Protein AF-0000000087765512 (afdb_homodimer)

Structure (mmCIF, N/CA/C/O backbone):
data_AF-0000000087765512-model_v1
#
loop_
_entity.id
_entity.type
_entity.pdbx_description
1 polymer 'Similar to Saccharomyces cerevisiae YKR009C FOX2 Multifunctional enzyme of the peroxisomal fatty acid beta-oxidation pathway'
#
loop_
_atom_site.group_PDB
_atom_site.id
_atom_site.type_symbol
_atom_site.label_atom_id
_atom_site.label_alt_id
_atom_site.label_comp_id
_atom_site.label_asym_id
_atom_site.label_entity_id
_atom_site.label_seq_id
_atom_site.pdbx_PDB_ins_code
_atom_site.Cartn_x
_atom_site.Cartn_y
_atom_site.Cartn_z
_atom_site.occupancy
_atom_site.B_iso_or_equiv
_atom_site.auth_seq_id
_atom_site.auth_comp_id
_atom_site.auth_asym_id
_atom_site.auth_atom_id
_atom_site.pdbx_PDB_model_num
ATOM 1 N N . MET A 1 1 ? 14.031 -15.086 -11.953 1 65.5 1 MET A N 1
ATOM 2 C CA . MET A 1 1 ? 12.648 -15.547 -11.891 1 65.5 1 MET A CA 1
ATOM 3 C C . MET A 1 1 ? 12.414 -16.688 -12.883 1 65.5 1 MET A C 1
ATOM 5 O O . MET A 1 1 ? 11.766 -17.688 -12.547 1 65.5 1 MET A O 1
ATOM 9 N N . ALA A 1 2 ? 13.195 -16.766 -13.828 1 75.88 2 ALA A N 1
ATOM 10 C CA . ALA A 1 2 ? 13.18 -17.922 -14.727 1 75.88 2 ALA A CA 1
ATOM 11 C C . ALA A 1 2 ? 13.523 -19.203 -13.984 1 75.88 2 ALA A C 1
ATOM 13 O O . ALA A 1 2 ? 13.055 -20.281 -14.352 1 75.88 2 ALA A O 1
ATOM 14 N N . GLN A 1 3 ? 14.242 -19 -12.922 1 83.56 3 GLN A N 1
ATOM 15 C CA . GLN A 1 3 ? 14.664 -20.156 -12.141 1 83.56 3 GLN A CA 1
ATOM 16 C C . GLN A 1 3 ? 13.469 -20.844 -11.469 1 83.56 3 GLN A C 1
ATOM 18 O O . GLN A 1 3 ? 13.484 -22.047 -11.25 1 83.56 3 GLN A O 1
ATOM 23 N N . ILE A 1 4 ? 12.43 -20.094 -11.141 1 88.12 4 ILE A N 1
ATOM 24 C CA . ILE A 1 4 ? 11.211 -20.672 -10.578 1 88.12 4 ILE A CA 1
ATOM 25 C C . ILE A 1 4 ? 10.578 -21.609 -11.594 1 88.12 4 ILE A C 1
ATOM 27 O O . ILE A 1 4 ? 10.133 -22.719 -11.242 1 88.12 4 ILE A O 1
ATOM 31 N N . ALA A 1 5 ? 10.57 -21.203 -12.836 1 89.69 5 ALA A N 1
ATOM 32 C CA . ALA A 1 5 ? 10.023 -22.031 -13.914 1 89.69 5 ALA A CA 1
ATOM 33 C C . ALA A 1 5 ? 10.805 -23.328 -14.062 1 89.69 5 ALA A C 1
ATOM 35 O O . ALA A 1 5 ? 10.211 -24.406 -14.234 1 89.69 5 ALA A O 1
ATOM 36 N N . ILE A 1 6 ? 12.125 -23.234 -13.969 1 88.75 6 ILE A N 1
ATOM 37 C CA . ILE A 1 6 ? 12.984 -24.391 -14.109 1 88.75 6 ILE A CA 1
ATOM 38 C C . ILE A 1 6 ? 12.695 -25.391 -12.992 1 88.75 6 ILE A C 1
ATOM 40 O O . ILE A 1 6 ? 12.57 -26.594 -13.242 1 88.75 6 ILE A O 1
ATOM 44 N N . GLU A 1 7 ? 12.539 -24.859 -11.789 1 89.88 7 GLU A N 1
ATOM 45 C CA . GLU A 1 7 ? 12.25 -25.75 -10.664 1 89.88 7 GLU A CA 1
ATOM 46 C C . GLU A 1 7 ? 10.906 -26.438 -10.828 1 89.88 7 GLU A C 1
ATOM 48 O O . GLU A 1 7 ? 10.758 -27.609 -10.508 1 89.88 7 GLU A O 1
ATOM 53 N N . ALA A 1 8 ? 9.93 -25.781 -11.297 1 91.62 8 ALA A N 1
ATOM 54 C CA . ALA A 1 8 ? 8.609 -26.344 -11.539 1 91.62 8 ALA A CA 1
ATOM 55 C C . ALA A 1 8 ? 8.664 -27.422 -12.625 1 91.62 8 ALA A C 1
ATOM 57 O O . ALA A 1 8 ? 8.039 -28.469 -12.492 1 91.62 8 ALA A O 1
ATOM 58 N N . LEU A 1 9 ? 9.422 -27.172 -13.664 1 91.88 9 LEU A N 1
ATOM 59 C CA . LEU A 1 9 ? 9.555 -28.109 -14.773 1 91.88 9 LEU A CA 1
ATOM 60 C C . LEU A 1 9 ? 10.25 -29.391 -14.32 1 91.88 9 LEU A C 1
ATOM 62 O O . LEU A 1 9 ? 9.852 -30.5 -14.719 1 91.88 9 LEU A O 1
ATOM 66 N N . LYS A 1 10 ? 11.211 -29.219 -13.469 1 89.31 10 LYS A N 1
ATOM 67 C CA . LYS A 1 10 ? 11.922 -30.359 -12.93 1 89.31 10 LYS A CA 1
ATOM 68 C C . LYS A 1 10 ? 10.984 -31.266 -12.133 1 89.31 10 LYS A C 1
ATOM 70 O O . LYS A 1 10 ? 11.172 -32.469 -12.086 1 89.31 10 LYS A O 1
ATOM 75 N N . LYS A 1 11 ? 9.945 -30.703 -11.594 1 91 11 LYS A N 1
ATOM 76 C CA . LYS A 1 11 ? 8.984 -31.453 -10.773 1 91 11 LYS A CA 1
ATOM 77 C C . LYS A 1 11 ? 7.887 -32.062 -11.641 1 91 11 LYS A C 1
ATOM 79 O O . LYS A 1 11 ? 6.996 -32.75 -11.125 1 91 11 LYS A O 1
ATOM 84 N N . GLY A 1 12 ? 7.887 -31.75 -12.953 1 92.38 12 GLY A N 1
ATOM 85 C CA . GLY A 1 12 ? 6.938 -32.344 -13.875 1 92.38 12 GLY A CA 1
ATOM 86 C C . GLY A 1 12 ? 5.762 -31.438 -14.195 1 92.38 12 GLY A C 1
ATOM 87 O O . GLY A 1 12 ? 4.816 -31.859 -14.867 1 92.38 12 GLY A O 1
ATOM 88 N N . ASP A 1 13 ? 5.824 -30.203 -13.781 1 93.94 13 ASP A N 1
ATOM 89 C CA . ASP A 1 13 ? 4.73 -29.266 -14.016 1 93.94 13 ASP A CA 1
ATOM 90 C C . ASP A 1 13 ? 4.754 -28.734 -15.445 1 93.94 13 ASP A C 1
ATOM 92 O O . ASP A 1 13 ? 5.777 -28.812 -16.125 1 93.94 13 ASP A O 1
ATOM 96 N N . LYS A 1 14 ? 3.621 -28.344 -15.914 1 94.81 14 LYS A N 1
ATOM 97 C CA . LYS A 1 14 ? 3.529 -27.562 -17.141 1 94.81 14 LYS A CA 1
ATOM 98 C C . LYS A 1 14 ? 3.66 -26.062 -16.859 1 94.81 14 LYS A C 1
ATOM 100 O O . LYS A 1 14 ? 3.031 -25.547 -15.93 1 94.81 14 LYS A O 1
ATOM 105 N N . VAL A 1 15 ? 4.531 -25.391 -17.625 1 94.44 15 VAL A N 1
ATOM 106 C CA . VAL A 1 15 ? 4.867 -24 -17.281 1 94.44 15 VAL A CA 1
ATOM 107 C C . VAL A 1 15 ? 4.629 -23.094 -18.484 1 94.44 15 VAL A C 1
ATOM 109 O O . VAL A 1 15 ? 5.043 -23.422 -19.609 1 94.44 15 VAL A O 1
ATOM 112 N N . VAL A 1 16 ? 3.873 -22.031 -18.328 1 93.5 16 VAL A N 1
ATOM 113 C CA . VAL A 1 16 ? 3.814 -20.906 -19.25 1 93.5 16 VAL A CA 1
ATOM 114 C C . VAL A 1 16 ? 4.645 -19.734 -18.719 1 93.5 16 VAL A C 1
ATOM 116 O O . VAL A 1 16 ? 4.328 -19.188 -17.656 1 93.5 16 VAL A O 1
ATOM 119 N N . LEU A 1 17 ? 5.68 -19.391 -19.406 1 91.12 17 LEU A N 1
ATOM 120 C CA . LEU A 1 17 ? 6.594 -18.344 -18.984 1 91.12 17 LEU A CA 1
ATOM 121 C C . LEU A 1 17 ? 6.328 -17.047 -19.766 1 91.12 17 LEU A C 1
ATOM 123 O O . LEU A 1 17 ? 6.445 -17.031 -20.984 1 91.12 17 LEU A O 1
ATOM 127 N N . GLY A 1 18 ? 5.863 -15.984 -18.984 1 89.62 18 GLY A N 1
ATOM 128 C CA . GLY A 1 18 ? 5.695 -14.672 -19.578 1 89.62 18 GLY A CA 1
ATOM 129 C C . GLY A 1 18 ? 6.961 -13.844 -19.547 1 89.62 18 GLY A C 1
ATOM 130 O O . GLY A 1 18 ? 7.559 -13.641 -18.5 1 89.62 18 GLY A O 1
ATOM 131 N N . CYS A 1 19 ? 7.359 -13.289 -20.703 1 83.44 19 CYS A N 1
ATOM 132 C CA . CYS A 1 19 ? 8.555 -12.461 -20.812 1 83.44 19 CYS A CA 1
ATOM 133 C C . CYS A 1 19 ? 8.227 -11.109 -21.438 1 83.44 19 CYS A C 1
ATOM 135 O O . CYS A 1 19 ? 7.508 -11.039 -22.438 1 83.44 19 CYS A O 1
ATOM 137 N N . CYS A 1 20 ? 8.602 -10.086 -20.688 1 78.19 20 CYS A N 1
ATOM 138 C CA . CYS A 1 20 ? 8.352 -8.75 -21.219 1 78.19 20 CYS A CA 1
ATOM 139 C C . CYS A 1 20 ? 9.32 -8.414 -22.344 1 78.19 20 CYS A C 1
ATOM 141 O O . CYS A 1 20 ? 10.531 -8.648 -22.219 1 78.19 20 CYS A O 1
ATOM 143 N N . PRO A 1 21 ? 8.633 -7.902 -23.453 1 62.22 21 PRO A N 1
ATOM 144 C CA . PRO A 1 21 ? 9.523 -7.512 -24.562 1 62.22 21 PRO A CA 1
ATOM 145 C C . PRO A 1 21 ? 10.391 -6.301 -24.219 1 62.22 21 PRO A C 1
ATOM 147 O O . PRO A 1 21 ? 9.961 -5.422 -23.469 1 62.22 21 PRO A O 1
ATOM 150 N N . GLY A 1 22 ? 11.641 -6.262 -24.609 1 57 22 GLY A N 1
ATOM 151 C CA . GLY A 1 22 ? 12.484 -5.078 -24.578 1 57 22 GLY A CA 1
ATOM 152 C C . GLY A 1 22 ? 13.328 -4.984 -23.312 1 57 22 GLY A C 1
ATOM 153 O O . GLY A 1 22 ? 13.938 -3.945 -23.047 1 57 22 GLY A O 1
ATOM 154 N N . GLY A 1 23 ? 13.086 -5.816 -22.453 1 55.5 23 GLY A N 1
ATOM 155 C CA . GLY A 1 23 ? 14.039 -5.719 -21.359 1 55.5 23 GLY A CA 1
ATOM 156 C C . GLY A 1 23 ? 15.477 -5.91 -21.781 1 55.5 23 GLY A C 1
ATOM 157 O O . GLY A 1 23 ? 15.742 -6.301 -22.922 1 55.5 23 GLY A O 1
ATOM 158 N N . GLU A 1 24 ? 16.359 -5.145 -21.203 1 52.03 24 GLU A N 1
ATOM 159 C CA . GLU A 1 24 ? 17.766 -5.074 -21.609 1 52.03 24 GLU A CA 1
ATOM 160 C C . GLU A 1 24 ? 18.281 -6.43 -22.078 1 52.03 24 GLU A C 1
ATOM 162 O O . GLU A 1 24 ? 19.125 -6.496 -22.969 1 52.03 24 GLU A O 1
ATOM 167 N N . ASP A 1 25 ? 17.625 -7.43 -21.484 1 59.22 25 ASP A N 1
ATOM 168 C CA . ASP A 1 25 ? 18.266 -8.672 -21.906 1 59.22 25 ASP A CA 1
ATOM 169 C C . ASP A 1 25 ? 17.281 -9.594 -22.609 1 59.22 25 ASP A C 1
ATOM 171 O O . ASP A 1 25 ? 17.219 -10.789 -22.344 1 59.22 25 ASP A O 1
ATOM 175 N N . GLU A 1 26 ? 16.547 -8.914 -23.359 1 61.06 26 GLU A N 1
ATOM 176 C CA . GLU A 1 26 ? 15.57 -9.656 -24.125 1 61.06 26 GLU A CA 1
ATOM 177 C C . GLU A 1 26 ? 16.203 -10.844 -24.844 1 61.06 26 GLU A C 1
ATOM 179 O O . GLU A 1 26 ? 15.648 -11.945 -24.859 1 61.06 26 GLU A O 1
ATOM 184 N N . SER A 1 27 ? 17.375 -10.461 -25.422 1 64 27 SER A N 1
ATOM 185 C CA . SER A 1 27 ? 18.062 -11.523 -26.156 1 64 27 SER A CA 1
ATOM 186 C C . SER A 1 27 ? 18.391 -12.703 -25.234 1 64 27 SER A C 1
ATOM 188 O O . SER A 1 27 ? 18.25 -13.859 -25.641 1 64 27 SER A O 1
ATOM 190 N N . LYS A 1 28 ? 18.797 -12.32 -24.078 1 67.69 28 LYS A N 1
ATOM 191 C CA . LYS A 1 28 ? 19.141 -13.367 -23.125 1 67.69 28 LYS A CA 1
ATOM 192 C C . LYS A 1 28 ? 17.906 -14.141 -22.688 1 67.69 28 LYS A C 1
ATOM 194 O O . LYS A 1 28 ? 17.953 -15.367 -22.531 1 67.69 28 LYS A O 1
ATOM 199 N N . LEU A 1 29 ? 16.875 -13.352 -22.594 1 66.56 29 LEU A N 1
ATOM 200 C CA . LEU A 1 29 ? 15.617 -13.961 -22.156 1 66.56 29 LEU A CA 1
ATOM 201 C C . LEU A 1 29 ? 15.078 -14.906 -23.219 1 66.56 29 LEU A C 1
ATOM 203 O O . LEU A 1 29 ? 14.609 -16 -22.906 1 66.56 29 LEU A O 1
ATOM 207 N N . LEU A 1 30 ? 15.164 -14.469 -24.406 1 67.62 30 LEU A N 1
ATOM 208 C CA . LEU A 1 30 ? 14.688 -15.297 -25.516 1 67.62 30 LEU A CA 1
ATOM 209 C C . LEU A 1 30 ? 15.531 -16.562 -25.641 1 67.62 30 LEU A C 1
ATOM 211 O O . LEU A 1 30 ? 15 -17.641 -25.906 1 67.62 30 LEU A O 1
ATOM 215 N N . LYS A 1 31 ? 16.797 -16.375 -25.484 1 73.88 31 LYS A N 1
ATOM 216 C CA . LYS A 1 31 ? 17.688 -17.531 -25.547 1 73.88 31 LYS A CA 1
ATOM 217 C C . LYS A 1 31 ? 17.375 -18.531 -24.438 1 73.88 31 LYS A C 1
ATOM 219 O O . LYS A 1 31 ? 17.375 -19.734 -24.656 1 73.88 31 LYS A O 1
ATOM 224 N N . ARG A 1 32 ? 17.109 -17.938 -23.25 1 72.5 32 ARG A N 1
ATOM 225 C CA . ARG A 1 32 ? 16.75 -18.781 -22.125 1 72.5 32 ARG A CA 1
ATOM 226 C C . ARG A 1 32 ? 15.43 -19.5 -22.375 1 72.5 32 ARG A C 1
ATOM 228 O O . ARG A 1 32 ? 15.289 -20.688 -22.078 1 72.5 32 ARG A O 1
ATOM 235 N N . ALA A 1 33 ? 14.594 -18.734 -22.891 1 72.62 33 ALA A N 1
ATOM 236 C CA . ALA A 1 33 ? 13.289 -19.297 -23.234 1 72.62 33 ALA A CA 1
ATOM 237 C C . ALA A 1 33 ? 13.438 -20.438 -24.234 1 72.62 33 ALA A C 1
ATOM 239 O O . ALA A 1 33 ? 12.797 -21.484 -24.094 1 72.62 33 ALA A O 1
ATOM 240 N N . ASP A 1 34 ? 14.273 -20.234 -25.156 1 74.69 34 ASP A N 1
ATOM 241 C CA . ASP A 1 34 ? 14.516 -21.234 -26.188 1 74.69 34 ASP A CA 1
ATOM 242 C C . ASP A 1 34 ? 15.109 -22.5 -25.578 1 74.69 34 ASP A C 1
ATOM 244 O O . ASP A 1 34 ? 14.719 -23.609 -25.938 1 74.69 34 ASP A O 1
ATOM 248 N N . ARG A 1 35 ? 15.953 -22.281 -24.734 1 81.25 35 ARG A N 1
ATOM 249 C CA . ARG A 1 35 ? 16.609 -23.406 -24.078 1 81.25 35 ARG A CA 1
ATOM 250 C C . ARG A 1 35 ? 15.602 -24.203 -23.25 1 81.25 35 ARG A C 1
ATOM 252 O O . ARG A 1 35 ? 15.641 -25.438 -23.234 1 81.25 35 ARG A O 1
ATOM 259 N N . LEU A 1 36 ? 14.742 -23.516 -22.609 1 82 36 LEU A N 1
ATOM 260 C CA . LEU A 1 36 ? 13.742 -24.188 -21.781 1 82 36 LEU A CA 1
ATOM 261 C C . LEU A 1 36 ? 12.758 -24.953 -22.656 1 82 36 LEU A C 1
ATOM 263 O O . LEU A 1 36 ? 12.391 -26.094 -22.328 1 82 36 LEU A O 1
ATOM 267 N N . TRP A 1 37 ? 12.406 -24.375 -23.734 1 78.5 37 TRP A N 1
ATOM 268 C CA . TRP A 1 37 ? 11.484 -25.016 -24.672 1 78.5 37 TRP A CA 1
ATOM 269 C C . TRP A 1 37 ? 12.109 -26.281 -25.266 1 78.5 37 TRP A C 1
ATOM 271 O O . TRP A 1 37 ? 11.422 -27.297 -25.438 1 78.5 37 TRP A O 1
ATOM 281 N N . GLN A 1 38 ? 13.312 -26.219 -25.562 1 83.94 38 GLN A N 1
ATOM 282 C CA . GLN A 1 38 ? 14 -27.375 -26.141 1 83.94 38 GLN A CA 1
ATOM 283 C C . GLN A 1 38 ? 14.102 -28.516 -25.125 1 83.94 38 GLN A C 1
ATOM 285 O O . GLN A 1 38 ? 13.969 -29.672 -25.484 1 83.94 38 GLN A O 1
ATOM 290 N N . ARG A 1 39 ? 14.281 -28.156 -23.922 1 87.69 39 ARG A N 1
ATOM 291 C CA . ARG A 1 39 ? 14.461 -29.156 -22.875 1 87.69 39 ARG A CA 1
ATOM 292 C C . ARG A 1 39 ? 13.117 -29.75 -22.453 1 87.69 39 ARG A C 1
ATOM 294 O O . ARG A 1 39 ? 13.039 -30.922 -22.094 1 87.69 39 ARG A O 1
ATOM 301 N N . TYR A 1 40 ? 12.07 -28.891 -22.5 1 90.5 40 TYR A N 1
ATOM 302 C CA . TYR A 1 40 ? 10.75 -29.328 -22.062 1 90.5 40 TYR A CA 1
ATOM 303 C C . TYR A 1 40 ? 9.688 -28.969 -23.094 1 90.5 40 TYR A C 1
ATOM 305 O O . TYR A 1 40 ? 8.719 -28.266 -22.781 1 90.5 40 TYR A O 1
ATOM 313 N N . PRO A 1 41 ? 9.766 -29.484 -24.281 1 84.88 41 PRO A N 1
ATOM 314 C CA . PRO A 1 41 ? 8.93 -29.016 -25.391 1 84.88 41 PRO A CA 1
ATOM 315 C C . PRO A 1 41 ? 7.441 -29.234 -25.141 1 84.88 41 PRO A C 1
ATOM 317 O O . PRO A 1 41 ? 6.621 -28.422 -25.578 1 84.88 41 PRO A O 1
ATOM 320 N N . ASP A 1 42 ? 7.035 -30.172 -24.406 1 88.31 42 ASP A N 1
ATOM 321 C CA . ASP A 1 42 ? 5.613 -30.453 -24.219 1 88.31 42 ASP A CA 1
ATOM 322 C C . ASP A 1 42 ? 5.102 -29.844 -22.922 1 88.31 42 ASP A C 1
ATOM 324 O O . ASP A 1 42 ? 3.908 -29.906 -22.625 1 88.31 42 ASP A O 1
ATOM 328 N N . ARG A 1 43 ? 6 -29.188 -22.25 1 93.25 43 ARG A N 1
ATOM 329 C CA . ARG A 1 43 ? 5.562 -28.781 -20.922 1 93.25 43 ARG A CA 1
ATOM 330 C C . ARG A 1 43 ? 5.926 -27.328 -20.656 1 93.25 43 ARG A C 1
ATOM 332 O O . ARG A 1 43 ? 5.633 -26.797 -19.578 1 93.25 43 ARG A O 1
ATOM 339 N N . CYS A 1 44 ? 6.539 -26.656 -21.641 1 92.06 44 CYS A N 1
ATOM 340 C CA . CYS A 1 44 ? 6.93 -25.266 -21.438 1 92.06 44 CYS A CA 1
ATOM 341 C C . CYS A 1 44 ? 6.598 -24.422 -22.656 1 92.06 44 CYS A C 1
ATOM 343 O O . CYS A 1 44 ? 6.953 -24.781 -23.781 1 92.06 44 CYS A O 1
ATOM 345 N N . ILE A 1 45 ? 5.91 -23.375 -22.469 1 88 45 ILE A N 1
ATOM 346 C CA . ILE A 1 45 ? 5.715 -22.391 -23.531 1 88 45 ILE A CA 1
ATOM 347 C C . ILE A 1 45 ? 6.125 -21 -23.016 1 88 45 ILE A C 1
ATOM 349 O O . ILE A 1 45 ? 5.906 -20.672 -21.859 1 88 45 ILE A O 1
ATOM 353 N N . VAL A 1 46 ? 6.691 -20.25 -23.891 1 87 46 VAL A N 1
ATOM 354 C CA . VAL A 1 46 ? 7.098 -18.875 -23.594 1 87 46 VAL A CA 1
ATOM 355 C C . VAL A 1 46 ? 6.211 -17.891 -24.359 1 87 46 VAL A C 1
ATOM 357 O O . VAL A 1 46 ? 6.004 -18.047 -25.562 1 87 46 VAL A O 1
ATOM 360 N N . VAL A 1 47 ? 5.6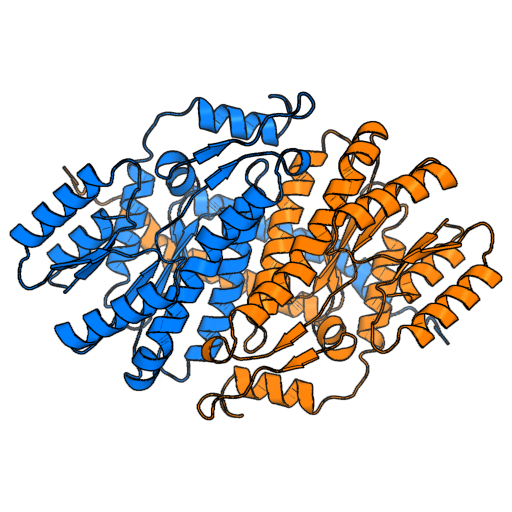64 -16.953 -23.672 1 88.19 47 VAL A N 1
ATOM 361 C CA . VAL A 1 47 ? 4.789 -15.969 -24.312 1 88.19 47 VAL A CA 1
ATOM 362 C C . VAL A 1 47 ? 5.301 -14.562 -24.016 1 88.19 47 VAL A C 1
ATOM 364 O O . VAL A 1 47 ? 5.918 -14.32 -22.969 1 88.19 47 VAL A O 1
ATOM 367 N N . GLU A 1 48 ? 5.066 -13.695 -24.969 1 87 48 GLU A N 1
ATOM 368 C CA . GLU A 1 48 ? 5.316 -12.281 -24.719 1 87 48 GLU A CA 1
ATOM 369 C C . GLU A 1 48 ? 4.277 -11.695 -23.766 1 87 48 GLU A C 1
ATOM 371 O O . GLU A 1 48 ? 3.074 -11.828 -24 1 87 48 GLU A O 1
ATOM 376 N N . LEU A 1 49 ? 4.809 -11.078 -22.703 1 91.31 49 LEU A N 1
ATOM 377 C CA . LEU A 1 49 ? 3.883 -10.562 -21.703 1 91.31 49 LEU A CA 1
ATOM 378 C C . LEU A 1 49 ? 4.434 -9.297 -21.047 1 91.31 49 LEU A C 1
ATOM 380 O O . LEU A 1 49 ? 5.582 -9.273 -20.609 1 91.31 49 LEU A O 1
ATOM 384 N N . ASP A 1 50 ? 3.652 -8.25 -21.172 1 91.81 50 ASP A N 1
ATOM 385 C CA . ASP A 1 50 ? 3.766 -7.082 -20.297 1 91.81 50 ASP A CA 1
ATOM 386 C C . ASP A 1 50 ? 2.57 -6.98 -19.344 1 91.81 50 ASP A C 1
ATOM 388 O O . ASP A 1 50 ? 1.459 -6.66 -19.781 1 91.81 50 ASP A O 1
ATOM 392 N N . ILE A 1 51 ? 2.875 -7.215 -18.156 1 94.19 51 ILE A N 1
ATOM 393 C CA . ILE A 1 51 ? 1.781 -7.348 -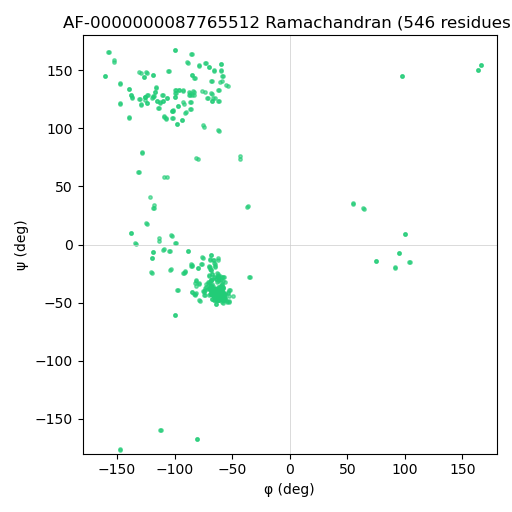17.203 1 94.19 51 ILE A CA 1
ATOM 394 C C . ILE A 1 51 ? 1.065 -6.008 -17.047 1 94.19 51 ILE A C 1
ATOM 396 O O . ILE A 1 51 ? -0.031 -5.945 -16.484 1 94.19 51 ILE A O 1
ATOM 400 N N . LYS A 1 52 ? 1.654 -4.941 -17.531 1 94.69 52 LYS A N 1
ATOM 401 C CA . LYS A 1 52 ? 1 -3.635 -17.469 1 94.69 52 LYS A CA 1
ATOM 402 C C . LYS A 1 52 ? -0.088 -3.52 -18.531 1 94.69 52 LYS A C 1
ATOM 404 O O . LYS A 1 52 ? -0.912 -2.604 -18.484 1 94.69 52 LYS A O 1
ATOM 409 N N . ASN A 1 53 ? -0.037 -4.355 -19.453 1 95.12 53 ASN A N 1
ATOM 410 C CA . ASN A 1 53 ? -1.016 -4.41 -20.531 1 95.12 53 ASN A CA 1
ATOM 411 C C . ASN A 1 53 ? -2.078 -5.473 -20.266 1 95.12 53 ASN A C 1
ATOM 413 O O . ASN A 1 53 ? -1.846 -6.66 -20.5 1 95.12 53 ASN A O 1
ATOM 417 N N . TYR A 1 54 ? -3.238 -5.035 -19.875 1 96.69 54 TYR A N 1
ATOM 418 C CA . TYR A 1 54 ? -4.293 -5.949 -19.469 1 96.69 54 TYR A CA 1
ATOM 419 C C . TYR A 1 54 ? -4.703 -6.875 -20.609 1 96.69 54 TYR A C 1
ATOM 421 O O . TYR A 1 54 ? -4.977 -8.055 -20.391 1 96.69 54 TYR A O 1
ATOM 429 N N . ALA A 1 55 ? -4.77 -6.375 -21.781 1 96.94 55 ALA A N 1
ATOM 430 C CA . ALA A 1 55 ? -5.152 -7.188 -22.938 1 96.94 55 ALA A CA 1
ATOM 431 C C . ALA A 1 55 ? -4.16 -8.328 -23.156 1 96.94 55 ALA A C 1
ATOM 433 O O . ALA A 1 55 ? -4.555 -9.445 -23.5 1 96.94 55 ALA A O 1
ATOM 434 N N . LEU A 1 56 ? -2.924 -8.078 -22.984 1 95.88 56 LEU A N 1
ATOM 435 C CA . LEU A 1 56 ? -1.912 -9.117 -23.109 1 95.88 56 LEU A CA 1
ATOM 436 C C . LEU A 1 56 ? -2.043 -10.148 -22 1 95.88 56 LEU A C 1
ATOM 438 O O . LEU A 1 56 ? -1.819 -11.344 -22.219 1 95.88 56 LEU A O 1
ATOM 442 N N . CYS A 1 57 ? -2.373 -9.688 -20.781 1 97.25 57 CYS A N 1
ATOM 443 C CA . CYS A 1 57 ? -2.635 -10.617 -19.672 1 97.25 57 CYS A CA 1
ATOM 444 C C . CYS A 1 57 ? -3.787 -11.555 -20.016 1 97.25 57 CYS A C 1
ATOM 446 O O . CYS A 1 57 ? -3.676 -12.766 -19.844 1 97.25 57 CYS A O 1
ATOM 448 N N . GLN A 1 58 ? -4.828 -10.977 -20.562 1 97.69 58 GLN A N 1
ATOM 449 C CA . GLN A 1 58 ? -5.984 -11.773 -20.938 1 97.69 58 GLN A CA 1
ATOM 450 C C . GLN A 1 58 ? -5.617 -12.797 -22.016 1 97.69 58 GLN A C 1
ATOM 452 O O . GLN A 1 58 ? -6.016 -13.961 -21.938 1 97.69 58 GLN A O 1
ATOM 457 N N . SER A 1 59 ? -4.895 -12.336 -22.969 1 97.19 59 SER A N 1
ATOM 458 C CA . SER A 1 59 ? -4.48 -13.219 -24.062 1 97.19 59 SER A CA 1
ATOM 459 C C . SER A 1 59 ? -3.607 -14.359 -23.547 1 97.19 59 SER A C 1
ATOM 461 O O . SER A 1 59 ? -3.727 -15.5 -24 1 97.19 59 SER A O 1
ATOM 463 N N . THR A 1 60 ? -2.732 -14.039 -22.641 1 96.44 60 THR A N 1
ATOM 464 C CA . THR A 1 60 ? -1.865 -15.055 -22.047 1 96.44 60 THR A CA 1
ATOM 465 C C . THR A 1 60 ? -2.688 -16.109 -21.312 1 96.44 60 THR A C 1
ATOM 467 O O . THR A 1 60 ? -2.447 -17.312 -21.453 1 96.44 60 THR A O 1
ATOM 470 N N . ILE A 1 61 ? -3.662 -15.688 -20.531 1 98.06 61 ILE A N 1
ATOM 471 C CA . ILE A 1 61 ? -4.523 -16.594 -19.797 1 98.06 61 ILE A CA 1
ATOM 472 C C . ILE A 1 61 ? -5.305 -17.469 -20.766 1 98.06 61 ILE A C 1
ATOM 474 O O . ILE A 1 61 ? -5.359 -18.703 -20.609 1 98.06 61 ILE A O 1
ATOM 478 N N . SER A 1 62 ? -5.848 -16.859 -21.781 1 97.25 62 SER A N 1
ATOM 479 C CA . SER A 1 62 ? -6.617 -17.594 -22.781 1 97.25 62 SER A CA 1
ATOM 480 C C . SER A 1 62 ? -5.754 -18.641 -23.484 1 97.25 62 SER A C 1
ATOM 482 O O . SER A 1 62 ? -6.195 -19.766 -23.703 1 97.25 62 SER A O 1
ATOM 484 N N . LYS A 1 63 ? -4.594 -18.266 -23.844 1 95.88 63 LYS A N 1
ATOM 485 C CA . LYS A 1 63 ? -3.666 -19.188 -24.484 1 95.88 63 LYS A CA 1
ATOM 486 C C . LYS A 1 63 ? -3.334 -20.375 -23.562 1 95.88 63 LYS A C 1
ATOM 488 O O . LYS A 1 63 ? -3.242 -21.516 -24.016 1 95.88 63 LYS A O 1
ATOM 493 N N . THR A 1 64 ? -3.107 -20.062 -22.297 1 96.81 64 THR A N 1
ATOM 494 C CA . THR A 1 64 ? -2.801 -21.094 -21.328 1 96.81 64 THR A CA 1
ATOM 495 C C . THR A 1 64 ? -3.951 -22.094 -21.219 1 96.81 64 THR A C 1
ATOM 497 O O . THR A 1 64 ? -3.73 -23.312 -21.219 1 96.81 64 THR A O 1
ATOM 500 N N . ILE A 1 65 ? -5.156 -21.609 -21.188 1 97 65 ILE A N 1
ATOM 501 C CA . ILE A 1 65 ? -6.344 -22.438 -21.078 1 97 65 ILE A CA 1
ATOM 502 C C . ILE A 1 65 ? -6.5 -23.281 -22.344 1 97 65 ILE A C 1
ATOM 504 O O . ILE A 1 65 ? -6.809 -24.469 -22.266 1 97 65 ILE A O 1
ATOM 508 N N . SER A 1 66 ? -6.305 -22.688 -23.438 1 96.12 66 SER A N 1
ATOM 509 C CA . SER A 1 66 ? -6.414 -23.391 -24.703 1 96.12 66 SER A CA 1
ATOM 510 C C . SER A 1 66 ? -5.391 -24.516 -24.797 1 96.12 66 SER A C 1
ATOM 512 O O . SER A 1 66 ? -5.695 -25.609 -25.297 1 96.12 66 SER A O 1
ATOM 514 N N . GLN A 1 67 ? -4.262 -24.281 -24.281 1 94.44 67 GLN A N 1
ATOM 515 C CA . GLN A 1 67 ? -3.156 -25.219 -24.422 1 94.44 67 GLN A CA 1
ATOM 516 C C . GLN A 1 67 ? -3.256 -26.344 -23.391 1 94.44 67 GLN A C 1
ATOM 518 O O . GLN A 1 67 ? -3.004 -27.516 -23.703 1 94.44 67 GLN A O 1
ATOM 523 N N . TYR A 1 68 ? -3.574 -25.953 -22.188 1 96.06 68 TYR A N 1
ATOM 524 C CA . TYR A 1 68 ? -3.422 -26.938 -21.125 1 96.06 68 TYR A CA 1
ATOM 525 C C . TYR A 1 68 ? -4.758 -27.219 -20.438 1 96.06 68 TYR A C 1
ATOM 527 O O . TYR A 1 68 ? -4.852 -28.109 -19.578 1 96.06 68 TYR A O 1
ATOM 535 N N . GLY A 1 69 ? -5.781 -26.422 -20.688 1 96.56 69 GLY A N 1
ATOM 536 C CA . GLY A 1 69 ? -7.133 -26.688 -20.219 1 96.56 69 GLY A CA 1
ATOM 537 C C . GLY A 1 69 ? -7.43 -26.062 -18.875 1 96.56 69 GLY A C 1
ATOM 538 O O . GLY A 1 69 ? -8.594 -25.906 -18.5 1 96.56 69 GLY A O 1
ATOM 539 N N . ARG A 1 70 ? -6.367 -25.734 -18.109 1 96.56 70 ARG A N 1
ATOM 540 C CA . ARG A 1 70 ? -6.559 -25.188 -16.766 1 96.56 70 ARG A CA 1
ATOM 541 C C . ARG A 1 70 ? -5.336 -24.391 -16.328 1 96.56 70 ARG A C 1
ATOM 543 O O . ARG A 1 70 ? -4.277 -24.453 -16.953 1 96.56 70 ARG A O 1
ATOM 550 N N . ILE A 1 71 ? -5.461 -23.625 -15.305 1 97 71 ILE A N 1
ATOM 551 C CA . ILE A 1 71 ? -4.391 -22.922 -14.609 1 97 71 ILE A CA 1
ATOM 552 C C . ILE A 1 71 ? -4.473 -23.188 -13.109 1 97 71 ILE A C 1
ATOM 554 O O . ILE A 1 71 ? -5.484 -22.875 -12.469 1 97 71 ILE A O 1
ATOM 558 N N . ASP A 1 72 ? -3.457 -23.734 -12.602 1 97.06 72 ASP A N 1
ATOM 559 C CA . ASP A 1 72 ? -3.475 -24.109 -11.195 1 97.06 72 ASP A CA 1
ATOM 560 C C . ASP A 1 72 ? -2.812 -23.047 -10.328 1 97.06 72 ASP A C 1
ATOM 562 O O . ASP A 1 72 ? -3.266 -22.766 -9.211 1 97.06 72 ASP A O 1
ATOM 566 N N . ILE A 1 73 ? -1.689 -22.469 -10.859 1 97.5 73 ILE A N 1
ATOM 567 C CA . ILE A 1 73 ? -0.914 -21.516 -10.062 1 97.5 73 ILE A CA 1
ATOM 568 C C . ILE A 1 73 ? -0.464 -20.359 -10.945 1 97.5 73 ILE A C 1
ATOM 570 O O . ILE A 1 73 ? -0.041 -20.562 -12.086 1 97.5 73 ILE A O 1
ATOM 574 N N . ILE A 1 74 ? -0.607 -19.188 -10.523 1 97.25 74 ILE A N 1
ATOM 575 C CA . ILE A 1 74 ? -0.009 -17.984 -11.117 1 97.25 74 ILE A CA 1
ATOM 576 C C . ILE A 1 74 ? 1.031 -17.406 -10.164 1 97.25 74 ILE A C 1
ATOM 578 O O . ILE A 1 74 ? 0.731 -17.141 -9 1 97.25 74 ILE A O 1
ATOM 582 N N . VAL A 1 75 ? 2.238 -17.281 -10.617 1 96.5 75 VAL A N 1
ATOM 583 C CA . VAL A 1 75 ? 3.314 -16.672 -9.844 1 96.5 75 VAL A CA 1
ATOM 584 C C . VAL A 1 75 ? 3.645 -15.297 -10.414 1 96.5 75 VAL A C 1
ATOM 586 O O . VAL A 1 75 ? 4.195 -15.188 -11.516 1 96.5 75 VAL A O 1
ATOM 589 N N . ASN A 1 76 ? 3.273 -14.266 -9.695 1 94.44 76 ASN A N 1
ATOM 590 C CA . ASN A 1 76 ? 3.678 -12.906 -10.031 1 94.44 76 ASN A CA 1
ATOM 591 C C . ASN A 1 76 ? 5.043 -12.562 -9.438 1 94.44 76 ASN A C 1
ATOM 593 O O . ASN A 1 76 ? 5.188 -12.469 -8.219 1 94.44 76 ASN A O 1
ATOM 597 N N . CYS A 1 77 ? 6.035 -12.297 -10.336 1 88.69 77 CYS A N 1
ATOM 598 C CA . CYS A 1 77 ? 7.395 -12.148 -9.828 1 88.69 77 CYS A CA 1
ATOM 599 C C . CYS A 1 77 ? 8.102 -10.977 -10.508 1 88.69 77 CYS A C 1
ATOM 601 O O . CYS A 1 77 ? 9.328 -10.867 -10.438 1 88.69 77 CYS A O 1
ATOM 603 N N . THR A 1 78 ? 7.434 -10.18 -11.234 1 78 78 THR A N 1
ATOM 604 C CA . THR A 1 78 ? 8.062 -9.07 -11.953 1 78 78 THR A CA 1
ATOM 605 C C . THR A 1 78 ? 8.016 -7.793 -11.117 1 78 78 THR A C 1
ATOM 607 O O . THR A 1 78 ? 6.98 -7.457 -10.539 1 78 78 THR A O 1
ATOM 610 N N . ASN A 1 79 ? 9.234 -7.164 -11.07 1 80.75 79 ASN A N 1
ATOM 611 C CA . ASN A 1 79 ? 9.266 -5.867 -10.398 1 80.75 79 ASN A CA 1
ATOM 612 C C . ASN A 1 79 ? 10.375 -4.98 -10.945 1 80.75 79 ASN A C 1
ATOM 614 O O . ASN A 1 79 ? 11.234 -5.445 -11.703 1 80.75 79 ASN A O 1
ATOM 618 N N . ARG A 1 80 ? 10.258 -3.752 -10.797 1 86.88 80 ARG A N 1
ATOM 619 C CA . ARG A 1 80 ? 11.258 -2.711 -11 1 86.88 80 ARG A CA 1
ATOM 620 C C . ARG A 1 80 ? 11.344 -1.79 -9.781 1 86.88 80 ARG A C 1
ATOM 622 O O . ARG A 1 80 ? 10.352 -1.59 -9.078 1 86.88 80 ARG A O 1
ATOM 629 N N . VAL A 1 81 ? 12.562 -1.335 -9.602 1 92.75 81 VAL A N 1
ATOM 630 C CA . VAL A 1 81 ? 12.734 -0.537 -8.398 1 92.75 81 VAL A CA 1
ATOM 631 C C . VAL A 1 81 ? 13.141 0.886 -8.773 1 92.75 81 VAL A C 1
ATOM 633 O O . VAL A 1 81 ? 14.062 1.084 -9.562 1 92.75 81 VAL A O 1
ATOM 636 N N . TYR A 1 82 ? 12.477 1.799 -8.297 1 94.69 82 TYR A N 1
ATOM 637 C CA . TYR A 1 82 ? 12.805 3.217 -8.391 1 94.69 82 TYR A CA 1
ATOM 638 C C . TYR A 1 82 ? 13.297 3.752 -7.051 1 94.69 82 TYR A C 1
ATOM 640 O O . TYR A 1 82 ? 12.609 3.619 -6.035 1 94.69 82 TYR A O 1
ATOM 648 N N . VAL A 1 83 ? 14.5 4.375 -7.051 1 95 83 VAL A N 1
ATOM 649 C CA . VAL A 1 83 ? 15.18 4.738 -5.812 1 95 83 VAL A CA 1
ATOM 650 C C . VAL A 1 83 ? 15.305 6.258 -5.719 1 95 83 VAL A C 1
ATOM 652 O O . VAL A 1 83 ? 15.688 6.914 -6.691 1 95 83 VAL A O 1
ATOM 655 N N . GLY A 1 84 ? 15 6.785 -4.551 1 96.12 84 GLY A N 1
ATOM 656 C CA . GLY A 1 84 ? 15.164 8.195 -4.234 1 96.12 84 GLY A CA 1
ATOM 657 C C . GLY A 1 84 ? 14.391 8.617 -3 1 96.12 84 GLY A C 1
ATOM 658 O O . GLY A 1 84 ? 13.375 8.016 -2.662 1 96.12 84 GLY A O 1
ATOM 659 N N . ALA A 1 85 ? 14.992 9.648 -2.35 1 96.25 85 ALA A N 1
ATOM 660 C CA . ALA A 1 85 ? 14.172 10.258 -1.304 1 96.25 85 ALA A CA 1
ATOM 661 C C . ALA A 1 85 ? 12.875 10.812 -1.88 1 96.25 85 ALA A C 1
ATOM 663 O O . ALA A 1 85 ? 12.805 11.148 -3.064 1 96.25 85 ALA A O 1
ATOM 664 N N . LEU A 1 86 ? 11.883 10.906 -1.034 1 95.44 86 LEU A N 1
ATOM 665 C CA . LEU A 1 86 ? 10.555 11.305 -1.481 1 95.44 86 LEU A CA 1
ATOM 666 C C . LEU A 1 86 ? 10.586 12.688 -2.127 1 95.44 86 LEU A C 1
ATOM 668 O O . LEU A 1 86 ? 9.82 12.961 -3.055 1 95.44 86 LEU A O 1
ATOM 672 N N . GLU A 1 87 ? 11.398 13.578 -1.621 1 96 87 GLU A N 1
ATOM 673 C CA . GLU A 1 87 ? 11.508 14.922 -2.178 1 96 87 GLU A CA 1
ATOM 674 C C . GLU A 1 87 ? 12.172 14.898 -3.551 1 96 87 GLU A C 1
ATOM 676 O O . GLU A 1 87 ? 12.047 15.852 -4.32 1 96 87 GLU A O 1
ATOM 681 N N . GLU A 1 88 ? 12.867 13.828 -3.852 1 96.5 88 GLU A N 1
ATOM 682 C CA . GLU A 1 88 ? 13.656 13.727 -5.074 1 96.5 88 GLU A CA 1
ATOM 683 C C . GLU A 1 88 ? 12.836 13.125 -6.215 1 96.5 88 GLU A C 1
ATOM 685 O O . GLU A 1 88 ? 13.18 13.305 -7.387 1 96.5 88 GLU A O 1
ATOM 690 N N . VAL A 1 89 ? 11.812 12.383 -5.859 1 95.75 89 VAL A N 1
ATOM 691 C CA . VAL A 1 89 ? 11.125 11.602 -6.879 1 95.75 89 VAL A CA 1
ATOM 692 C C . VAL A 1 89 ? 10.078 12.461 -7.578 1 95.75 89 VAL A C 1
ATOM 694 O O . VAL A 1 89 ? 9.484 13.352 -6.961 1 95.75 89 VAL A O 1
ATOM 697 N N . GLU A 1 90 ? 9.914 12.18 -8.836 1 95.25 90 GLU A N 1
ATOM 698 C CA . GLU A 1 90 ? 8.891 12.812 -9.656 1 95.25 90 GLU A CA 1
ATOM 699 C C . GLU A 1 90 ? 7.668 11.914 -9.805 1 95.25 90 GLU A C 1
ATOM 701 O O . GLU A 1 90 ? 7.719 10.727 -9.469 1 95.25 90 GLU A O 1
ATOM 706 N N . GLU A 1 91 ? 6.645 12.539 -10.305 1 94.56 91 GLU A N 1
ATOM 707 C CA . GLU A 1 91 ? 5.391 11.805 -10.43 1 94.56 91 GLU A CA 1
ATOM 708 C C . GLU A 1 91 ? 5.574 10.547 -11.281 1 94.56 91 GLU A C 1
ATOM 710 O O . GLU A 1 91 ? 4.992 9.5 -10.984 1 94.56 91 GLU A O 1
ATOM 715 N N . TRP A 1 92 ? 6.297 10.711 -12.352 1 95.94 92 TRP A N 1
ATOM 716 C CA . TRP A 1 92 ? 6.41 9.57 -13.258 1 95.94 92 TRP A CA 1
ATOM 717 C C . TRP A 1 92 ? 7.133 8.406 -12.586 1 95.94 92 TRP A C 1
ATOM 719 O O . TRP A 1 92 ? 6.852 7.242 -12.875 1 95.94 92 TRP A O 1
ATOM 729 N N . HIS A 1 93 ? 8.102 8.617 -11.602 1 96.5 93 HIS A N 1
ATOM 730 C CA . HIS A 1 93 ? 8.711 7.543 -10.828 1 96.5 93 HIS A CA 1
ATOM 731 C C . HIS A 1 93 ? 7.656 6.762 -10.047 1 96.5 93 HIS A C 1
ATOM 733 O O . HIS A 1 93 ? 7.672 5.527 -10.047 1 96.5 93 HIS A O 1
ATOM 739 N N . MET A 1 94 ? 6.805 7.535 -9.438 1 95.69 94 MET A N 1
ATOM 740 C CA . MET A 1 94 ? 5.773 6.949 -8.586 1 95.69 94 MET A CA 1
ATOM 741 C C . MET A 1 94 ? 4.793 6.121 -9.406 1 95.69 94 MET A C 1
ATOM 743 O O . MET A 1 94 ? 4.469 4.988 -9.039 1 95.69 94 MET A O 1
ATOM 747 N N . ARG A 1 95 ? 4.363 6.727 -10.477 1 96.62 95 ARG A N 1
ATOM 748 C CA . ARG A 1 95 ? 3.432 6.031 -11.352 1 96.62 95 ARG A CA 1
ATOM 749 C C . ARG A 1 95 ? 4.062 4.77 -11.93 1 96.62 95 ARG A C 1
ATOM 751 O O . ARG A 1 95 ? 3.422 3.715 -11.977 1 96.62 95 ARG A O 1
ATOM 758 N N . ALA A 1 96 ? 5.297 4.871 -12.336 1 95.94 96 ALA A N 1
ATOM 759 C CA . ALA A 1 96 ? 5.992 3.721 -12.906 1 95.94 96 ALA A CA 1
ATOM 760 C C . ALA A 1 96 ? 6.121 2.592 -11.891 1 95.94 96 ALA A C 1
ATOM 762 O O . ALA A 1 96 ? 5.938 1.42 -12.227 1 95.94 96 ALA A O 1
ATOM 763 N N . GLN A 1 97 ? 6.445 2.928 -10.664 1 96.56 97 GLN A N 1
ATOM 764 C CA . GLN A 1 97 ? 6.582 1.928 -9.609 1 96.56 97 GLN A CA 1
ATOM 765 C C . GLN A 1 97 ? 5.266 1.189 -9.375 1 96.56 97 GLN A C 1
ATOM 767 O O . GLN A 1 97 ? 5.234 -0.042 -9.352 1 96.56 97 GLN A O 1
ATOM 772 N N . LEU A 1 98 ? 4.168 1.935 -9.25 1 97.19 98 LEU A N 1
ATOM 773 C CA . LEU A 1 98 ? 2.871 1.321 -8.992 1 97.19 98 LEU A CA 1
ATOM 774 C C . LEU A 1 98 ? 2.383 0.537 -10.203 1 97.19 98 LEU A C 1
ATOM 776 O O . LEU A 1 98 ? 1.777 -0.527 -10.055 1 97.19 98 LEU A O 1
ATOM 780 N N . ASP A 1 99 ? 2.645 1.089 -11.398 1 95.94 99 ASP A N 1
ATOM 781 C CA . ASP A 1 99 ? 2.238 0.395 -12.617 1 95.94 99 ASP A CA 1
ATOM 782 C C . ASP A 1 99 ? 2.875 -0.991 -12.695 1 95.94 99 ASP A C 1
ATOM 784 O O . ASP A 1 99 ? 2.203 -1.969 -13.031 1 95.94 99 ASP A O 1
ATOM 788 N N . GLN A 1 100 ? 4.059 -1 -12.375 1 93.38 100 GLN A N 1
ATOM 789 C CA . GLN A 1 100 ? 4.805 -2.248 -12.5 1 93.38 100 GLN A CA 1
ATOM 790 C C . GLN A 1 100 ? 4.488 -3.197 -11.352 1 93.38 100 GLN A C 1
ATOM 792 O O . GLN A 1 100 ? 4.219 -4.379 -11.57 1 93.38 100 GLN A O 1
ATOM 797 N N . THR A 1 101 ? 4.535 -2.713 -10.18 1 95.19 101 THR A N 1
ATOM 798 C CA . THR A 1 101 ? 4.504 -3.561 -8.992 1 95.19 101 THR A CA 1
ATOM 799 C C . THR A 1 101 ? 3.068 -3.895 -8.602 1 95.19 101 THR A C 1
ATOM 801 O O . THR A 1 101 ? 2.768 -5.031 -8.234 1 95.19 101 THR A O 1
ATOM 804 N N . PHE A 1 102 ? 2.219 -2.955 -8.695 1 96.75 102 PHE A N 1
ATOM 805 C CA . PHE A 1 102 ? 0.859 -3.117 -8.188 1 96.75 102 PHE A CA 1
ATOM 806 C C . PHE A 1 102 ? -0.103 -3.436 -9.328 1 96.75 102 PHE A C 1
ATOM 808 O O . PHE A 1 102 ? -0.627 -4.547 -9.414 1 96.75 102 PHE A O 1
ATOM 815 N N . TYR A 1 103 ? -0.235 -2.533 -10.305 1 97.12 103 TYR A N 1
ATOM 816 C CA . TYR A 1 103 ? -1.231 -2.693 -11.359 1 97.12 103 TYR A CA 1
ATOM 817 C C . TYR A 1 103 ? -0.92 -3.908 -12.227 1 97.12 103 TYR A C 1
ATOM 819 O O . TYR A 1 103 ? -1.83 -4.609 -12.672 1 97.12 103 TYR A O 1
ATOM 827 N N . GLY A 1 104 ? 0.31 -4.102 -12.516 1 95.81 104 GLY A N 1
ATOM 828 C CA . GLY A 1 104 ? 0.678 -5.273 -13.289 1 95.81 104 GLY A CA 1
ATOM 829 C C . GLY A 1 104 ? 0.227 -6.574 -12.656 1 95.81 104 GLY A C 1
ATOM 830 O O . GLY A 1 104 ? -0.372 -7.422 -13.32 1 95.81 104 GLY A O 1
ATOM 831 N N . ALA A 1 105 ? 0.495 -6.715 -11.359 1 96.19 105 ALA A N 1
ATOM 832 C CA . ALA A 1 105 ? 0.075 -7.914 -10.633 1 96.19 105 ALA A CA 1
ATOM 833 C C . ALA A 1 105 ? -1.445 -8.047 -10.633 1 96.19 105 ALA A C 1
ATOM 835 O O . ALA A 1 105 ? -1.979 -9.141 -10.828 1 96.19 105 ALA A O 1
ATOM 836 N N . VAL A 1 106 ? -2.127 -6.965 -10.438 1 97.19 106 VAL A N 1
ATOM 837 C CA . VAL A 1 106 ? -3.586 -6.949 -10.391 1 97.19 106 VAL A CA 1
ATOM 838 C C . VAL A 1 106 ? -4.148 -7.371 -11.75 1 97.19 106 VAL A C 1
ATOM 840 O O . VAL A 1 106 ? -5.117 -8.133 -11.812 1 97.19 106 VAL A O 1
ATOM 843 N N . ASN A 1 107 ? -3.541 -6.863 -12.812 1 97.31 107 ASN A N 1
ATOM 844 C CA . ASN A 1 107 ? -3.975 -7.223 -14.156 1 97.31 107 ASN A CA 1
ATOM 845 C C . ASN A 1 107 ? -3.951 -8.734 -14.367 1 97.31 107 ASN A C 1
ATOM 847 O O . ASN A 1 107 ? -4.914 -9.305 -14.883 1 97.31 107 ASN A O 1
ATOM 851 N N . MET A 1 108 ? -2.887 -9.32 -13.945 1 97.25 108 MET A N 1
ATOM 852 C CA . MET A 1 108 ? -2.75 -10.766 -14.125 1 97.25 108 MET A CA 1
ATOM 853 C C . MET A 1 108 ? -3.785 -11.516 -13.289 1 97.25 108 MET A C 1
ATOM 855 O O . MET A 1 108 ? -4.383 -12.484 -13.758 1 97.25 108 MET A O 1
ATOM 859 N N . ILE A 1 109 ? -3.969 -11.094 -12.109 1 97.88 109 ILE A N 1
ATOM 860 C CA . ILE A 1 109 ? -4.914 -11.727 -11.195 1 97.88 109 ILE A CA 1
ATOM 861 C C . ILE A 1 109 ? -6.332 -11.602 -11.75 1 97.88 109 ILE A C 1
ATOM 863 O O . ILE A 1 109 ? -7.059 -12.594 -11.844 1 97.88 109 ILE A O 1
ATOM 867 N N . GLN A 1 110 ? -6.688 -10.43 -12.156 1 97.62 110 GLN A N 1
ATOM 868 C CA . GLN A 1 110 ? -8.039 -10.195 -12.664 1 97.62 110 GLN A CA 1
ATOM 869 C C . GLN A 1 110 ? -8.289 -10.992 -13.938 1 97.62 110 GLN A C 1
ATOM 871 O O . GLN A 1 110 ? -9.398 -11.492 -14.156 1 97.62 110 GLN A O 1
ATOM 876 N N . ALA A 1 111 ? -7.301 -11.078 -14.773 1 98.06 111 ALA A N 1
ATOM 877 C CA . ALA A 1 111 ? -7.434 -11.828 -16.016 1 98.06 111 ALA A CA 1
ATOM 878 C C . ALA A 1 111 ? -7.695 -13.312 -15.75 1 98.06 111 ALA A C 1
ATOM 880 O O . ALA A 1 111 ? -8.406 -13.969 -16.516 1 98.06 111 ALA A O 1
ATOM 881 N N . ALA A 1 112 ? -7.152 -13.836 -14.648 1 98.31 112 ALA A N 1
ATOM 882 C CA . ALA A 1 112 ? -7.199 -15.273 -14.375 1 98.31 112 ALA A CA 1
ATOM 883 C C . ALA A 1 112 ? -8.414 -15.625 -13.523 1 98.31 112 ALA A C 1
ATOM 885 O O . ALA A 1 112 ? -8.875 -16.766 -13.539 1 98.31 112 ALA A O 1
ATOM 886 N N . LEU A 1 113 ? -8.922 -14.703 -12.781 1 97.88 113 LEU A N 1
ATOM 887 C CA . LEU A 1 113 ? -9.883 -14.945 -11.711 1 97.88 113 LEU A CA 1
ATOM 888 C C . LEU A 1 113 ? -11.148 -15.609 -12.25 1 97.88 113 LEU A C 1
ATOM 890 O O . LEU A 1 113 ? -11.633 -16.578 -11.68 1 97.88 113 LEU A O 1
ATOM 894 N N . PRO A 1 114 ? -11.719 -15.094 -13.391 1 97.19 114 PRO A N 1
ATOM 895 C CA . PRO A 1 114 ? -12.945 -15.742 -13.875 1 97.19 114 PRO A CA 1
ATOM 896 C C . PRO A 1 114 ? -12.742 -17.219 -14.188 1 97.19 114 PRO A C 1
ATOM 898 O O . PRO A 1 114 ? -13.633 -18.047 -13.953 1 97.19 114 PRO A O 1
ATOM 901 N N . TYR A 1 115 ? -11.602 -17.578 -14.664 1 97.94 115 TYR A N 1
ATOM 902 C CA . TYR A 1 115 ? -11.297 -18.969 -15.008 1 97.94 115 TYR A CA 1
ATOM 903 C C . TYR A 1 115 ? -11.086 -19.812 -13.75 1 97.94 115 TYR A C 1
ATOM 905 O O . TYR A 1 115 ? -11.633 -20.906 -13.633 1 97.94 115 TYR A O 1
ATOM 913 N N . MET A 1 116 ? -10.359 -19.25 -12.812 1 97.88 116 MET A N 1
ATOM 914 C CA . MET A 1 116 ? -10.086 -19.984 -11.57 1 97.88 116 MET A CA 1
ATOM 915 C C . MET A 1 116 ? -11.359 -20.141 -10.742 1 97.88 116 MET A C 1
ATOM 917 O O . MET A 1 116 ? -11.547 -21.156 -10.086 1 97.88 116 MET A O 1
ATOM 921 N N . ARG A 1 117 ? -12.172 -19.109 -10.797 1 97.44 117 ARG A N 1
ATOM 922 C CA . ARG A 1 117 ? -13.453 -19.203 -10.102 1 97.44 117 ARG A CA 1
ATOM 923 C C . ARG A 1 117 ? -14.312 -20.312 -10.688 1 97.44 117 ARG A C 1
ATOM 925 O O . ARG A 1 117 ? -14.875 -21.125 -9.938 1 97.44 117 ARG A O 1
ATOM 932 N N . LYS A 1 118 ? -14.359 -20.438 -11.969 1 96.69 118 LYS A N 1
ATOM 933 C CA . LYS A 1 118 ? -15.109 -21.5 -12.633 1 96.69 118 LYS A CA 1
ATOM 934 C C . LYS A 1 118 ? -14.508 -22.875 -12.32 1 96.69 118 LYS A C 1
ATOM 936 O O . LYS A 1 118 ? -15.242 -23.844 -12.141 1 96.69 118 LYS A O 1
ATOM 941 N N . GLN A 1 119 ? -13.195 -22.938 -12.25 1 97.06 119 GLN A N 1
ATOM 942 C CA . GLN A 1 119 ? -12.477 -24.172 -11.93 1 97.06 119 GLN A CA 1
ATOM 943 C C . GLN A 1 119 ? -12.719 -24.578 -10.477 1 97.06 119 GLN A C 1
ATOM 945 O O . GLN A 1 119 ? -12.477 -25.734 -10.109 1 97.06 119 GLN A O 1
ATOM 950 N N . PHE A 1 120 ? -13.102 -23.625 -9.664 1 97.62 120 PHE A N 1
ATOM 951 C CA . PHE A 1 120 ? -13.195 -23.766 -8.219 1 97.62 120 PHE A CA 1
ATOM 952 C C . PHE A 1 120 ? -11.867 -24.234 -7.629 1 97.62 120 PHE A C 1
ATOM 954 O O . PHE A 1 120 ? -11.844 -25.109 -6.762 1 97.62 120 PHE A O 1
ATOM 961 N N . PHE A 1 121 ? -10.844 -23.75 -8.227 1 97.06 121 PHE A N 1
ATOM 962 C CA . PHE A 1 121 ? -9.469 -24.031 -7.816 1 97.06 121 PHE A CA 1
ATOM 963 C C . PHE A 1 121 ? -8.516 -22.984 -8.383 1 97.06 121 PHE A C 1
ATOM 965 O O . PHE A 1 121 ? -8.672 -22.547 -9.523 1 97.06 121 PHE A O 1
ATOM 972 N N . GLY A 1 122 ? -7.535 -22.672 -7.652 1 97.38 122 GLY A N 1
ATOM 973 C CA . GLY A 1 122 ? -6.48 -21.766 -8.078 1 97.38 122 GLY A CA 1
ATOM 974 C C . GLY A 1 122 ? -5.609 -21.281 -6.93 1 97.38 122 GLY A C 1
ATOM 975 O O . GLY A 1 122 ? -6.027 -21.328 -5.77 1 97.38 122 GLY A O 1
ATOM 976 N N . HIS A 1 123 ? -4.43 -20.922 -7.238 1 98.12 123 HIS A N 1
ATOM 977 C CA . HIS A 1 123 ? -3.486 -20.422 -6.246 1 98.12 123 HIS A CA 1
ATOM 978 C C . HIS A 1 123 ? -2.676 -19.25 -6.805 1 98.12 123 HIS A C 1
ATOM 980 O O . HIS A 1 123 ? -1.902 -19.422 -7.746 1 98.12 123 HIS A O 1
ATOM 986 N N . PHE A 1 124 ? -2.932 -18.078 -6.301 1 97.94 124 PHE A N 1
ATOM 987 C CA . PHE A 1 124 ? -2.105 -16.922 -6.621 1 97.94 124 PHE A CA 1
ATOM 988 C C . PHE A 1 124 ? -0.912 -16.828 -5.676 1 97.94 124 PHE A C 1
ATOM 990 O O . PHE A 1 124 ? -1.08 -16.781 -4.457 1 97.94 124 PHE A O 1
ATOM 997 N N . VAL A 1 125 ? 0.302 -16.828 -6.227 1 97.31 125 VAL A N 1
ATOM 998 C CA . VAL A 1 125 ? 1.537 -16.609 -5.48 1 97.31 125 VAL A CA 1
ATOM 999 C C . VAL A 1 125 ? 2.191 -15.305 -5.914 1 97.31 125 VAL A C 1
ATOM 1001 O O . VAL A 1 125 ? 2.555 -15.148 -7.082 1 97.31 125 VAL A O 1
ATOM 1004 N N . ASN A 1 126 ? 2.307 -14.406 -5.02 1 96.88 126 ASN A N 1
ATOM 1005 C CA . ASN A 1 126 ? 2.92 -13.117 -5.305 1 96.88 126 ASN A CA 1
ATOM 1006 C C . ASN A 1 126 ? 4.211 -12.922 -4.52 1 96.88 126 ASN A C 1
ATOM 1008 O O . ASN A 1 126 ? 4.215 -13 -3.287 1 96.88 126 ASN A O 1
ATOM 1012 N N . ILE A 1 127 ? 5.27 -12.664 -5.219 1 95 127 ILE A N 1
ATOM 1013 C CA . ILE A 1 127 ? 6.555 -12.43 -4.57 1 95 127 ILE A CA 1
ATOM 1014 C C . ILE A 1 127 ? 6.715 -10.938 -4.285 1 95 127 ILE A C 1
ATOM 1016 O O . ILE A 1 127 ? 6.691 -10.109 -5.203 1 95 127 ILE A O 1
ATOM 1020 N N . THR A 1 128 ? 6.73 -10.602 -3.092 1 95.06 128 THR A N 1
ATOM 1021 C CA . THR A 1 128 ? 7.062 -9.266 -2.605 1 95.06 128 THR A CA 1
ATOM 1022 C C . THR A 1 128 ? 8.383 -9.281 -1.846 1 95.06 128 THR A C 1
ATOM 1024 O O . THR A 1 128 ? 9.25 -10.125 -2.105 1 95.06 128 THR A O 1
ATOM 1027 N N . ASP A 1 129 ? 8.688 -8.336 -1.006 1 93.06 129 ASP A N 1
ATOM 1028 C CA . ASP A 1 129 ? 9.82 -8.359 -0.091 1 93.06 129 ASP A CA 1
ATOM 1029 C C . ASP A 1 129 ? 9.5 -7.617 1.206 1 93.06 129 ASP A C 1
ATOM 1031 O O . ASP A 1 129 ? 8.375 -7.156 1.397 1 93.06 129 ASP A O 1
ATOM 1035 N N . VAL A 1 130 ? 10.43 -7.504 2.062 1 92.94 130 VAL A N 1
ATOM 1036 C CA . VAL A 1 130 ? 10.188 -7.016 3.416 1 92.94 130 VAL A CA 1
ATOM 1037 C C . VAL A 1 130 ? 9.727 -5.562 3.367 1 92.94 130 VAL A C 1
ATOM 1039 O O . VAL A 1 130 ? 9.148 -5.055 4.332 1 92.94 130 VAL A O 1
ATOM 1042 N N . THR A 1 131 ? 9.977 -4.844 2.248 1 94.19 131 THR A N 1
ATOM 1043 C CA . THR A 1 131 ? 9.539 -3.457 2.131 1 94.19 131 THR A CA 1
ATOM 1044 C C . THR A 1 131 ? 8.016 -3.377 2.053 1 94.19 131 THR A C 1
ATOM 1046 O O . THR A 1 131 ? 7.441 -2.293 2.166 1 94.19 131 THR A O 1
ATOM 1049 N N . GLY A 1 132 ? 7.352 -4.461 1.913 1 94.81 132 GLY A N 1
ATOM 1050 C CA . GLY A 1 132 ? 5.902 -4.523 1.979 1 94.81 132 GLY A CA 1
ATOM 1051 C C . GLY A 1 132 ? 5.363 -4.406 3.393 1 94.81 132 GLY A C 1
ATOM 1052 O O . GLY A 1 132 ? 4.164 -4.199 3.59 1 94.81 132 GLY A O 1
ATOM 1053 N N . ASN A 1 133 ? 6.273 -4.512 4.352 1 92.06 133 ASN A N 1
ATOM 1054 C CA . ASN A 1 133 ? 5.902 -4.426 5.758 1 92.06 133 ASN A CA 1
ATOM 1055 C C . ASN A 1 133 ? 6.605 -3.262 6.453 1 92.06 133 ASN A C 1
ATOM 1057 O O . ASN A 1 133 ? 6.141 -2.773 7.484 1 92.06 133 ASN A O 1
ATOM 1061 N N . ILE A 1 134 ? 7.711 -2.93 5.848 1 93.31 134 ILE A N 1
ATOM 1062 C CA . ILE A 1 134 ? 8.562 -1.93 6.48 1 93.31 134 ILE A CA 1
ATOM 1063 C C . ILE A 1 134 ? 8.805 -0.771 5.516 1 93.31 134 ILE A C 1
ATOM 1065 O O . ILE A 1 134 ? 9.359 -0.966 4.43 1 93.31 134 ILE A O 1
ATOM 1069 N N . GLY A 1 135 ? 8.43 0.418 5.934 1 94.81 135 GLY A N 1
ATOM 1070 C CA . GLY A 1 135 ? 8.82 1.584 5.156 1 94.81 135 GLY A CA 1
ATOM 1071 C C . GLY A 1 135 ? 10.312 1.85 5.184 1 94.81 135 GLY A C 1
ATOM 1072 O O . GLY A 1 135 ? 10.898 2.049 6.25 1 94.81 135 GLY A O 1
ATOM 1073 N N . THR A 1 136 ? 10.953 1.911 4.055 1 95.19 136 THR A N 1
ATOM 1074 C CA . THR A 1 136 ? 12.406 1.993 3.963 1 95.19 136 THR A CA 1
ATOM 1075 C C . THR A 1 136 ? 12.828 3.283 3.266 1 95.19 136 THR A C 1
ATOM 1077 O O . THR A 1 136 ? 12.398 3.564 2.148 1 95.19 136 THR A O 1
ATOM 1080 N N . PRO A 1 137 ? 13.719 4.066 3.92 1 96.56 137 PRO A N 1
ATOM 1081 C CA . PRO A 1 137 ? 14.172 5.301 3.281 1 96.56 137 PRO A CA 1
ATOM 1082 C C . PRO A 1 137 ? 14.836 5.059 1.929 1 96.56 137 PRO A C 1
ATOM 1084 O O . PRO A 1 137 ? 15.531 4.055 1.751 1 96.56 137 PRO A O 1
ATOM 1087 N N . ALA A 1 138 ? 14.656 5.965 0.971 1 96.19 138 ALA A N 1
ATOM 1088 C CA . ALA A 1 138 ? 15.125 5.914 -0.412 1 96.19 138 ALA A CA 1
ATOM 1089 C C . ALA A 1 138 ? 14.289 4.934 -1.234 1 96.19 138 ALA A C 1
ATOM 1091 O O . ALA A 1 138 ? 14.352 4.938 -2.467 1 96.19 138 ALA A O 1
ATOM 1092 N N . LEU A 1 139 ? 13.531 4.109 -0.551 1 96.06 139 LEU A N 1
ATOM 1093 C CA . LEU A 1 139 ? 12.672 3.135 -1.214 1 96.06 139 LEU A CA 1
ATOM 1094 C C . LEU A 1 139 ? 11.203 3.393 -0.886 1 96.06 139 LEU A C 1
ATOM 1096 O O . LEU A 1 139 ? 10.422 2.451 -0.756 1 96.06 139 LEU A O 1
ATOM 1100 N N . SER A 1 140 ? 10.852 4.625 -0.679 1 96.31 140 SER A N 1
ATOM 1101 C CA . SER A 1 140 ? 9.484 4.965 -0.313 1 96.31 140 SER A CA 1
ATOM 1102 C C . SER A 1 140 ? 8.5 4.527 -1.392 1 96.31 140 SER A C 1
ATOM 1104 O O . SER A 1 140 ? 7.391 4.082 -1.083 1 96.31 140 SER A O 1
ATOM 1106 N N . LEU A 1 141 ? 8.891 4.637 -2.662 1 96.25 141 LEU A N 1
ATOM 1107 C CA . LEU A 1 141 ? 8.039 4.234 -3.775 1 96.25 141 LEU A CA 1
ATOM 1108 C C . LEU A 1 141 ? 7.805 2.727 -3.768 1 96.25 141 LEU A C 1
ATOM 1110 O O . LEU A 1 141 ? 6.672 2.268 -3.914 1 96.25 141 LEU A O 1
ATOM 1114 N N . LEU A 1 142 ? 8.828 2.008 -3.562 1 95.94 142 LEU A N 1
ATOM 1115 C CA . LEU A 1 142 ? 8.711 0.556 -3.504 1 95.94 142 LEU A CA 1
ATOM 1116 C C . LEU A 1 142 ? 7.918 0.123 -2.275 1 95.94 142 LEU A C 1
ATOM 1118 O O . LEU A 1 142 ? 7.043 -0.74 -2.371 1 95.94 142 LEU A O 1
ATOM 1122 N N . SER A 1 143 ? 8.297 0.718 -1.135 1 96.75 143 SER A N 1
ATOM 1123 C CA . SER A 1 143 ? 7.566 0.418 0.089 1 96.75 143 SER A CA 1
ATOM 1124 C C . SER A 1 143 ? 6.066 0.638 -0.097 1 96.75 143 SER A C 1
ATOM 1126 O O . SER A 1 143 ? 5.258 -0.223 0.256 1 96.75 143 SER A O 1
ATOM 1128 N N . GLY A 1 144 ? 5.734 1.759 -0.631 1 97.25 144 GLY A N 1
ATOM 1129 C CA . GLY A 1 144 ? 4.332 2.033 -0.89 1 97.25 144 GLY A CA 1
ATOM 1130 C C . GLY A 1 144 ? 3.686 1.021 -1.817 1 97.25 144 GLY A C 1
ATOM 1131 O O . GLY A 1 144 ? 2.594 0.521 -1.537 1 97.25 144 GLY A O 1
ATOM 1132 N N . ALA A 1 145 ? 4.293 0.702 -2.891 1 97.19 145 ALA A N 1
ATOM 1133 C CA . ALA A 1 145 ? 3.742 -0.21 -3.891 1 97.19 145 ALA A CA 1
ATOM 1134 C C . ALA A 1 145 ? 3.586 -1.617 -3.32 1 97.19 145 ALA A C 1
ATOM 1136 O O . ALA A 1 145 ? 2.568 -2.275 -3.547 1 97.19 145 ALA A O 1
ATOM 1137 N N . MET A 1 146 ? 4.574 -2.047 -2.615 1 97.31 146 MET A N 1
ATOM 1138 C CA . MET A 1 146 ? 4.527 -3.383 -2.031 1 97.31 146 MET A CA 1
ATOM 1139 C C . MET A 1 146 ? 3.473 -3.461 -0.934 1 97.31 146 MET A C 1
ATOM 1141 O O . MET A 1 146 ? 2.77 -4.465 -0.812 1 97.31 146 MET A O 1
ATOM 1145 N N . HIS A 1 147 ? 3.396 -2.416 -0.143 1 97.69 147 HIS A N 1
ATOM 1146 C CA . HIS A 1 147 ? 2.314 -2.352 0.833 1 97.69 147 HIS A CA 1
ATOM 1147 C C . HIS A 1 147 ? 0.953 -2.43 0.153 1 97.69 147 HIS A C 1
ATOM 1149 O O . HIS A 1 147 ? 0.073 -3.17 0.599 1 97.69 147 HIS A O 1
ATOM 1155 N N . ALA A 1 148 ? 0.825 -1.643 -0.857 1 98 148 ALA A N 1
ATOM 1156 C CA . ALA A 1 148 ? -0.432 -1.639 -1.601 1 98 148 ALA A CA 1
ATOM 1157 C C . ALA A 1 148 ? -0.798 -3.045 -2.066 1 98 148 ALA A C 1
ATOM 1159 O O . ALA A 1 148 ? -1.932 -3.492 -1.878 1 98 148 ALA A O 1
ATOM 1160 N N . LEU A 1 149 ? 0.142 -3.676 -2.646 1 97.62 149 LEU A N 1
ATOM 1161 C CA . LEU A 1 149 ? -0.086 -5.012 -3.186 1 97.62 149 LEU A CA 1
ATOM 1162 C C . LEU A 1 149 ? -0.476 -5.984 -2.08 1 97.62 149 LEU A C 1
ATOM 1164 O O . LEU A 1 149 ? -1.432 -6.75 -2.23 1 97.62 149 LEU A O 1
ATOM 1168 N N . GLU A 1 150 ? 0.22 -5.938 -1.019 1 97.31 150 GLU A N 1
ATOM 1169 C CA . GLU A 1 150 ? -0.047 -6.883 0.06 1 97.31 150 GLU A CA 1
ATOM 1170 C C . GLU A 1 150 ? -1.418 -6.641 0.683 1 97.31 150 GLU A C 1
ATOM 1172 O O . GLU A 1 150 ? -2.154 -7.586 0.969 1 97.31 150 GLU A O 1
ATOM 1177 N N . GLY A 1 151 ? -1.763 -5.371 0.924 1 96.81 151 GLY A N 1
ATOM 1178 C CA . GLY A 1 151 ? -3.105 -5.078 1.402 1 96.81 151 GLY A CA 1
ATOM 1179 C C . GLY A 1 151 ? -4.191 -5.555 0.457 1 96.81 151 GLY A C 1
ATOM 1180 O O . GLY A 1 151 ? -5.195 -6.117 0.892 1 96.81 151 GLY A O 1
ATOM 1181 N N . TYR A 1 152 ? -3.941 -5.328 -0.825 1 97.06 152 TYR A N 1
ATOM 1182 C CA . TYR A 1 152 ? -4.848 -5.777 -1.877 1 97.06 152 TYR A CA 1
ATOM 1183 C C . TYR A 1 152 ? -4.984 -7.297 -1.865 1 97.06 152 TYR A C 1
ATOM 1185 O O . TYR A 1 152 ? -6.094 -7.824 -1.95 1 97.06 152 TYR A O 1
ATOM 1193 N N . LEU A 1 153 ? -3.926 -7.977 -1.699 1 97.75 153 LEU A N 1
ATOM 1194 C CA . LEU A 1 153 ? -3.898 -9.438 -1.741 1 97.75 153 LEU A CA 1
ATOM 1195 C C . LEU A 1 153 ? -4.582 -10.023 -0.513 1 97.75 153 LEU A C 1
ATOM 1197 O O . LEU A 1 153 ? -5.238 -11.07 -0.602 1 97.75 153 LEU A O 1
ATOM 1201 N N . GLU A 1 154 ? -4.41 -9.438 0.609 1 96.56 154 GLU A N 1
ATOM 1202 C CA . GLU A 1 154 ? -5.105 -9.891 1.809 1 96.56 154 GLU A CA 1
ATOM 1203 C C . GLU A 1 154 ? -6.621 -9.82 1.629 1 96.56 154 GLU A C 1
ATOM 1205 O O . GLU A 1 154 ? -7.34 -10.742 2.008 1 96.56 154 GLU A O 1
ATOM 1210 N N . ALA A 1 155 ? -7.07 -8.727 1.095 1 97.31 155 ALA A N 1
ATOM 1211 C CA . ALA A 1 155 ? -8.5 -8.594 0.812 1 97.31 155 ALA A CA 1
ATOM 1212 C C . ALA A 1 155 ? -8.953 -9.633 -0.203 1 97.31 155 ALA A C 1
ATOM 1214 O O . ALA A 1 155 ? -10.008 -10.258 -0.029 1 97.31 155 ALA A O 1
ATOM 1215 N N . LEU A 1 156 ? -8.156 -9.812 -1.216 1 97.75 156 LEU A N 1
ATOM 1216 C CA . LEU A 1 156 ? -8.469 -10.789 -2.254 1 97.75 156 LEU A CA 1
ATOM 1217 C C . LEU A 1 156 ? -8.617 -12.188 -1.656 1 97.75 156 LEU A C 1
ATOM 1219 O O . LEU A 1 156 ? -9.539 -12.922 -2.016 1 97.75 156 LEU A O 1
ATOM 1223 N N . ALA A 1 157 ? -7.699 -12.562 -0.789 1 97.44 157 ALA A N 1
ATOM 1224 C CA . ALA A 1 157 ? -7.73 -13.883 -0.173 1 97.44 157 ALA A CA 1
ATOM 1225 C C . ALA A 1 157 ? -9.086 -14.156 0.477 1 97.44 157 ALA A C 1
ATOM 1227 O O . ALA A 1 157 ? -9.648 -15.234 0.321 1 97.44 157 ALA A O 1
ATOM 1228 N N . CYS A 1 158 ? -9.594 -13.164 1.121 1 96.75 158 CYS A N 1
ATOM 1229 C CA . CYS A 1 158 ? -10.898 -13.289 1.759 1 96.75 158 CYS A CA 1
ATOM 1230 C C . CYS A 1 158 ? -12.008 -13.406 0.717 1 96.75 158 CYS A C 1
ATOM 1232 O O . CYS A 1 158 ? -12.938 -14.203 0.875 1 96.75 158 CYS A O 1
ATOM 1234 N N . GLU A 1 159 ? -11.93 -12.711 -0.316 1 97.56 159 GLU A N 1
ATOM 1235 C CA . GLU A 1 159 ? -12.977 -12.625 -1.325 1 97.56 159 GLU A CA 1
ATOM 1236 C C . GLU A 1 159 ? -13.102 -13.922 -2.113 1 97.56 159 GLU A C 1
ATOM 1238 O O . GLU A 1 159 ? -14.195 -14.289 -2.549 1 97.56 159 GLU A O 1
ATOM 1243 N N . VAL A 1 160 ? -11.984 -14.594 -2.283 1 97.81 160 VAL A N 1
ATOM 1244 C CA . VAL A 1 160 ? -12.008 -15.703 -3.229 1 97.81 160 VAL A CA 1
ATOM 1245 C C . VAL A 1 160 ? -12.031 -17.031 -2.471 1 97.81 160 VAL A C 1
ATOM 1247 O O . VAL A 1 160 ? -12.133 -18.094 -3.076 1 97.81 160 VAL A O 1
ATOM 1250 N N . ALA A 1 161 ? -11.914 -16.969 -1.141 1 96.81 161 ALA A N 1
ATOM 1251 C CA . ALA A 1 161 ? -11.938 -18.156 -0.299 1 96.81 161 ALA A CA 1
ATOM 1252 C C . ALA A 1 161 ? -13.164 -19.016 -0.594 1 96.81 161 ALA A C 1
ATOM 1254 O O . ALA A 1 161 ? -13.062 -20.234 -0.711 1 96.81 161 ALA A O 1
ATOM 1255 N N . PRO A 1 162 ? -14.336 -18.438 -0.842 1 96.56 162 PRO A N 1
ATOM 1256 C CA . PRO A 1 162 ? -15.523 -19.234 -1.117 1 96.56 162 PRO A CA 1
ATOM 1257 C C . PRO A 1 162 ? -15.414 -20.031 -2.42 1 96.56 162 PRO A C 1
ATOM 1259 O O . PRO A 1 162 ? -16.203 -20.953 -2.658 1 96.56 162 PRO A O 1
ATOM 1262 N N . PHE A 1 163 ? -14.523 -19.688 -3.244 1 97.25 163 PHE A N 1
ATOM 1263 C CA . PHE A 1 163 ? -14.359 -20.344 -4.539 1 97.25 163 PHE A CA 1
ATOM 1264 C C . PHE A 1 163 ? -13.18 -21.312 -4.516 1 97.25 163 PHE A C 1
ATOM 1266 O O . PHE A 1 163 ? -12.695 -21.734 -5.566 1 97.25 163 PHE A O 1
ATOM 1273 N N . ASN A 1 164 ? -12.617 -21.516 -3.311 1 97.31 164 ASN A N 1
ATOM 1274 C CA . ASN A 1 164 ? -11.492 -22.438 -3.111 1 97.31 164 ASN A CA 1
ATOM 1275 C C . ASN A 1 164 ? -10.25 -21.969 -3.857 1 97.31 164 ASN A C 1
ATOM 1277 O O . ASN A 1 164 ? -9.523 -22.781 -4.434 1 97.31 164 ASN A O 1
ATOM 1281 N N . ILE A 1 165 ? -10.102 -20.703 -4 1 97.69 165 ILE A N 1
ATOM 1282 C CA . ILE A 1 165 ? -8.906 -20.078 -4.555 1 97.69 165 ILE A CA 1
ATOM 1283 C C . ILE A 1 165 ? -8.016 -19.578 -3.42 1 97.69 165 ILE A C 1
ATOM 1285 O O . ILE A 1 165 ? -8.5 -18.984 -2.455 1 97.69 165 ILE A O 1
ATOM 1289 N N . LYS A 1 166 ? -6.73 -19.875 -3.496 1 97.69 166 LYS A N 1
ATOM 1290 C CA . LYS A 1 166 ? -5.762 -19.531 -2.457 1 97.69 166 LYS A CA 1
ATOM 1291 C C . LYS A 1 166 ? -4.875 -18.375 -2.895 1 97.69 166 LYS A C 1
ATOM 1293 O O . LYS A 1 166 ? -4.645 -18.172 -4.09 1 97.69 166 LYS A O 1
ATOM 1298 N N . VAL A 1 167 ? -4.438 -17.594 -1.931 1 97.5 167 VAL A N 1
ATOM 1299 C CA . VAL A 1 167 ? -3.527 -16.469 -2.162 1 97.5 167 VAL A CA 1
ATOM 1300 C C . VAL A 1 167 ? -2.365 -16.531 -1.174 1 97.5 167 VAL A C 1
ATOM 1302 O O . VAL A 1 167 ? -2.578 -16.625 0.037 1 97.5 167 VAL A O 1
ATOM 1305 N N . THR A 1 168 ? -1.133 -16.531 -1.685 1 96.69 168 THR A N 1
ATOM 1306 C CA . THR A 1 168 ? 0.058 -16.531 -0.843 1 96.69 168 THR A CA 1
ATOM 1307 C C . THR A 1 168 ? 0.956 -15.344 -1.171 1 96.69 168 THR A C 1
ATOM 1309 O O . THR A 1 168 ? 1.229 -15.07 -2.342 1 96.69 168 THR A O 1
ATOM 1312 N N . ILE A 1 169 ? 1.326 -14.625 -0.19 1 96.25 169 ILE A N 1
ATOM 1313 C CA . ILE A 1 169 ? 2.346 -13.586 -0.288 1 96.25 169 ILE A CA 1
ATOM 1314 C C . ILE A 1 169 ? 3.693 -14.141 0.164 1 96.25 169 ILE A C 1
ATOM 1316 O O . ILE A 1 169 ? 3.828 -14.617 1.292 1 96.25 169 ILE A O 1
ATOM 1320 N N . VAL A 1 170 ? 4.68 -14.156 -0.701 1 94.94 170 VAL A N 1
ATOM 1321 C CA . VAL A 1 170 ? 6.039 -14.562 -0.362 1 94.94 170 VAL A CA 1
ATOM 1322 C C . VAL A 1 170 ? 6.922 -13.328 -0.185 1 94.94 170 VAL A C 1
ATOM 1324 O O . VAL A 1 170 ? 7.289 -12.68 -1.165 1 94.94 170 VAL A O 1
ATOM 1327 N N . GLU A 1 171 ? 7.289 -13.047 0.994 1 94.81 171 GLU A N 1
ATOM 1328 C CA . GLU A 1 171 ? 8.133 -11.898 1.287 1 94.81 171 GLU A CA 1
ATOM 1329 C C . GLU A 1 171 ? 9.609 -12.289 1.315 1 94.81 171 GLU A C 1
ATOM 1331 O O . GLU A 1 171 ? 10.07 -12.906 2.273 1 94.81 171 GLU A O 1
ATOM 1336 N N . SER A 1 172 ? 10.305 -11.898 0.327 1 93.25 172 SER A N 1
ATOM 1337 C CA . SER A 1 172 ? 11.734 -12.172 0.235 1 93.25 172 SER A CA 1
ATOM 1338 C C . SER A 1 172 ? 12.547 -11.125 0.98 1 93.25 172 SER A C 1
ATOM 1340 O O . SER A 1 172 ? 12.031 -10.055 1.323 1 93.25 172 SER A O 1
ATOM 1342 N N . PRO A 1 173 ? 13.844 -11.469 1.243 1 90.31 173 PRO A N 1
ATOM 1343 C CA . PRO A 1 173 ? 14.742 -10.406 1.706 1 90.31 173 PRO A CA 1
ATOM 1344 C C . PRO A 1 173 ? 14.867 -9.266 0.702 1 90.31 173 PRO A C 1
ATOM 1346 O O . PRO A 1 173 ? 14.797 -9.492 -0.509 1 90.31 173 PRO A O 1
ATOM 1349 N N . MET A 1 174 ? 15.086 -8.086 1.211 1 88.44 174 MET A N 1
ATOM 1350 C CA . MET A 1 174 ? 15.102 -6.879 0.39 1 88.44 174 MET A CA 1
ATOM 1351 C C . MET A 1 174 ? 16.188 -6.965 -0.684 1 88.44 174 MET A C 1
ATOM 1353 O O . MET A 1 174 ? 16 -6.465 -1.795 1 88.44 174 MET A O 1
ATOM 1357 N N . GLU A 1 175 ? 17.266 -7.648 -0.418 1 87.75 175 GLU A N 1
ATOM 1358 C CA . GLU A 1 175 ? 18.391 -7.703 -1.343 1 87.75 175 GLU A CA 1
ATOM 1359 C C . GLU A 1 175 ? 18.016 -8.453 -2.619 1 87.75 175 GLU A C 1
ATOM 1361 O O . GLU A 1 175 ? 18.641 -8.258 -3.664 1 87.75 175 GLU A O 1
ATOM 1366 N N . VAL A 1 176 ? 17.031 -9.352 -2.541 1 85.94 176 VAL A N 1
ATOM 1367 C CA . VAL A 1 176 ? 16.594 -10.062 -3.736 1 85.94 176 VAL A CA 1
ATOM 1368 C C . VAL A 1 176 ? 15.984 -9.078 -4.727 1 85.94 176 VAL A C 1
ATOM 1370 O O . VAL A 1 176 ? 16.25 -9.156 -5.93 1 85.94 176 VAL A O 1
ATOM 1373 N N . SER A 1 177 ? 15.203 -8.109 -4.246 1 81.19 177 SER A N 1
ATOM 1374 C CA . SER A 1 177 ? 14.609 -7.086 -5.102 1 81.19 177 SER A CA 1
ATOM 1375 C C . SER A 1 177 ? 15.648 -6.059 -5.535 1 81.19 177 SER A C 1
ATOM 1377 O O . SER A 1 177 ? 15.727 -5.703 -6.711 1 81.19 177 SER A O 1
ATOM 1379 N N . LEU A 1 178 ? 16.5 -5.684 -4.695 1 79.06 178 LEU A N 1
ATOM 1380 C CA . LEU A 1 178 ? 17.375 -4.543 -4.914 1 79.06 178 LEU A CA 1
ATOM 1381 C C . LEU A 1 178 ? 18.578 -4.938 -5.777 1 79.06 178 LEU A C 1
ATOM 1383 O O . LEU A 1 178 ? 19.109 -4.109 -6.516 1 79.06 178 LEU A O 1
ATOM 1387 N N . LEU A 1 179 ? 18.969 -6.203 -5.645 1 74.56 179 LEU A N 1
ATOM 1388 C CA . LEU A 1 179 ? 20.234 -6.543 -6.273 1 74.56 179 LEU A CA 1
ATOM 1389 C C . LEU A 1 179 ? 20.016 -7.445 -7.484 1 74.56 179 LEU A C 1
ATOM 1391 O O . LEU A 1 179 ? 20.969 -7.742 -8.219 1 74.56 179 LEU A O 1
ATOM 1395 N N . THR A 1 180 ? 18.797 -7.832 -7.711 1 73.56 180 THR A N 1
ATOM 1396 C CA . THR A 1 180 ? 18.594 -8.75 -8.828 1 73.56 180 THR A CA 1
ATOM 1397 C C . THR A 1 180 ? 17.672 -8.125 -9.867 1 73.56 180 THR A C 1
ATOM 1399 O O . THR A 1 180 ? 17.531 -8.648 -10.977 1 73.56 180 THR A O 1
ATOM 1402 N N . ILE A 1 181 ? 17.078 -6.914 -9.547 1 76.06 181 ILE A N 1
ATOM 1403 C CA . ILE A 1 181 ? 16.109 -6.27 -10.422 1 76.06 181 ILE A CA 1
ATOM 1404 C C . ILE A 1 181 ? 16.641 -4.91 -10.875 1 76.06 181 ILE A C 1
ATOM 1406 O O . ILE A 1 181 ? 17.406 -4.262 -10.148 1 76.06 181 ILE A O 1
ATOM 1410 N N . PRO A 1 182 ? 16.344 -4.484 -12.102 1 78.25 182 PRO A N 1
ATOM 1411 C CA . PRO A 1 182 ? 16.781 -3.17 -12.57 1 78.25 182 PRO A CA 1
ATOM 1412 C C . PRO A 1 182 ? 16.359 -2.037 -11.641 1 78.25 182 PRO A C 1
ATOM 1414 O O . PRO A 1 182 ? 15.227 -2.031 -11.141 1 78.25 182 PRO A O 1
ATOM 1417 N N . VAL A 1 183 ? 17.359 -1.153 -11.438 1 86.88 183 VAL A N 1
ATOM 1418 C CA . VAL A 1 183 ? 17.141 -0.036 -10.523 1 86.88 183 VAL A CA 1
ATOM 1419 C C . VAL A 1 183 ? 17.234 1.282 -11.289 1 86.88 183 VAL A C 1
ATOM 1421 O O . VAL A 1 183 ? 18.125 1.456 -12.125 1 86.88 183 VAL A O 1
ATOM 1424 N N . VAL A 1 184 ? 16.297 2.143 -11.117 1 91.81 184 VAL A N 1
ATOM 1425 C CA . VAL A 1 184 ? 16.312 3.5 -11.656 1 91.81 184 VAL A CA 1
ATOM 1426 C C . VAL A 1 184 ? 16.484 4.5 -10.516 1 91.81 184 VAL A C 1
ATOM 1428 O O . VAL A 1 184 ? 15.695 4.516 -9.562 1 91.81 184 VAL A O 1
ATOM 1431 N N . LEU A 1 185 ? 17.5 5.324 -10.609 1 93.25 185 LEU A N 1
ATOM 1432 C CA . LEU A 1 185 ? 17.812 6.293 -9.555 1 93.25 185 LEU A CA 1
ATOM 1433 C C . LEU A 1 185 ? 17.203 7.656 -9.891 1 93.25 185 LEU A C 1
ATOM 1435 O O . LEU A 1 185 ? 17.297 8.117 -11.023 1 93.25 185 LEU A O 1
ATOM 1439 N N . ALA A 1 186 ? 16.547 8.242 -8.922 1 96 186 ALA A N 1
ATOM 1440 C CA . ALA A 1 186 ? 16.172 9.648 -9.047 1 96 186 ALA A CA 1
ATOM 1441 C C . ALA A 1 186 ? 17.375 10.562 -8.891 1 96 186 ALA A C 1
ATOM 1443 O O . ALA A 1 186 ? 18.391 10.164 -8.312 1 96 186 ALA A O 1
ATOM 1444 N N . ASP A 1 187 ? 17.234 11.773 -9.469 1 95.38 187 ASP A N 1
ATOM 1445 C CA . ASP A 1 187 ? 18.297 12.758 -9.25 1 95.38 187 ASP A CA 1
ATOM 1446 C C . ASP A 1 187 ? 18.438 13.102 -7.77 1 95.38 187 ASP A C 1
ATOM 1448 O O . ASP A 1 187 ? 17.438 13.406 -7.105 1 95.38 187 ASP A O 1
ATOM 1452 N N . GLN A 1 188 ? 19.609 13.094 -7.355 1 95.12 188 GLN A N 1
ATOM 1453 C CA . GLN A 1 188 ? 19.875 13.289 -5.934 1 95.12 188 GLN A CA 1
ATOM 1454 C C . GLN A 1 188 ? 19.891 14.773 -5.578 1 95.12 188 GLN A C 1
ATOM 1456 O O . GLN A 1 188 ? 20.562 15.562 -6.242 1 95.12 188 GLN A O 1
ATOM 1461 N N . LEU A 1 189 ? 19.172 15.164 -4.523 1 96.31 189 LEU A N 1
ATOM 1462 C CA . LEU A 1 189 ? 19.297 16.484 -3.922 1 96.31 189 LEU A CA 1
ATOM 1463 C C . LEU A 1 189 ? 20.469 16.531 -2.945 1 96.31 189 LEU A C 1
ATOM 1465 O O . LEU A 1 189 ? 20.703 15.57 -2.203 1 96.31 189 LEU A O 1
ATOM 1469 N N . PRO A 1 190 ? 21.172 17.641 -2.891 1 95.56 190 PRO A N 1
ATOM 1470 C CA . PRO A 1 190 ? 22.312 17.766 -1.984 1 95.56 190 PRO A CA 1
ATOM 1471 C C . PRO A 1 190 ? 21.922 17.562 -0.52 1 95.56 190 PRO A C 1
ATOM 1473 O O . PRO A 1 190 ? 22.75 17.125 0.283 1 95.56 190 PRO A O 1
ATOM 1476 N N . GLN A 1 191 ? 20.703 17.859 -0.157 1 95.69 191 GLN A N 1
ATOM 1477 C CA . GLN A 1 191 ? 20.234 17.766 1.221 1 95.69 191 GLN A CA 1
ATOM 1478 C C . GLN A 1 191 ? 20.141 16.31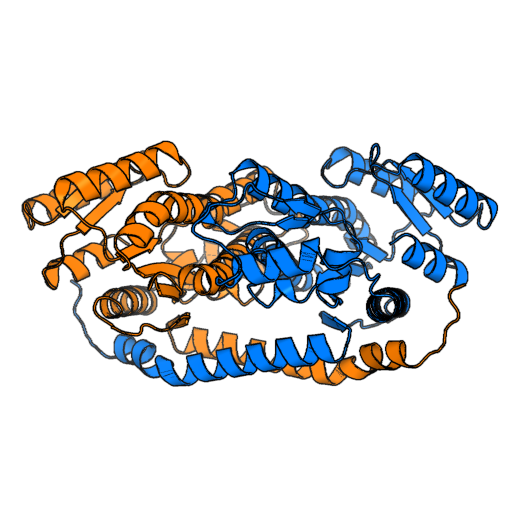2 1.675 1 95.69 191 GLN A C 1
ATOM 1480 O O . GLN A 1 191 ? 20.062 16.031 2.875 1 95.69 191 GLN A O 1
ATOM 1485 N N . TYR A 1 192 ? 20.062 15.414 0.725 1 96.38 192 TYR A N 1
ATOM 1486 C CA . TYR A 1 192 ? 19.938 13.992 1.044 1 96.38 192 TYR A CA 1
ATOM 1487 C C . TYR A 1 192 ? 21.234 13.25 0.757 1 96.38 192 TYR A C 1
ATOM 1489 O O . TYR A 1 192 ? 21.25 12.25 0.035 1 96.38 192 TYR A O 1
ATOM 1497 N N . GLY A 1 193 ? 22.297 13.711 1.417 1 94.06 193 GLY A N 1
ATOM 1498 C CA . GLY A 1 193 ? 23.609 13.117 1.253 1 94.06 193 GLY A CA 1
ATOM 1499 C C . GLY A 1 193 ? 23.797 11.859 2.07 1 94.06 193 GLY A C 1
ATOM 1500 O O . GLY A 1 193 ? 22.844 11.297 2.602 1 94.06 193 GLY A O 1
ATOM 1501 N N . LEU A 1 194 ? 25 11.398 2.199 1 92.94 194 LEU A N 1
ATOM 1502 C CA . LEU A 1 194 ? 25.359 10.102 2.777 1 92.94 194 LEU A CA 1
ATOM 1503 C C . LEU A 1 194 ? 25.094 10.086 4.277 1 92.94 194 LEU A C 1
ATOM 1505 O O . LEU A 1 194 ? 25.062 9.023 4.898 1 92.94 194 LEU A O 1
ATOM 1509 N N . GLU A 1 195 ? 24.859 11.188 4.82 1 93.19 195 GLU A N 1
ATOM 1510 C CA . GLU A 1 195 ? 24.609 11.258 6.254 1 93.19 195 GLU A CA 1
ATOM 1511 C C . GLU A 1 195 ? 23.141 11 6.566 1 93.19 195 GLU A C 1
ATOM 1513 O O . GLU A 1 195 ? 22.766 10.758 7.719 1 93.19 195 GLU A O 1
ATOM 1518 N N . THR A 1 196 ? 22.328 11.141 5.562 1 95.25 196 THR A N 1
ATOM 1519 C CA . THR A 1 196 ? 20.891 10.914 5.746 1 95.25 196 THR A CA 1
ATOM 1520 C C . THR A 1 196 ? 20.547 9.445 5.512 1 95.25 196 THR A C 1
ATOM 1522 O O . THR A 1 196 ? 21.281 8.734 4.82 1 95.25 196 THR A O 1
ATOM 1525 N N . PRO A 1 197 ? 19.453 9.023 6.09 1 96.12 197 PRO A N 1
ATOM 1526 C CA . PRO A 1 197 ? 19.031 7.637 5.871 1 96.12 197 PRO A CA 1
ATOM 1527 C C . PRO A 1 197 ? 18.859 7.301 4.391 1 96.12 197 PRO A C 1
ATOM 1529 O O . PRO A 1 197 ? 19.297 6.234 3.945 1 96.12 197 PRO A O 1
ATOM 1532 N N . ALA A 1 198 ? 18.266 8.18 3.648 1 95.69 198 ALA A N 1
ATOM 1533 C CA . ALA A 1 198 ? 18.062 7.93 2.223 1 95.69 198 ALA A CA 1
ATOM 1534 C C . ALA A 1 198 ? 19.391 7.867 1.484 1 95.69 198 ALA A C 1
ATOM 1536 O O . ALA A 1 198 ? 19.594 7.012 0.618 1 95.69 198 ALA A O 1
ATOM 1537 N N . GLY A 1 199 ? 20.281 8.766 1.858 1 94.38 199 GLY A N 1
ATOM 1538 C CA . GLY A 1 199 ? 21.594 8.773 1.236 1 94.38 199 GLY A CA 1
ATOM 1539 C C . GLY A 1 199 ? 22.406 7.523 1.53 1 94.38 199 GLY A C 1
ATOM 1540 O O . GLY A 1 199 ? 23.109 7.012 0.656 1 94.38 199 GLY A O 1
ATOM 1541 N N . LYS A 1 200 ? 22.297 7.039 2.748 1 93.5 200 LYS A N 1
ATOM 1542 C CA . LYS A 1 200 ? 23.016 5.828 3.143 1 93.5 200 LYS A CA 1
ATOM 1543 C C . LYS A 1 200 ? 22.547 4.625 2.332 1 93.5 200 LYS A C 1
ATOM 1545 O O . LYS A 1 200 ? 23.359 3.844 1.842 1 93.5 200 LYS A O 1
ATOM 1550 N N . LEU A 1 201 ? 21.25 4.516 2.219 1 92.19 201 LEU A N 1
ATOM 1551 C CA . LEU A 1 201 ? 20.703 3.398 1.459 1 92.19 201 LEU A CA 1
ATOM 1552 C C . LEU A 1 201 ? 21.094 3.49 -0.011 1 92.19 201 LEU A C 1
ATOM 1554 O O . LEU A 1 201 ? 21.484 2.488 -0.62 1 92.19 201 LEU A O 1
ATOM 1558 N N . ARG A 1 202 ? 20.984 4.676 -0.563 1 91.5 202 ARG A N 1
ATOM 1559 C CA . ARG A 1 202 ? 21.391 4.883 -1.948 1 91.5 202 ARG A CA 1
ATOM 1560 C C . ARG A 1 202 ? 22.859 4.5 -2.154 1 91.5 202 ARG A C 1
ATOM 1562 O O . ARG A 1 202 ? 23.188 3.842 -3.139 1 91.5 202 ARG A O 1
ATOM 1569 N N . GLY A 1 203 ? 23.703 4.922 -1.262 1 88.31 203 GLY A N 1
ATOM 1570 C CA . GLY A 1 203 ? 25.109 4.574 -1.328 1 88.31 203 GLY A CA 1
ATOM 1571 C C . GLY A 1 203 ? 25.359 3.078 -1.317 1 88.31 203 GLY A C 1
ATOM 1572 O O . GLY A 1 203 ? 26.172 2.57 -2.102 1 88.31 203 GLY A O 1
ATOM 1573 N N . LEU A 1 204 ? 24.641 2.457 -0.49 1 85.94 204 LEU A N 1
ATOM 1574 C CA . LEU A 1 204 ? 24.781 1.008 -0.387 1 85.94 204 LEU A CA 1
ATOM 1575 C C . LEU A 1 204 ? 24.375 0.33 -1.69 1 85.94 204 LEU A C 1
ATOM 1577 O O . LEU A 1 204 ? 25.031 -0.619 -2.133 1 85.94 204 LEU A O 1
ATOM 1581 N N . LEU A 1 205 ? 23.344 0.784 -2.273 1 84.88 205 LEU A N 1
ATOM 1582 C CA . LEU A 1 205 ? 22.812 0.183 -3.494 1 84.88 205 LEU A CA 1
ATOM 1583 C C . LEU A 1 205 ? 23.75 0.414 -4.668 1 84.88 205 LEU A C 1
ATOM 1585 O O . LEU A 1 205 ? 23.875 -0.437 -5.551 1 84.88 205 LEU A O 1
ATOM 1589 N N . THR A 1 206 ? 24.375 1.485 -4.641 1 82.5 206 THR A N 1
ATOM 1590 C CA . THR A 1 206 ? 25.203 1.847 -5.781 1 82.5 206 THR A CA 1
ATOM 1591 C C . THR A 1 206 ? 26.594 1.233 -5.648 1 82.5 206 THR A C 1
ATOM 1593 O O . THR A 1 206 ? 27.328 1.128 -6.633 1 82.5 206 THR A O 1
ATOM 1596 N N . THR A 1 207 ? 26.922 0.818 -4.449 1 80.81 207 THR A N 1
ATOM 1597 C CA . THR A 1 207 ? 28.281 0.305 -4.246 1 80.81 207 THR A CA 1
ATOM 1598 C C . THR A 1 207 ? 28.266 -1.219 -4.168 1 80.81 207 THR A C 1
ATOM 1600 O O . THR A 1 207 ? 29.297 -1.859 -4.363 1 80.81 207 THR A O 1
ATOM 1603 N N . SER A 1 208 ? 27.109 -1.728 -3.85 1 76 208 SER A N 1
ATOM 1604 C CA . SER A 1 208 ? 27.047 -3.178 -3.711 1 76 208 SER A CA 1
ATOM 1605 C C . SER A 1 208 ? 26.859 -3.855 -5.066 1 76 208 SER A C 1
ATOM 1607 O O . SER A 1 208 ? 26.016 -3.443 -5.859 1 76 208 SER A O 1
ATOM 1609 N N . ASN A 1 209 ? 27.719 -4.832 -5.359 1 73.06 209 ASN A N 1
ATOM 1610 C CA . ASN A 1 209 ? 27.609 -5.59 -6.598 1 73.06 209 ASN A CA 1
ATOM 1611 C C . ASN A 1 209 ? 27.5 -7.09 -6.332 1 73.06 209 ASN A C 1
ATOM 1613 O O . ASN A 1 209 ? 27.75 -7.902 -7.227 1 73.06 209 ASN A O 1
ATOM 1617 N N . VAL A 1 210 ? 27.156 -7.293 -5.098 1 78.44 210 VAL A N 1
ATOM 1618 C CA . VAL A 1 210 ? 27.172 -8.719 -4.766 1 78.44 210 VAL A CA 1
ATOM 1619 C C . VAL A 1 210 ? 25.781 -9.312 -4.984 1 78.44 210 VAL A C 1
ATOM 1621 O O . VAL A 1 210 ? 24.781 -8.781 -4.48 1 78.44 210 VAL A O 1
ATOM 1624 N N . PHE A 1 211 ? 25.828 -10.312 -5.84 1 80.5 211 PHE A N 1
ATOM 1625 C CA . PHE A 1 211 ? 24.594 -11.078 -6.043 1 80.5 211 PHE A CA 1
ATOM 1626 C C . PHE A 1 211 ? 24.219 -11.844 -4.777 1 80.5 211 PHE A C 1
ATOM 1628 O O . PHE A 1 211 ? 25.062 -12.539 -4.195 1 80.5 211 PHE A O 1
ATOM 1635 N N . PRO A 1 212 ? 22.938 -11.602 -4.32 1 86.56 212 PRO A N 1
ATOM 1636 C CA . PRO A 1 212 ? 22.516 -12.281 -3.092 1 86.56 212 PRO A CA 1
ATOM 1637 C C . PRO A 1 212 ? 22.094 -13.727 -3.332 1 86.56 212 PRO A C 1
ATOM 1639 O O . PRO A 1 212 ? 20.906 -14.055 -3.227 1 86.56 212 PRO A O 1
ATOM 1642 N N . GLU A 1 213 ? 22.969 -14.555 -3.551 1 86.38 213 GLU A N 1
ATOM 1643 C CA . GLU A 1 213 ? 22.734 -15.922 -4.012 1 86.38 213 GLU A CA 1
ATOM 1644 C C . GLU A 1 213 ? 21.844 -16.688 -3.041 1 86.38 213 GLU A C 1
ATOM 1646 O O . GLU A 1 213 ? 20.859 -17.312 -3.451 1 86.38 213 GLU A O 1
ATOM 1651 N N . ARG A 1 214 ? 22.219 -16.641 -1.771 1 87 214 ARG A N 1
ATOM 1652 C CA . ARG A 1 214 ? 21.484 -17.406 -0.771 1 87 214 ARG A CA 1
ATOM 1653 C C . ARG A 1 214 ? 20.031 -16.938 -0.682 1 87 214 ARG A C 1
ATOM 1655 O O . ARG A 1 214 ? 19.109 -17.75 -0.716 1 87 214 ARG A O 1
ATOM 1662 N N . ALA A 1 215 ? 19.859 -15.664 -0.601 1 88 215 ALA A N 1
ATOM 1663 C CA . ALA A 1 215 ? 18.516 -15.102 -0.521 1 88 215 ALA A CA 1
ATOM 1664 C C . ALA A 1 215 ? 17.703 -15.43 -1.773 1 88 215 ALA A C 1
ATOM 1666 O O . ALA A 1 215 ? 16.531 -15.758 -1.688 1 88 215 ALA A O 1
ATOM 1667 N N . PHE A 1 216 ? 18.312 -15.352 -2.852 1 89 216 PHE A N 1
ATOM 1668 C CA . PHE A 1 216 ? 17.688 -15.633 -4.137 1 89 216 PHE A CA 1
ATOM 1669 C C . PHE A 1 216 ? 17.266 -17.094 -4.223 1 89 216 PHE A C 1
ATOM 1671 O O . PHE A 1 216 ? 16.109 -17.391 -4.539 1 89 216 PHE A O 1
ATOM 1678 N N . ARG A 1 217 ? 18.125 -17.953 -3.951 1 88.06 217 ARG A N 1
ATOM 1679 C CA . ARG A 1 217 ? 17.859 -19.391 -4.004 1 88.06 217 ARG A CA 1
ATOM 1680 C C . ARG A 1 217 ? 16.75 -19.781 -3.035 1 88.06 217 ARG A C 1
ATOM 1682 O O . ARG A 1 217 ? 15.836 -20.531 -3.395 1 88.06 217 ARG A O 1
ATOM 1689 N N . ASN A 1 218 ? 16.875 -19.25 -1.796 1 89.75 218 ASN A N 1
ATOM 1690 C CA . ASN A 1 218 ? 15.852 -19.562 -0.793 1 89.75 218 ASN A CA 1
ATOM 1691 C C . ASN A 1 218 ? 14.469 -19.109 -1.241 1 89.75 218 ASN A C 1
ATOM 1693 O O . ASN A 1 218 ? 13.469 -19.781 -0.979 1 89.75 218 ASN A O 1
ATOM 1697 N N . THR A 1 219 ? 14.398 -17.984 -1.897 1 91.62 219 THR A N 1
ATOM 1698 C CA . THR A 1 219 ? 13.125 -17.469 -2.395 1 91.62 219 THR A CA 1
ATOM 1699 C C . THR A 1 219 ? 12.562 -18.391 -3.475 1 91.62 219 THR A C 1
ATOM 1701 O O . THR A 1 219 ? 11.383 -18.766 -3.428 1 91.62 219 THR A O 1
ATOM 1704 N N . ILE A 1 220 ? 13.414 -18.859 -4.375 1 89.94 220 ILE A N 1
ATOM 1705 C CA . ILE A 1 220 ? 13 -19.734 -5.473 1 89.94 220 ILE A CA 1
ATOM 1706 C C . ILE A 1 220 ? 12.477 -21.047 -4.914 1 89.94 220 ILE A C 1
ATOM 1708 O O . ILE A 1 220 ? 11.406 -21.516 -5.312 1 89.94 220 ILE A O 1
ATOM 1712 N N . LEU A 1 221 ? 13.172 -21.594 -3.975 1 88.38 221 LEU A N 1
ATOM 1713 C CA . LEU A 1 221 ? 12.812 -22.891 -3.418 1 88.38 221 LEU A CA 1
ATOM 1714 C C . LEU A 1 221 ? 11.523 -22.797 -2.611 1 88.38 221 LEU A C 1
ATOM 1716 O O . LEU A 1 221 ? 10.711 -23.734 -2.609 1 88.38 221 LEU A O 1
ATOM 1720 N N . THR A 1 222 ? 11.391 -21.672 -1.896 1 90.31 222 THR A N 1
ATOM 1721 C CA . THR A 1 222 ? 10.148 -21.453 -1.154 1 90.31 222 THR A CA 1
ATOM 1722 C C . THR A 1 222 ? 8.953 -21.422 -2.1 1 90.31 222 THR A C 1
ATOM 1724 O O . THR A 1 222 ? 7.953 -22.094 -1.87 1 90.31 222 THR A O 1
ATOM 1727 N N . VAL A 1 223 ? 9.07 -20.688 -3.17 1 92.75 223 VAL A N 1
ATOM 1728 C CA . VAL A 1 223 ? 7.98 -20.578 -4.133 1 92.75 223 VAL A CA 1
ATOM 1729 C C . VAL A 1 223 ? 7.691 -21.938 -4.754 1 92.75 223 VAL A C 1
ATOM 1731 O O . VAL A 1 223 ? 6.531 -22.344 -4.859 1 92.75 223 VAL A O 1
ATOM 1734 N N . ALA A 1 224 ? 8.727 -22.703 -5.098 1 88.75 224 ALA A N 1
ATOM 1735 C CA . ALA A 1 224 ? 8.578 -24 -5.73 1 88.75 224 ALA A CA 1
ATOM 1736 C C . ALA A 1 224 ? 7.906 -25 -4.789 1 88.75 224 ALA A C 1
ATOM 1738 O O . ALA A 1 224 ? 7.207 -25.906 -5.238 1 88.75 224 ALA A O 1
ATOM 1739 N N . SER A 1 225 ? 8.117 -24.734 -3.502 1 87 225 SER A N 1
ATOM 1740 C CA . SER A 1 225 ? 7.586 -25.672 -2.514 1 87 225 SER A CA 1
ATOM 1741 C C . SER A 1 225 ? 6.098 -25.438 -2.281 1 87 225 SER A C 1
ATOM 1743 O O . SER A 1 225 ? 5.406 -26.281 -1.723 1 87 225 SER A O 1
ATOM 1745 N N . LEU A 1 226 ? 5.648 -24.266 -2.639 1 88.81 226 LEU A N 1
ATOM 1746 C CA . LEU A 1 226 ? 4.254 -23.922 -2.389 1 88.81 226 LEU A CA 1
ATOM 1747 C C . LEU A 1 226 ? 3.326 -24.734 -3.295 1 88.81 226 LEU A C 1
ATOM 1749 O O . LEU A 1 226 ? 2.172 -24.984 -2.945 1 88.81 226 LEU A O 1
ATOM 1753 N N . GLY A 1 227 ? 3.895 -25.125 -4.48 1 83.06 227 GLY A N 1
ATOM 1754 C CA . GLY A 1 227 ? 3.105 -25.922 -5.41 1 83.06 227 GLY A CA 1
ATOM 1755 C C . GLY A 1 227 ? 2.674 -27.266 -4.836 1 83.06 227 GLY A C 1
ATOM 1756 O O . GLY A 1 227 ? 3.465 -27.953 -4.188 1 83.06 227 GLY A O 1
ATOM 1757 N N . GLY A 1 228 ? 1.459 -27.578 -4.793 1 77.19 228 GLY A N 1
ATOM 1758 C CA . GLY A 1 228 ? 0.993 -28.891 -4.371 1 77.19 228 GLY A CA 1
ATOM 1759 C C . GLY A 1 228 ? 0.421 -28.906 -2.969 1 77.19 228 GLY A C 1
ATOM 1760 O O . GLY A 1 228 ? -0.125 -29.906 -2.52 1 77.19 228 GLY A O 1
ATOM 1761 N N . LEU A 1 229 ? 0.743 -27.781 -2.238 1 85.31 229 LEU A N 1
ATOM 1762 C CA . LEU A 1 229 ? 0.177 -27.703 -0.896 1 85.31 229 LEU A CA 1
ATOM 1763 C C . LEU A 1 229 ? -1.338 -27.531 -0.953 1 85.31 229 LEU A C 1
ATOM 1765 O O . LEU A 1 229 ? -1.845 -26.688 -1.695 1 85.31 229 LEU A O 1
ATOM 1769 N N . GLU A 1 230 ? -1.987 -28.375 -0.208 1 87.62 230 GLU A N 1
ATOM 1770 C CA . GLU A 1 230 ? -3.441 -28.281 -0.132 1 87.62 230 GLU A CA 1
ATOM 1771 C C . GLU A 1 230 ? -3.879 -27 0.587 1 87.62 230 GLU A C 1
ATOM 1773 O O . GLU A 1 230 ? -4.844 -26.359 0.18 1 87.62 230 GLU A O 1
ATOM 1778 N N . ASN A 1 231 ? -3.109 -26.672 1.618 1 89.25 231 ASN A N 1
ATOM 1779 C CA . ASN A 1 231 ? -3.383 -25.469 2.398 1 89.25 231 ASN A CA 1
ATOM 1780 C C . ASN A 1 231 ? -2.143 -24.594 2.531 1 89.25 231 ASN A C 1
ATOM 1782 O O . ASN A 1 231 ? -1.503 -24.562 3.584 1 89.25 231 ASN A O 1
ATOM 1786 N N . PRO A 1 232 ? -1.88 -23.875 1.507 1 92.25 232 PRO A N 1
ATOM 1787 C CA . PRO A 1 232 ? -0.702 -23 1.562 1 92.25 232 PRO A CA 1
ATOM 1788 C C . PRO A 1 232 ? -0.878 -21.828 2.525 1 92.25 232 PRO A C 1
ATOM 1790 O O . PRO A 1 232 ? -2.01 -21.453 2.838 1 92.25 232 PRO A O 1
ATOM 1793 N N . PRO A 1 233 ? 0.208 -21.359 3.033 1 91.25 233 PRO A N 1
ATOM 1794 C CA . PRO A 1 233 ? 0.117 -20.188 3.904 1 91.25 233 PRO A CA 1
ATOM 1795 C C . PRO A 1 233 ? -0.347 -18.938 3.162 1 91.25 233 PRO A C 1
ATOM 1797 O O . PRO A 1 233 ? -0.114 -18.812 1.958 1 91.25 233 PRO A O 1
ATOM 1800 N N . GLY A 1 234 ? -1.037 -18.062 3.91 1 92.75 234 GLY A N 1
ATOM 1801 C CA . GLY A 1 234 ? -1.362 -16.766 3.336 1 92.75 234 GLY A CA 1
ATOM 1802 C C . GLY A 1 234 ? -0.147 -15.883 3.131 1 92.75 234 GLY A C 1
ATOM 1803 O O . GLY A 1 234 ? -0.135 -15.031 2.24 1 92.75 234 GLY A O 1
ATOM 1804 N N . ARG A 1 235 ? 0.818 -16.094 4.004 1 93.19 235 ARG A N 1
ATOM 1805 C CA . ARG A 1 235 ? 2.057 -15.32 3.963 1 93.19 235 ARG A CA 1
ATOM 1806 C C . ARG A 1 235 ? 3.24 -16.156 4.426 1 93.19 235 ARG A C 1
ATOM 1808 O O . ARG A 1 235 ? 3.123 -16.938 5.379 1 93.19 235 ARG A O 1
ATOM 1815 N N . ILE A 1 236 ? 4.324 -15.992 3.721 1 92.44 236 ILE A N 1
ATOM 1816 C CA . ILE A 1 236 ? 5.57 -16.625 4.137 1 92.44 236 ILE A CA 1
ATOM 1817 C C . ILE A 1 236 ? 6.73 -15.656 3.963 1 92.44 236 ILE A C 1
ATOM 1819 O O . ILE A 1 236 ? 6.848 -15 2.924 1 92.44 236 ILE A O 1
ATOM 1823 N N . VAL A 1 237 ? 7.508 -15.477 5 1 93.19 237 VAL A N 1
ATOM 1824 C CA . VAL A 1 237 ? 8.703 -14.641 4.969 1 93.19 237 VAL A CA 1
ATOM 1825 C C . VAL A 1 237 ? 9.945 -15.508 4.789 1 93.19 237 VAL A C 1
ATOM 1827 O O . VAL A 1 237 ? 10.117 -16.5 5.5 1 93.19 237 VAL A O 1
ATOM 1830 N N . VAL A 1 238 ? 10.758 -15.117 3.854 1 92.38 238 VAL A N 1
ATOM 1831 C CA . VAL A 1 238 ? 11.93 -15.922 3.514 1 92.38 238 VAL A CA 1
ATOM 1832 C C . VAL A 1 238 ? 13.172 -15.328 4.18 1 92.38 238 VAL A C 1
ATOM 1834 O O . VAL A 1 238 ? 13.438 -14.133 4.047 1 92.38 238 VAL A O 1
ATOM 1837 N N . GLY A 1 239 ? 13.883 -16.156 4.902 1 88.81 239 GLY A N 1
ATOM 1838 C CA . GLY A 1 239 ? 15.164 -15.742 5.449 1 88.81 239 GLY A CA 1
ATOM 1839 C C . GLY A 1 239 ? 15.078 -15.281 6.895 1 88.81 239 GLY A C 1
ATOM 1840 O O . GLY A 1 239 ? 14.156 -14.555 7.266 1 88.81 239 GLY A O 1
ATOM 1841 N N . LYS A 1 240 ? 16.109 -15.57 7.656 1 85.25 240 LYS A N 1
ATOM 1842 C CA . LYS A 1 240 ? 16.156 -15.273 9.086 1 85.25 240 LYS A CA 1
ATOM 1843 C C . LYS A 1 240 ? 16.219 -13.773 9.336 1 85.25 240 LYS A C 1
ATOM 1845 O O . LYS A 1 240 ? 15.547 -13.258 10.234 1 85.25 240 LYS A O 1
ATOM 1850 N N . GLU A 1 241 ? 17 -13.188 8.562 1 85.56 241 GLU A N 1
ATOM 1851 C CA . GLU A 1 241 ? 17.156 -11.75 8.75 1 85.56 241 GLU A CA 1
ATOM 1852 C C . GLU A 1 241 ? 15.844 -11.016 8.484 1 85.56 241 GLU A C 1
ATOM 1854 O O . GLU A 1 241 ? 15.461 -10.125 9.234 1 85.56 241 GLU A O 1
ATOM 1859 N N . ALA A 1 242 ? 15.188 -11.375 7.438 1 88.94 242 ALA A N 1
ATOM 1860 C CA . ALA A 1 242 ? 13.898 -10.773 7.102 1 88.94 242 ALA A CA 1
ATOM 1861 C C . ALA A 1 242 ? 12.867 -11.031 8.195 1 88.94 242 ALA A C 1
ATOM 1863 O O . ALA A 1 242 ? 12.117 -10.133 8.57 1 88.94 242 ALA A O 1
ATOM 1864 N N . ILE A 1 243 ? 12.859 -12.211 8.695 1 90.19 243 ILE A N 1
ATOM 1865 C CA . ILE A 1 243 ? 11.945 -12.578 9.773 1 90.19 243 ILE A CA 1
ATOM 1866 C C . ILE A 1 243 ? 12.211 -11.703 11 1 90.19 243 ILE A C 1
ATOM 1868 O O . ILE A 1 243 ? 11.281 -11.195 11.625 1 90.19 243 ILE A O 1
ATOM 1872 N N . GLY A 1 244 ? 13.484 -11.57 11.312 1 88.69 244 GLY A N 1
ATOM 1873 C CA . GLY A 1 244 ? 13.859 -10.719 12.43 1 88.69 244 GLY A CA 1
ATOM 1874 C C . GLY A 1 244 ? 13.398 -9.281 12.266 1 88.69 244 GLY A C 1
ATOM 1875 O O . GLY A 1 244 ? 12.906 -8.672 13.211 1 88.69 244 GLY A O 1
ATOM 1876 N N . GLN A 1 245 ? 13.531 -8.758 11.102 1 89.69 245 GLN A N 1
ATOM 1877 C CA . GLN A 1 245 ? 13.117 -7.387 10.812 1 89.69 245 GLN A CA 1
ATOM 1878 C C . GLN A 1 245 ? 11.617 -7.211 11.008 1 89.69 245 GLN A C 1
ATOM 1880 O O . GLN A 1 245 ? 11.172 -6.203 11.562 1 89.69 245 GLN A O 1
ATOM 1885 N N . ILE A 1 246 ? 10.836 -8.125 10.523 1 90.19 246 ILE A N 1
ATOM 1886 C CA . ILE A 1 246 ? 9.383 -8.039 10.625 1 90.19 246 ILE A CA 1
ATOM 1887 C C . ILE A 1 246 ? 8.961 -8.172 12.086 1 90.19 246 ILE A C 1
ATOM 1889 O O . ILE A 1 246 ? 8.078 -7.453 12.555 1 90.19 246 ILE A O 1
ATOM 1893 N N . LYS A 1 247 ? 9.617 -9.078 12.797 1 90.38 247 LYS A N 1
ATOM 1894 C CA . LYS A 1 247 ? 9.32 -9.227 14.219 1 90.38 247 LYS A CA 1
ATOM 1895 C C . LYS A 1 247 ? 9.594 -7.934 14.977 1 90.38 247 LYS A C 1
ATOM 1897 O O . LYS A 1 247 ? 8.82 -7.543 15.852 1 90.38 247 LYS A O 1
ATOM 1902 N N . ASP A 1 248 ? 10.703 -7.324 14.664 1 90.19 248 ASP A N 1
ATOM 1903 C CA . ASP A 1 248 ? 11.031 -6.043 15.289 1 90.19 248 ASP A CA 1
ATOM 1904 C C . ASP A 1 248 ? 9.953 -5.004 15.008 1 90.19 248 ASP A C 1
ATOM 1906 O O . ASP A 1 248 ? 9.555 -4.25 15.898 1 90.19 248 ASP A O 1
ATOM 1910 N N . LYS A 1 249 ? 9.492 -4.984 13.797 1 90 249 LYS A N 1
ATOM 1911 C CA . LYS A 1 249 ? 8.438 -4.047 13.414 1 90 249 LYS A CA 1
ATOM 1912 C C . LYS A 1 249 ? 7.152 -4.324 14.18 1 90 249 LYS A C 1
ATOM 1914 O O . LYS A 1 249 ? 6.48 -3.395 14.633 1 90 249 LYS A O 1
ATOM 1919 N N . LEU A 1 250 ? 6.77 -5.566 14.281 1 89.88 250 LEU A N 1
ATOM 1920 C CA . LEU A 1 250 ? 5.562 -5.953 15 1 89.88 250 LEU A CA 1
ATOM 1921 C C . LEU A 1 250 ? 5.656 -5.555 16.469 1 89.88 250 LEU A C 1
ATOM 1923 O O . LEU A 1 250 ? 4.668 -5.102 17.062 1 89.88 250 LEU A O 1
ATOM 1927 N N . ALA A 1 251 ? 6.824 -5.711 17.016 1 89 251 ALA A N 1
ATOM 1928 C CA . ALA A 1 251 ? 7.039 -5.328 18.406 1 89 251 ALA A CA 1
ATOM 1929 C C . ALA A 1 251 ? 6.879 -3.82 18.594 1 89 251 ALA A C 1
ATOM 1931 O O . ALA A 1 251 ? 6.234 -3.369 19.547 1 89 251 ALA A O 1
ATOM 1932 N N . LEU A 1 252 ? 7.445 -3.102 17.688 1 85.88 252 LEU A N 1
ATOM 1933 C CA . LEU A 1 252 ? 7.352 -1.646 17.75 1 85.88 252 LEU A CA 1
ATOM 1934 C C . LEU A 1 252 ? 5.902 -1.189 17.625 1 85.88 252 LEU A C 1
ATOM 1936 O O . LEU A 1 252 ? 5.473 -0.286 18.359 1 85.88 252 LEU A O 1
ATOM 1940 N N . LEU A 1 253 ? 5.176 -1.768 16.719 1 85.5 253 LEU A N 1
ATOM 1941 C CA . LEU A 1 253 ? 3.77 -1.425 16.531 1 85.5 253 LEU A CA 1
ATOM 1942 C C . LEU A 1 253 ? 2.965 -1.754 17.797 1 85.5 253 LEU A C 1
ATOM 1944 O O . LEU A 1 253 ? 2.09 -0.984 18.188 1 85.5 253 LEU A O 1
ATOM 1948 N N . SER A 1 254 ? 3.268 -2.885 18.344 1 86.56 254 SER A N 1
ATOM 1949 C CA . SER A 1 254 ? 2.586 -3.287 19.578 1 86.56 254 SER A CA 1
ATOM 1950 C C . SER A 1 254 ? 2.859 -2.303 20.703 1 86.56 254 SER A C 1
ATOM 1952 O O . SER A 1 254 ? 1.957 -1.964 21.469 1 86.56 254 SER A O 1
ATOM 1954 N N . GLU A 1 255 ? 4.031 -1.83 20.797 1 84.31 255 GLU A N 1
ATOM 1955 C CA . GLU A 1 255 ? 4.41 -0.846 21.812 1 84.31 255 GLU A CA 1
ATOM 1956 C C . GLU A 1 255 ? 3.676 0.475 21.594 1 84.31 255 GLU A C 1
ATOM 1958 O O . GLU A 1 255 ? 3.205 1.094 22.547 1 84.31 255 GLU A O 1
ATOM 1963 N N . ASP A 1 256 ? 3.605 0.89 20.391 1 81.56 256 ASP A N 1
ATOM 1964 C CA . ASP A 1 256 ? 2.896 2.123 20.062 1 81.56 256 ASP A CA 1
ATOM 1965 C C . ASP A 1 256 ? 1.426 2.035 20.469 1 81.56 256 ASP A C 1
ATOM 1967 O O . ASP A 1 256 ? 0.861 3 20.984 1 81.56 256 ASP A O 1
ATOM 1971 N N . LEU A 1 257 ? 0.826 0.895 20.125 1 83.75 257 LEU A N 1
ATOM 1972 C CA . LEU A 1 257 ? -0.578 0.676 20.453 1 83.75 257 LEU A CA 1
ATOM 1973 C C . LEU A 1 257 ? -0.805 0.78 21.953 1 83.75 257 LEU A C 1
ATOM 1975 O O . LEU A 1 257 ? -1.8 1.358 22.406 1 83.75 257 LEU A O 1
ATOM 1979 N N . GLU A 1 258 ? 0.129 0.307 22.719 1 81.5 258 GLU A N 1
ATOM 1980 C CA . GLU A 1 258 ? 0.002 0.332 24.172 1 81.5 258 GLU A CA 1
ATOM 1981 C C . GLU A 1 258 ? 0.232 1.737 24.719 1 81.5 258 GLU A C 1
ATOM 1983 O O . GLU A 1 258 ? -0.488 2.186 25.625 1 81.5 258 GLU A O 1
ATOM 1988 N N . GLU A 1 259 ? 1.157 2.424 24.188 1 78.88 259 GLU A N 1
ATOM 1989 C CA . GLU A 1 259 ? 1.572 3.729 24.703 1 78.88 259 GLU A CA 1
ATOM 1990 C C . GLU A 1 259 ? 0.528 4.797 24.391 1 78.88 259 GLU A C 1
ATOM 1992 O O . GLU A 1 259 ? 0.266 5.676 25.219 1 78.88 259 GLU A O 1
ATOM 1997 N N . PHE A 1 260 ? -0.133 4.672 23.266 1 72.69 260 PHE A N 1
ATOM 1998 C CA . PHE A 1 260 ? -0.951 5.805 22.859 1 72.69 260 PHE A CA 1
ATOM 1999 C C . PHE A 1 260 ? -2.432 5.441 22.891 1 72.69 260 PHE A C 1
ATOM 2001 O O . PHE A 1 260 ? -3.27 6.195 22.391 1 72.69 260 PHE A O 1
ATOM 2008 N N . SER A 1 261 ? -2.666 4.25 23.375 1 70.31 261 SER A N 1
ATOM 2009 C CA . SER A 1 261 ? -4.055 3.834 23.531 1 70.31 261 SER A CA 1
ATOM 2010 C C . SER A 1 261 ? -4.816 4.789 24.438 1 70.31 261 SER A C 1
ATOM 2012 O O . SER A 1 261 ? -6.016 5.016 24.25 1 70.31 261 SER A O 1
ATOM 2014 N N . ALA A 1 262 ? -4.121 5.387 25.297 1 65 262 ALA A N 1
ATOM 2015 C CA . ALA A 1 262 ? -4.762 6.301 26.234 1 65 262 ALA A CA 1
ATOM 2016 C C . ALA A 1 262 ? -5.254 7.559 25.531 1 65 262 ALA A C 1
ATOM 2018 O O . ALA A 1 262 ? -6.348 8.055 25.812 1 65 262 ALA A O 1
ATOM 2019 N N . ILE A 1 263 ? -4.504 8.086 24.688 1 65.69 263 ILE A N 1
ATOM 2020 C CA . ILE A 1 263 ? -4.914 9.258 23.922 1 65.69 263 ILE A CA 1
ATOM 2021 C C . ILE A 1 263 ? -6.18 8.945 23.141 1 65.69 263 ILE A C 1
ATOM 2023 O O . ILE A 1 263 ? -7.102 9.766 23.078 1 65.69 263 ILE A O 1
ATOM 2027 N N . SER A 1 264 ? -6.234 7.73 22.672 1 63.12 264 SER A N 1
ATOM 2028 C CA . SER A 1 264 ? -7.344 7.293 21.828 1 63.12 264 SER A CA 1
ATOM 2029 C C . SER A 1 264 ? -8.609 7.09 22.641 1 63.12 264 SER A C 1
ATOM 2031 O O . SER A 1 264 ? -9.703 7.453 22.203 1 63.12 264 SER A O 1
ATOM 2033 N N . ILE A 1 265 ? -8.367 6.605 23.781 1 57.75 265 ILE A N 1
ATOM 2034 C CA . ILE A 1 265 ? -9.492 6.246 24.641 1 57.75 265 ILE A CA 1
ATOM 2035 C C . ILE A 1 265 ? -10.023 7.488 25.359 1 57.75 265 ILE A C 1
ATOM 2037 O O . ILE A 1 265 ? -11.234 7.637 25.547 1 57.75 265 ILE A O 1
ATOM 2041 N N . SER A 1 266 ? -9.094 8.281 25.812 1 52.31 266 SER A N 1
ATOM 2042 C CA . SER A 1 266 ? -9.539 9.508 26.484 1 52.31 266 SER A CA 1
ATOM 2043 C C . SER A 1 266 ? -10.414 10.352 25.562 1 52.31 266 SER A C 1
ATOM 2045 O O . SER A 1 266 ? -11.328 11.039 26.016 1 52.31 266 SER A O 1
ATOM 2047 N N . ALA A 1 267 ? -10.195 10.312 24.359 1 48.72 267 ALA A N 1
ATOM 2048 C CA . ALA A 1 267 ? -11.086 10.984 23.422 1 48.72 267 ALA A CA 1
ATOM 2049 C C . ALA A 1 267 ? -12.492 10.398 23.484 1 48.72 267 ALA A C 1
ATOM 2051 O O . ALA A 1 267 ? -13.469 11.078 23.172 1 48.72 267 ALA A O 1
ATOM 2052 N N . ASP A 1 268 ? -12.516 9.141 23.828 1 45.72 268 ASP A N 1
ATOM 2053 C CA . ASP A 1 268 ? -13.812 8.484 23.969 1 45.72 268 ASP A CA 1
ATOM 2054 C C . ASP A 1 268 ? -14.609 9.094 25.125 1 45.72 268 ASP A C 1
ATOM 2056 O O . ASP A 1 268 ? -15.836 9.18 25.062 1 45.72 268 ASP A O 1
ATOM 2060 N N . TYR A 1 269 ? -13.977 9.453 26.266 1 40.12 269 TYR A N 1
ATOM 2061 C CA . TYR A 1 269 ? -14.688 9.828 27.484 1 40.12 269 TYR A CA 1
ATOM 2062 C C . TYR A 1 269 ? -15.125 11.289 27.438 1 40.12 269 TYR A C 1
ATOM 2064 O O . TYR A 1 269 ? -15.906 11.742 28.266 1 40.12 269 TYR A O 1
ATOM 2072 N N . GLU A 1 270 ? -14.367 12.164 26.812 1 38.81 270 GLU A N 1
ATOM 2073 C CA . GLU A 1 270 ? -14.812 13.531 27.078 1 38.81 270 GLU A CA 1
ATOM 2074 C C . GLU A 1 270 ? -16.078 13.859 26.281 1 38.81 270 GLU A C 1
ATOM 2076 O O . GLU A 1 270 ? -16.141 13.586 25.078 1 38.81 270 GLU A O 1
ATOM 2081 N N . ASN A 1 271 ? -17.25 13.852 26.922 1 33.41 271 ASN A N 1
ATOM 2082 C CA . ASN A 1 271 ? -18.578 14.367 26.594 1 33.41 271 ASN A CA 1
ATOM 2083 C C . ASN A 1 271 ? -18.5 15.695 25.844 1 33.41 271 ASN A C 1
ATOM 2085 O O . ASN A 1 271 ? -18.578 16.766 26.453 1 33.41 271 ASN A O 1
ATOM 2089 N N . TYR A 1 272 ? -17.594 16.016 25.062 1 30.45 272 TYR A N 1
ATOM 2090 C CA . TYR A 1 272 ? -17.688 17.312 24.422 1 30.45 272 TYR A CA 1
ATOM 2091 C C . TYR A 1 272 ? -18.922 17.422 23.547 1 30.45 272 TYR A C 1
ATOM 2093 O O . TYR A 1 272 ? -19.172 16.562 22.703 1 30.45 272 TYR A O 1
ATOM 2101 N N . ASN A 1 273 ? -19.906 17.969 23.969 1 26.62 273 ASN A N 1
ATOM 2102 C CA . ASN A 1 273 ? -21.062 18.5 23.234 1 26.62 273 ASN A CA 1
ATOM 2103 C C . ASN A 1 273 ? -20.625 19.25 21.984 1 26.62 273 ASN A C 1
ATOM 2105 O O . ASN A 1 273 ? -20.062 20.344 22.078 1 26.62 273 ASN A O 1
ATOM 2109 N N . ILE A 1 274 ? -20.25 18.594 21.078 1 28.14 274 ILE A N 1
ATOM 2110 C CA . ILE A 1 274 ? -19.859 19.25 19.828 1 28.14 274 ILE A CA 1
ATOM 2111 C C . ILE A 1 274 ? -21.062 19.984 19.234 1 28.14 274 ILE A C 1
ATOM 2113 O O . ILE A 1 274 ? -21 20.469 18.109 1 28.14 274 ILE A O 1
ATOM 2117 N N . PHE A 1 275 ? -22.375 19.859 19.641 1 22.28 275 PHE A N 1
ATOM 2118 C CA . PHE A 1 275 ? -23.344 20.812 19.141 1 22.28 275 PHE A CA 1
ATOM 2119 C C . PHE A 1 275 ? -23.141 22.188 19.75 1 22.28 275 PHE A C 1
ATOM 2121 O O . PHE A 1 275 ? -22.812 22.297 20.938 1 22.28 275 PHE A O 1
ATOM 2128 N N . MET B 1 1 ? -14.43 16.719 8.312 1 65.31 1 MET B N 1
ATOM 2129 C CA . MET B 1 1 ? -13.023 17.125 8.359 1 65.31 1 MET B CA 1
ATOM 2130 C C . MET B 1 1 ? -12.898 18.625 8.602 1 65.31 1 MET B C 1
ATOM 2132 O O . MET B 1 1 ? -12.055 19.062 9.391 1 65.31 1 MET B O 1
ATOM 2136 N N . ALA B 1 2 ? -13.867 19.312 8.336 1 75.88 2 ALA B N 1
ATOM 2137 C CA . ALA B 1 2 ? -13.93 20.734 8.695 1 75.88 2 ALA B CA 1
ATOM 2138 C C . ALA B 1 2 ? -13.898 20.922 10.203 1 75.88 2 ALA B C 1
ATOM 2140 O O . ALA B 1 2 ? -13.414 21.938 10.703 1 75.88 2 ALA B O 1
ATOM 2141 N N . GLN B 1 3 ? -14.32 19.875 10.859 1 83.56 3 GLN B N 1
ATOM 2142 C CA . GLN B 1 3 ? -14.367 19.938 12.32 1 83.56 3 GLN B CA 1
ATOM 2143 C C . GLN B 1 3 ? -12.969 20 12.914 1 83.56 3 GLN B C 1
ATOM 2145 O O . GLN B 1 3 ? -12.766 20.578 13.984 1 83.56 3 GLN B O 1
ATOM 2150 N N . ILE B 1 4 ? -11.984 19.406 12.258 1 88.12 4 ILE B N 1
ATOM 2151 C CA . ILE B 1 4 ? -10.602 19.484 12.703 1 88.12 4 ILE B CA 1
ATOM 2152 C C . ILE B 1 4 ? -10.141 20.938 12.688 1 88.12 4 ILE B C 1
ATOM 2154 O O . ILE B 1 4 ? -9.477 21.406 13.625 1 88.12 4 ILE B O 1
ATOM 2158 N N . ALA B 1 5 ? -10.508 21.656 11.648 1 89.69 5 ALA B N 1
ATOM 2159 C CA . ALA B 1 5 ? -10.164 23.062 11.523 1 89.69 5 ALA B CA 1
ATOM 2160 C C . ALA B 1 5 ? -10.781 23.891 12.648 1 89.69 5 ALA B C 1
ATOM 2162 O O . ALA B 1 5 ? -10.133 24.766 13.211 1 89.69 5 ALA B O 1
ATOM 2163 N N . ILE B 1 6 ? -12.031 23.578 12.969 1 88.75 6 ILE B N 1
ATOM 2164 C CA . ILE B 1 6 ? -12.75 24.297 14.016 1 88.75 6 ILE B CA 1
ATOM 2165 C C . ILE B 1 6 ? -12.055 24.094 15.352 1 88.75 6 ILE B C 1
ATOM 2167 O O . ILE B 1 6 ? -11.844 25.047 16.109 1 88.75 6 ILE B O 1
ATOM 2171 N N . GLU B 1 7 ? -11.656 22.844 15.602 1 89.88 7 GLU B N 1
ATOM 2172 C CA . GLU B 1 7 ? -10.969 22.562 16.859 1 89.88 7 GLU B CA 1
ATOM 2173 C C . GLU B 1 7 ? -9.633 23.297 16.938 1 89.88 7 GLU B C 1
ATOM 2175 O O . GLU B 1 7 ? -9.258 23.797 18 1 89.88 7 GLU B O 1
ATOM 2180 N N . ALA B 1 8 ? -8.922 23.375 15.898 1 91.62 8 ALA B N 1
ATOM 2181 C CA . ALA B 1 8 ? -7.645 24.078 15.852 1 91.62 8 ALA B CA 1
ATOM 2182 C C . ALA B 1 8 ? -7.84 25.578 16.062 1 91.62 8 ALA B C 1
ATOM 2184 O O . ALA B 1 8 ? -7.078 26.219 16.797 1 91.62 8 ALA B O 1
ATOM 2185 N N . LEU B 1 9 ? -8.867 26.141 15.484 1 92 9 LEU B N 1
ATOM 2186 C CA . LEU B 1 9 ? -9.164 27.562 15.602 1 92 9 LEU B CA 1
ATOM 2187 C C . LEU B 1 9 ? -9.539 27.922 17.031 1 92 9 LEU B C 1
ATOM 2189 O O . LEU B 1 9 ? -9.125 28.953 17.547 1 92 9 LEU B O 1
ATOM 2193 N N . LYS B 1 10 ? -10.266 27.031 17.641 1 89.5 10 LYS B N 1
ATOM 2194 C CA . LYS B 1 10 ? -10.656 27.234 19.031 1 89.5 10 LYS B CA 1
ATOM 2195 C C . LYS B 1 10 ? -9.43 27.297 19.938 1 89.5 10 LYS B C 1
ATOM 2197 O O . LYS B 1 10 ? -9.445 28 20.953 1 89.5 10 LYS B O 1
ATOM 2202 N N . LYS B 1 11 ? -8.375 26.672 19.547 1 91 11 LYS B N 1
ATOM 2203 C CA . LYS B 1 11 ? -7.148 26.625 20.344 1 91 11 LYS B CA 1
ATOM 2204 C C . LYS B 1 11 ? -6.246 27.812 20.031 1 91 11 LYS B C 1
ATOM 2206 O O . LYS B 1 11 ? -5.172 27.953 20.609 1 91 11 LYS B O 1
ATOM 2211 N N . GLY B 1 12 ? -6.629 28.641 19.016 1 92.5 12 GLY B N 1
ATOM 2212 C CA . GLY B 1 12 ? -5.887 29.844 18.703 1 92.5 12 GLY B CA 1
ATOM 2213 C C . GLY B 1 12 ? -4.957 29.672 17.516 1 92.5 12 GLY B C 1
ATOM 2214 O O . GLY B 1 12 ? -4.176 30.578 17.203 1 92.5 12 GLY B O 1
ATOM 2215 N N . ASP B 1 13 ? -5.062 28.562 16.812 1 93.94 13 ASP B N 1
ATOM 2216 C CA . ASP B 1 13 ? -4.195 28.297 15.664 1 93.94 13 ASP B CA 1
ATOM 2217 C C . ASP B 1 13 ? -4.66 29.062 14.43 1 93.94 13 ASP B C 1
ATOM 2219 O O . ASP B 1 13 ? -5.809 29.516 14.367 1 93.94 13 ASP B O 1
ATOM 2223 N N . LYS B 1 14 ? -3.744 29.344 13.562 1 94.88 14 LYS B N 1
ATOM 2224 C CA . LYS B 1 14 ? -4.078 29.828 12.219 1 94.88 14 LYS B CA 1
ATOM 2225 C C . LYS B 1 14 ? -4.316 28.656 11.266 1 94.88 14 LYS B C 1
ATOM 2227 O O . LYS B 1 14 ? -3.539 27.703 11.242 1 94.88 14 LYS B O 1
ATOM 2232 N N . VAL B 1 15 ? -5.441 28.703 10.531 1 94.5 15 VAL B N 1
ATOM 2233 C CA . VAL B 1 15 ? -5.848 27.531 9.75 1 94.5 15 VAL B CA 1
ATOM 2234 C C . VAL B 1 15 ? -6.047 27.938 8.289 1 94.5 15 VAL B C 1
ATOM 2236 O O . VAL B 1 15 ? -6.695 28.953 7.996 1 94.5 15 VAL B O 1
ATOM 2239 N N . VAL B 1 16 ? -5.41 27.25 7.355 1 93.56 16 VAL B N 1
ATOM 2240 C CA . VAL B 1 16 ? -5.738 27.281 5.934 1 93.56 16 VAL B CA 1
ATOM 2241 C C . VAL B 1 16 ? -6.539 26.031 5.562 1 93.56 16 VAL B C 1
ATOM 2243 O O . VAL B 1 16 ? -6.035 24.906 5.672 1 93.56 16 VAL B O 1
ATOM 2246 N N . LEU B 1 17 ? -7.762 26.219 5.156 1 91.19 17 LEU B N 1
ATOM 2247 C CA . LEU B 1 17 ? -8.656 25.125 4.82 1 91.19 17 LEU B CA 1
ATOM 2248 C C . LEU B 1 17 ? -8.766 24.953 3.309 1 91.19 17 LEU B C 1
ATOM 2250 O O . LEU B 1 17 ? -9.18 25.875 2.604 1 91.19 17 LEU B O 1
ATOM 2254 N N . GLY B 1 18 ? -8.258 23.75 2.82 1 89.69 18 GLY B N 1
ATOM 2255 C CA . GLY B 1 18 ? -8.414 23.422 1.413 1 89.69 18 GLY B CA 1
ATOM 2256 C C . GLY B 1 18 ? -9.727 22.719 1.108 1 89.69 18 GLY B C 1
ATOM 2257 O O . GLY B 1 18 ? -10.055 21.703 1.719 1 89.69 18 GLY B O 1
ATOM 2258 N N . CYS B 1 19 ? -10.477 23.234 0.114 1 83.5 19 CYS B N 1
ATOM 2259 C CA . CYS B 1 19 ? -11.75 22.641 -0.281 1 83.5 19 CYS B CA 1
ATOM 2260 C C . CYS B 1 19 ? -11.766 22.328 -1.771 1 83.5 19 CYS B C 1
ATOM 2262 O O . CYS B 1 19 ? -11.336 23.141 -2.588 1 83.5 19 CYS B O 1
ATOM 2264 N N . CYS B 1 20 ? -12.094 21.078 -2.033 1 78.19 20 CYS B N 1
ATOM 2265 C CA . CYS B 1 20 ? -12.156 20.688 -3.436 1 78.19 20 CYS B CA 1
ATOM 2266 C C . CYS B 1 20 ? -13.422 21.219 -4.098 1 78.19 20 CYS B C 1
ATOM 2268 O O . CYS B 1 20 ? -14.516 21.125 -3.535 1 78.19 20 CYS B O 1
ATOM 2270 N N . PRO B 1 21 ? -13.133 21.844 -5.324 1 62.34 21 PRO B N 1
ATOM 2271 C CA . PRO B 1 21 ? -14.32 22.328 -6.031 1 62.34 21 PRO B CA 1
ATOM 2272 C C . PRO B 1 21 ? -15.211 21.203 -6.547 1 62.34 21 PRO B C 1
ATOM 2274 O O . PRO B 1 21 ? -14.719 20.141 -6.906 1 62.34 21 PRO B O 1
ATOM 2277 N N . GLY B 1 22 ? -16.531 21.328 -6.484 1 57.22 22 GLY B N 1
ATOM 2278 C CA . GLY B 1 22 ? -17.484 20.469 -7.172 1 57.22 22 GLY B CA 1
ATOM 2279 C C . GLY B 1 22 ? -18 19.328 -6.309 1 57.22 22 GLY B C 1
ATOM 2280 O O . GLY B 1 22 ? -18.656 18.406 -6.809 1 57.22 22 GLY B O 1
ATOM 2281 N N . GLY B 1 23 ? -17.453 19.188 -5.223 1 55.34 23 GLY B N 1
ATOM 2282 C CA . GLY B 1 23 ? -18.094 18.141 -4.441 1 55.34 23 GLY B CA 1
ATOM 2283 C C . GLY B 1 23 ? -19.562 18.438 -4.137 1 55.34 23 GLY B C 1
ATOM 2284 O O . GLY B 1 23 ? -20.016 19.562 -4.34 1 55.34 23 GLY B O 1
ATOM 2285 N N . GLU B 1 24 ? -20.359 17.406 -4.227 1 51.97 24 GLU B N 1
ATOM 2286 C CA . GLU B 1 24 ? -21.812 17.531 -4.102 1 51.97 24 GLU B CA 1
ATOM 2287 C C . GLU B 1 24 ? -22.188 18.625 -3.096 1 51.97 24 GLU B C 1
ATOM 2289 O O . GLU B 1 24 ? -23.203 19.297 -3.254 1 51.97 24 GLU B O 1
ATOM 2294 N N . ASP B 1 25 ? -21.234 18.781 -2.172 1 59.31 25 ASP B N 1
ATOM 2295 C CA . ASP B 1 25 ? -21.703 19.703 -1.146 1 59.31 25 ASP B CA 1
ATOM 2296 C C . ASP B 1 25 ? -20.812 20.953 -1.096 1 59.31 25 ASP B C 1
ATOM 2298 O O . ASP B 1 25 ? -20.531 21.469 -0.016 1 59.31 25 ASP B O 1
ATOM 2302 N N . GLU B 1 26 ? -20.422 21.203 -2.219 1 61.06 26 GLU B N 1
ATOM 2303 C CA . GLU B 1 26 ? -19.562 22.391 -2.338 1 61.06 26 GLU B CA 1
ATOM 2304 C C . GLU B 1 26 ? -20.219 23.609 -1.702 1 61.06 26 GLU B C 1
ATOM 2306 O O . GLU B 1 26 ? -19.562 24.391 -1.006 1 61.06 26 GLU B O 1
ATOM 2311 N N . SER B 1 27 ? -21.516 23.672 -2.066 1 63.91 27 SER B N 1
ATOM 2312 C CA . SER B 1 27 ? -22.234 24.812 -1.521 1 63.91 27 SER B CA 1
ATOM 2313 C C . SER B 1 27 ? -22.188 24.828 0.003 1 63.91 27 SER B C 1
ATOM 2315 O O . SER B 1 27 ? -22.016 25.875 0.619 1 63.91 27 SER B O 1
ATOM 2317 N N . LYS B 1 28 ? -22.344 23.641 0.494 1 67.62 28 LYS B N 1
ATOM 2318 C CA . LYS B 1 28 ? -22.328 23.547 1.951 1 67.62 28 LYS B CA 1
ATOM 2319 C C . LYS B 1 28 ? -20.938 23.844 2.504 1 67.62 28 LYS B C 1
ATOM 2321 O O . LYS B 1 28 ? -20.797 24.5 3.537 1 67.62 28 LYS B O 1
ATOM 2326 N N . LEU B 1 29 ? -20.031 23.391 1.72 1 66.44 29 LEU B N 1
ATOM 2327 C CA . LEU B 1 29 ? -18.641 23.594 2.139 1 66.44 29 LEU B CA 1
ATOM 2328 C C . LEU B 1 29 ? -18.266 25.062 2.084 1 66.44 29 LEU B C 1
ATOM 2330 O O . LEU B 1 29 ? -17.609 25.578 2.994 1 66.44 29 LEU B O 1
ATOM 2334 N N . LEU B 1 30 ? -18.703 25.672 1.054 1 67.56 30 LEU B N 1
ATOM 2335 C CA . LEU B 1 30 ? -18.422 27.094 0.903 1 67.56 30 LEU B CA 1
ATOM 2336 C C . LEU B 1 30 ? -19.109 27.906 1.992 1 67.56 30 LEU B C 1
ATOM 2338 O O . LEU B 1 30 ? -18.531 28.844 2.533 1 67.56 30 LEU B O 1
ATOM 2342 N N . LYS B 1 31 ? -20.312 27.5 2.26 1 73.94 31 LYS B N 1
ATOM 2343 C CA . LYS B 1 31 ? -21.047 28.188 3.318 1 73.94 31 LYS B CA 1
ATOM 2344 C C . LYS B 1 31 ? -20.359 28 4.668 1 73.94 31 LYS B C 1
ATOM 2346 O O . LYS B 1 31 ? -20.25 28.953 5.457 1 73.94 31 LYS B O 1
ATOM 2351 N N . ARG B 1 32 ? -19.875 26.781 4.859 1 72.75 32 ARG B N 1
ATOM 2352 C CA . ARG B 1 32 ? -19.156 26.5 6.094 1 72.75 32 ARG B CA 1
ATOM 2353 C C . ARG B 1 32 ? -17.844 27.281 6.156 1 72.75 32 ARG B C 1
ATOM 2355 O O . ARG B 1 32 ? -17.484 27.828 7.203 1 72.75 32 ARG B O 1
ATOM 2362 N N . ALA B 1 33 ? -17.266 27.281 5.051 1 72.31 33 ALA B N 1
ATOM 2363 C CA . ALA B 1 33 ? -16.031 28.047 4.961 1 72.31 33 ALA B CA 1
ATOM 2364 C C . ALA B 1 33 ? -16.266 29.531 5.262 1 72.31 33 ALA B C 1
ATOM 2366 O O . ALA B 1 33 ? -15.492 30.156 5.988 1 72.31 33 ALA B O 1
ATOM 2367 N N . ASP B 1 34 ? -17.344 30 4.758 1 74.31 34 ASP B N 1
ATOM 2368 C CA . ASP B 1 34 ? -17.719 31.391 4.973 1 74.31 34 ASP B CA 1
ATOM 2369 C C . ASP B 1 34 ? -17.984 31.672 6.453 1 74.31 34 ASP B C 1
ATOM 2371 O O . ASP B 1 34 ? -17.547 32.688 6.984 1 74.31 34 ASP B O 1
ATOM 2375 N N . ARG B 1 35 ? -18.594 30.766 6.992 1 81.25 35 ARG B N 1
ATOM 2376 C CA . ARG B 1 35 ? -18.922 30.922 8.406 1 81.25 35 ARG B CA 1
ATOM 2377 C C . ARG B 1 35 ? -17.656 30.906 9.258 1 81.25 35 ARG B C 1
ATOM 2379 O O . ARG B 1 35 ? -17.531 31.656 10.227 1 81.25 35 ARG B O 1
ATOM 2386 N N . LEU B 1 36 ? -16.75 30.078 8.883 1 81.81 36 LEU B N 1
ATOM 2387 C CA . LEU B 1 36 ? -15.492 29.984 9.617 1 81.81 36 LEU B CA 1
ATOM 2388 C C . LEU B 1 36 ? -14.68 31.266 9.453 1 81.81 36 LEU B C 1
ATOM 2390 O O . LEU B 1 36 ? -14.102 31.781 10.414 1 81.81 36 LEU B O 1
ATOM 2394 N N . TRP B 1 37 ? -14.688 31.781 8.273 1 78.62 37 TRP B N 1
ATOM 2395 C CA . TRP B 1 37 ? -13.961 33 7.984 1 78.62 37 TRP B CA 1
ATOM 2396 C C . TRP B 1 37 ? -14.547 34.188 8.758 1 78.62 37 TRP B C 1
ATOM 2398 O O . TRP B 1 37 ? -13.812 35.031 9.25 1 78.62 37 TRP B O 1
ATOM 2408 N N . GLN B 1 38 ? -15.789 34.219 8.859 1 83.94 38 GLN B N 1
ATOM 2409 C CA . GLN B 1 38 ? -16.453 35.312 9.586 1 83.94 38 GLN B CA 1
ATOM 2410 C C . GLN B 1 38 ? -16.141 35.219 11.078 1 83.94 38 GLN B C 1
ATOM 2412 O O . GLN B 1 38 ? -15.961 36.25 11.727 1 83.94 38 GLN B O 1
ATOM 2417 N N . ARG B 1 39 ? -16.047 34.062 11.555 1 87.81 39 ARG B N 1
ATOM 2418 C CA . ARG B 1 39 ? -15.82 33.875 12.984 1 87.81 39 ARG B CA 1
ATOM 2419 C C . ARG B 1 39 ? -14.352 34.094 13.344 1 87.81 39 ARG B C 1
ATOM 2421 O O . ARG B 1 39 ? -14.031 34.562 14.445 1 87.81 39 ARG B O 1
ATOM 2428 N N . TYR B 1 40 ? -13.461 33.719 12.375 1 90.62 40 TYR B N 1
ATOM 2429 C CA . TYR B 1 40 ? -12.031 33.812 12.625 1 90.62 40 TYR B CA 1
ATOM 2430 C C . TYR B 1 40 ? -11.32 34.5 11.469 1 90.62 40 TYR B C 1
ATOM 2432 O O . TYR B 1 40 ? -10.398 33.938 10.867 1 90.62 40 TYR B O 1
ATOM 2440 N N . PRO B 1 41 ? -11.641 35.75 11.188 1 85 41 PRO B N 1
ATOM 2441 C CA . PRO B 1 41 ? -11.188 36.406 9.969 1 85 41 PRO B CA 1
ATOM 2442 C C . PRO B 1 41 ? -9.672 36.531 9.891 1 85 41 PRO B C 1
ATOM 2444 O O . PRO B 1 41 ? -9.102 36.469 8.797 1 85 41 PRO B O 1
ATOM 2447 N N . ASP B 1 42 ? -8.969 36.594 10.938 1 88.25 42 ASP B N 1
ATOM 2448 C CA . ASP B 1 42 ? -7.523 36.812 10.898 1 88.25 42 ASP B CA 1
ATOM 2449 C C . ASP B 1 42 ? -6.773 35.469 11.062 1 88.25 42 ASP B C 1
ATOM 2451 O O . ASP B 1 42 ? -5.547 35.438 10.984 1 88.25 42 ASP B O 1
ATOM 2455 N N . ARG B 1 43 ? -7.555 34.469 11.172 1 93.25 43 ARG B N 1
ATOM 2456 C CA . ARG B 1 43 ? -6.852 33.219 11.516 1 93.25 43 ARG B CA 1
ATOM 2457 C C . ARG B 1 43 ? -7.316 32.062 10.633 1 93.25 43 ARG B C 1
ATOM 2459 O O . ARG B 1 43 ? -6.832 30.938 10.773 1 93.25 43 ARG B O 1
ATOM 2466 N N . CYS B 1 44 ? -8.242 32.344 9.703 1 92.06 44 CYS B N 1
ATOM 2467 C CA . CYS B 1 44 ? -8.742 31.281 8.859 1 92.06 44 CYS B CA 1
ATOM 2468 C C . CYS B 1 44 ? -8.844 31.734 7.406 1 92.06 44 CYS B C 1
ATOM 2470 O O . CYS B 1 44 ? -9.43 32.781 7.117 1 92.06 44 CYS B O 1
ATOM 2472 N N . ILE B 1 45 ? -8.273 31.031 6.531 1 88.06 45 ILE B N 1
ATOM 2473 C CA . ILE B 1 45 ? -8.477 31.266 5.102 1 88.06 45 ILE B CA 1
ATOM 2474 C C . ILE B 1 45 ? -8.914 29.953 4.43 1 88.06 45 ILE B C 1
ATOM 2476 O O . ILE B 1 45 ? -8.445 28.875 4.793 1 88.06 45 ILE B O 1
ATOM 2480 N N . VAL B 1 46 ? -9.781 30.094 3.475 1 87 46 VAL B N 1
ATOM 2481 C CA . VAL B 1 46 ? -10.258 28.969 2.691 1 87 46 VAL B CA 1
ATOM 2482 C C . VAL B 1 46 ? -9.727 29.062 1.263 1 87 46 VAL B C 1
ATOM 2484 O O . VAL B 1 46 ? -9.812 30.109 0.632 1 87 46 VAL B O 1
ATOM 2487 N N . VAL B 1 47 ? -9.141 28.016 0.8 1 88.25 47 VAL B N 1
ATOM 2488 C CA . VAL B 1 47 ? -8.594 28 -0.552 1 88.25 47 VAL B CA 1
ATOM 2489 C C . VAL B 1 47 ? -9.188 26.844 -1.345 1 88.25 47 VAL B C 1
ATOM 2491 O O . VAL B 1 47 ? -9.539 25.797 -0.773 1 88.25 47 VAL B O 1
ATOM 2494 N N . GLU B 1 48 ? -9.328 27.078 -2.625 1 87.06 48 GLU B N 1
ATOM 2495 C CA . GLU B 1 48 ? -9.68 25.969 -3.512 1 87.06 48 GLU B CA 1
ATOM 2496 C C . GLU B 1 48 ? -8.516 25 -3.689 1 87.06 48 GLU B C 1
ATOM 2498 O O . GLU B 1 48 ? -7.406 25.422 -4.035 1 87.06 48 GLU B O 1
ATOM 2503 N N . LEU B 1 49 ? -8.828 23.734 -3.414 1 91.31 49 LEU B N 1
ATOM 2504 C CA . LEU B 1 49 ? -7.75 22.75 -3.471 1 91.31 49 LEU B CA 1
ATOM 2505 C C . LEU B 1 49 ? -8.266 21.391 -3.928 1 91.31 49 LEU B C 1
ATOM 2507 O O . LEU B 1 49 ? -9.25 20.891 -3.385 1 91.31 49 LEU B O 1
ATOM 2511 N N . ASP B 1 50 ? -7.688 20.938 -5.016 1 91.81 50 ASP B N 1
ATOM 2512 C CA . ASP B 1 50 ? -7.723 19.516 -5.387 1 91.81 50 ASP B CA 1
ATOM 2513 C C . ASP B 1 50 ? -6.348 18.875 -5.227 1 91.81 50 ASP B C 1
ATOM 2515 O O . ASP B 1 50 ? -5.434 19.156 -6.008 1 91.81 50 ASP B O 1
ATOM 2519 N N . ILE B 1 51 ? -6.301 18.062 -4.266 1 94.19 51 ILE B N 1
ATOM 2520 C CA . ILE B 1 51 ? -4.992 17.547 -3.893 1 94.19 51 ILE B CA 1
ATOM 2521 C C . ILE B 1 51 ? -4.438 16.688 -5.023 1 94.19 51 ILE B C 1
ATOM 2523 O O . ILE B 1 51 ? -3.25 16.344 -5.031 1 94.19 51 ILE B O 1
ATOM 2527 N N . LYS B 1 52 ? -5.258 16.312 -5.984 1 94.75 52 LYS B N 1
ATOM 2528 C CA . LYS B 1 52 ? -4.781 15.539 -7.125 1 94.75 52 LYS B CA 1
ATOM 2529 C C . LYS B 1 52 ? -4.031 16.422 -8.117 1 94.75 52 LYS B C 1
ATOM 2531 O O . LYS B 1 52 ? -3.346 15.922 -9.008 1 94.75 52 LYS B O 1
ATOM 2536 N N . ASN B 1 53 ? -4.215 17.641 -7.988 1 95.19 53 ASN B N 1
ATOM 2537 C CA . ASN B 1 53 ? -3.549 18.641 -8.828 1 95.19 53 ASN B CA 1
ATOM 2538 C C . ASN B 1 53 ? -2.33 19.234 -8.133 1 95.19 53 ASN B C 1
ATOM 2540 O O . ASN B 1 53 ? -2.463 20.125 -7.293 1 95.19 53 ASN B O 1
ATOM 2544 N N . TYR B 1 54 ? -1.176 18.812 -8.547 1 96.75 54 TYR B N 1
ATOM 2545 C CA . TYR B 1 54 ? 0.06 19.188 -7.867 1 96.75 54 TYR B CA 1
ATOM 2546 C C . TYR B 1 54 ? 0.275 20.688 -7.922 1 96.75 54 TYR B C 1
ATOM 2548 O O . TYR B 1 54 ? 0.745 21.297 -6.957 1 96.75 54 TYR B O 1
ATOM 2556 N N . ALA B 1 55 ? -0.028 21.312 -9.008 1 96.94 55 ALA B N 1
ATOM 2557 C CA . ALA B 1 55 ? 0.146 22.75 -9.148 1 96.94 55 ALA B CA 1
ATOM 2558 C C . ALA B 1 55 ? -0.713 23.5 -8.133 1 96.94 55 ALA B C 1
ATOM 2560 O O . ALA B 1 55 ? -0.28 24.516 -7.57 1 96.94 55 ALA B O 1
ATOM 2561 N N . LEU B 1 56 ? -1.885 23.047 -7.906 1 95.94 56 LEU B N 1
ATOM 2562 C CA . LEU B 1 56 ? -2.754 23.672 -6.91 1 95.94 56 LEU B CA 1
ATOM 2563 C C . LEU B 1 56 ? -2.207 23.469 -5.504 1 95.94 56 LEU B C 1
ATOM 2565 O O . LEU B 1 56 ? -2.324 24.344 -4.648 1 95.94 56 LEU B O 1
ATOM 2569 N N . CYS B 1 57 ? -1.638 22.281 -5.238 1 97.25 57 CYS B N 1
ATOM 2570 C CA . CYS B 1 57 ? -0.986 22.031 -3.957 1 97.25 57 CYS B CA 1
ATOM 2571 C C . CYS B 1 57 ? 0.149 23.031 -3.729 1 97.25 57 CYS B C 1
ATOM 2573 O O . CYS B 1 57 ? 0.245 23.641 -2.66 1 97.25 57 CYS B O 1
ATOM 2575 N N . GLN B 1 58 ? 0.941 23.219 -4.754 1 97.75 58 GLN B N 1
ATOM 2576 C CA . GLN B 1 58 ? 2.053 24.156 -4.656 1 97.75 58 GLN B CA 1
ATOM 2577 C C . GLN B 1 58 ? 1.55 25.578 -4.391 1 97.75 58 GLN B C 1
ATOM 2579 O O . GLN B 1 58 ? 2.102 26.281 -3.551 1 97.75 58 GLN B O 1
ATOM 2584 N N . SER B 1 59 ? 0.55 25.938 -5.113 1 97.25 59 SER B N 1
ATOM 2585 C CA . SER B 1 59 ? -0.017 27.266 -4.953 1 97.25 59 SER B CA 1
ATOM 2586 C C . SER B 1 59 ? -0.574 27.469 -3.549 1 97.25 59 SER B C 1
ATOM 2588 O O . SER B 1 59 ? -0.43 28.547 -2.965 1 97.25 59 SER B O 1
ATOM 2590 N N . THR B 1 60 ? -1.22 26.453 -3.045 1 96.44 60 THR B N 1
ATOM 2591 C CA . THR B 1 60 ? -1.769 26.516 -1.695 1 96.44 60 THR B CA 1
ATOM 2592 C C . THR B 1 60 ? -0.656 26.703 -0.668 1 96.44 60 THR B C 1
ATOM 2594 O O . THR B 1 60 ? -0.772 27.531 0.238 1 96.44 60 THR B O 1
ATOM 2597 N N . ILE B 1 61 ? 0.432 25.969 -0.8 1 98.06 61 ILE B N 1
ATOM 2598 C CA . ILE B 1 61 ? 1.565 26.078 0.112 1 98.06 61 ILE B CA 1
ATOM 2599 C C . ILE B 1 61 ? 2.17 27.484 0.021 1 98.06 61 ILE B C 1
ATOM 2601 O O . ILE B 1 61 ? 2.416 28.125 1.044 1 98.06 61 ILE B O 1
ATOM 2605 N N . SER B 1 62 ? 2.35 27.953 -1.172 1 97.31 62 SER B N 1
ATOM 2606 C CA . SER B 1 62 ? 2.916 29.281 -1.385 1 97.31 62 SER B CA 1
ATOM 2607 C C . SER B 1 62 ? 2.041 30.359 -0.76 1 97.31 62 SER B C 1
ATOM 2609 O O . SER B 1 62 ? 2.547 31.281 -0.124 1 97.31 62 SER B O 1
ATOM 2611 N N . LYS B 1 63 ? 0.797 30.25 -0.951 1 95.88 63 LYS B N 1
ATOM 2612 C CA . LYS B 1 63 ? -0.142 31.203 -0.37 1 95.88 63 LYS B CA 1
ATOM 2613 C C . LYS B 1 63 ? -0.076 31.188 1.154 1 95.88 63 LYS B C 1
ATOM 2615 O O . LYS B 1 63 ? -0.135 32.25 1.798 1 95.88 63 LYS B O 1
ATOM 2620 N N . THR B 1 64 ? -0.004 30 1.702 1 96.88 64 THR B N 1
ATOM 2621 C CA . THR B 1 64 ? 0.085 29.844 3.15 1 96.88 64 THR B CA 1
ATOM 2622 C C . THR B 1 64 ? 1.342 30.531 3.688 1 96.88 64 THR B C 1
ATOM 2624 O O . THR B 1 64 ? 1.283 31.25 4.676 1 96.88 64 THR B O 1
ATOM 2627 N N . ILE B 1 65 ? 2.443 30.344 3.02 1 97.06 65 ILE B N 1
ATOM 2628 C CA . ILE B 1 65 ? 3.715 30.938 3.426 1 97.06 65 ILE B CA 1
ATOM 2629 C C . ILE B 1 65 ? 3.643 32.438 3.301 1 97.06 65 ILE B C 1
ATOM 2631 O O . ILE B 1 65 ? 4.109 33.188 4.184 1 97.06 65 ILE B O 1
ATOM 2635 N N . SER B 1 66 ? 3.092 32.906 2.252 1 96.19 66 SER B N 1
ATOM 2636 C CA . SER B 1 66 ? 2.961 34.344 2.037 1 96.19 66 SER B CA 1
ATOM 2637 C C . SER B 1 66 ? 2.096 34.969 3.117 1 96.19 66 SER B C 1
ATOM 2639 O O . SER B 1 66 ? 2.391 36.094 3.582 1 96.19 66 SER B O 1
ATOM 2641 N N . GLN B 1 67 ? 1.119 34.281 3.525 1 94.44 67 GLN B N 1
ATOM 2642 C CA . GLN B 1 67 ? 0.143 34.844 4.457 1 94.44 67 GLN B CA 1
ATOM 2643 C C . GLN B 1 67 ? 0.649 34.75 5.895 1 94.44 67 GLN B C 1
ATOM 2645 O O . GLN B 1 67 ? 0.475 35.688 6.676 1 94.44 67 GLN B O 1
ATOM 2650 N N . TYR B 1 68 ? 1.219 33.625 6.211 1 96.06 68 TYR B N 1
ATOM 2651 C CA . TYR B 1 68 ? 1.473 33.406 7.629 1 96.06 68 TYR B CA 1
ATOM 2652 C C . TYR B 1 68 ? 2.963 33.219 7.895 1 96.06 68 TYR B C 1
ATOM 2654 O O . TYR B 1 68 ? 3.387 33.094 9.047 1 96.06 68 TYR B O 1
ATOM 2662 N N . GLY B 1 69 ? 3.789 33.031 6.871 1 96.62 69 GLY B N 1
ATOM 2663 C CA . GLY B 1 69 ? 5.238 33 6.992 1 96.62 69 GLY B CA 1
ATOM 2664 C C . GLY B 1 69 ? 5.789 31.609 7.223 1 96.62 69 GLY B C 1
ATOM 2665 O O . GLY B 1 69 ? 6.98 31.375 7.016 1 96.62 69 GLY B O 1
ATOM 2666 N N . ARG B 1 70 ? 4.918 30.688 7.672 1 96.62 70 ARG B N 1
ATOM 2667 C CA . ARG B 1 70 ? 5.375 29.328 7.973 1 96.62 70 ARG B CA 1
ATOM 2668 C C . ARG B 1 70 ? 4.219 28.344 7.934 1 96.62 70 ARG B C 1
ATOM 2670 O O . ARG B 1 70 ? 3.053 28.734 7.91 1 96.62 70 ARG B O 1
ATOM 2677 N N . ILE B 1 71 ? 4.512 27.094 7.902 1 97 71 ILE B N 1
ATOM 2678 C CA . ILE B 1 71 ? 3.574 25.984 8.039 1 97 71 ILE B CA 1
ATOM 2679 C C . ILE B 1 71 ? 4.082 25.016 9.094 1 97 71 ILE B C 1
ATOM 2681 O O . ILE B 1 71 ? 5.176 24.453 8.969 1 97 71 ILE B O 1
ATOM 2685 N N . ASP B 1 72 ? 3.307 24.812 10.086 1 97.12 72 ASP B N 1
ATOM 2686 C CA . ASP B 1 72 ? 3.736 23.969 11.195 1 97.12 72 ASP B CA 1
ATOM 2687 C C . ASP B 1 72 ? 3.191 22.547 11.039 1 97.12 72 ASP B C 1
ATOM 2689 O O . ASP B 1 72 ? 3.879 21.578 11.359 1 97.12 72 ASP B O 1
ATOM 2693 N N . ILE B 1 73 ? 1.904 22.469 10.562 1 97.56 73 ILE B N 1
ATOM 2694 C CA . ILE B 1 73 ? 1.246 21.156 10.492 1 97.56 73 ILE B CA 1
ATOM 2695 C C . ILE B 1 73 ? 0.439 21.062 9.195 1 97.56 73 ILE B C 1
ATOM 2697 O O . ILE B 1 73 ? -0.235 22.016 8.805 1 97.56 73 ILE B O 1
ATOM 2701 N N . ILE B 1 74 ? 0.538 20.031 8.508 1 97.25 74 ILE B N 1
ATOM 2702 C CA . ILE B 1 74 ? -0.342 19.672 7.398 1 97.25 74 ILE B CA 1
ATOM 2703 C C . ILE B 1 74 ? -1.161 18.438 7.766 1 97.25 74 ILE B C 1
ATOM 2705 O O . ILE B 1 74 ? -0.603 17.406 8.148 1 97.25 74 ILE B O 1
ATOM 2709 N N . VAL B 1 75 ? -2.459 18.562 7.715 1 96.5 75 VAL B N 1
ATOM 2710 C CA . VAL B 1 75 ? -3.365 17.453 7.969 1 96.5 75 VAL B CA 1
ATOM 2711 C C . VAL B 1 75 ? -4.008 17 6.66 1 96.5 75 VAL B C 1
ATOM 2713 O O . VAL B 1 75 ? -4.828 17.719 6.082 1 96.5 75 VAL B O 1
ATOM 2716 N N . ASN B 1 76 ? -3.6 15.844 6.195 1 94.44 76 ASN B N 1
ATOM 2717 C CA . ASN B 1 76 ? -4.25 15.211 5.055 1 94.44 76 ASN B CA 1
ATOM 2718 C C . ASN B 1 76 ? -5.445 14.367 5.492 1 94.44 76 ASN B C 1
ATOM 2720 O O . ASN B 1 76 ? -5.277 13.344 6.16 1 94.44 76 ASN B O 1
ATOM 2724 N N . CYS B 1 77 ? -6.656 14.773 5.031 1 88.88 77 CYS B N 1
ATOM 2725 C CA . CYS B 1 77 ? -7.844 14.117 5.566 1 88.88 77 CYS B CA 1
ATOM 2726 C C . CYS B 1 77 ? -8.852 13.828 4.457 1 88.88 77 CYS B C 1
ATOM 2728 O O . CYS B 1 77 ? -10.023 13.57 4.73 1 88.88 77 CYS B O 1
ATOM 2730 N N . THR B 1 78 ? -8.508 13.977 3.244 1 78.5 78 THR B N 1
ATOM 2731 C CA . THR B 1 78 ? -9.43 13.758 2.141 1 78.5 78 THR B CA 1
ATOM 2732 C C . THR B 1 78 ? -9.336 12.32 1.625 1 78.5 78 THR B C 1
ATOM 2734 O O . THR B 1 78 ? -8.234 11.797 1.438 1 78.5 78 THR B O 1
ATOM 2737 N N . ASN B 1 79 ? -10.57 11.742 1.463 1 80.81 79 ASN B N 1
ATOM 2738 C CA . ASN B 1 79 ? -10.586 10.414 0.854 1 80.81 79 ASN B CA 1
ATOM 2739 C C . ASN B 1 79 ? -11.898 10.148 0.131 1 80.81 79 ASN B C 1
ATOM 2741 O O . ASN B 1 79 ? -12.852 10.914 0.257 1 80.81 79 ASN B O 1
ATOM 2745 N N . ARG B 1 80 ? -11.898 9.266 -0.743 1 86.94 80 ARG B N 1
ATOM 2746 C CA . ARG B 1 80 ? -13.039 8.648 -1.408 1 86.94 80 ARG B CA 1
ATOM 2747 C C . ARG B 1 80 ? -12.93 7.129 -1.396 1 86.94 80 ARG B C 1
ATOM 2749 O O . ARG B 1 80 ? -11.82 6.582 -1.386 1 86.94 80 ARG B O 1
ATOM 2756 N N . VAL B 1 81 ? -14.109 6.547 -1.345 1 92.75 81 VAL B N 1
ATOM 2757 C CA . VAL B 1 81 ? -14.062 5.094 -1.225 1 92.75 81 VAL B CA 1
ATOM 2758 C C . VAL B 1 81 ? -14.734 4.453 -2.438 1 92.75 81 VAL B C 1
ATOM 2760 O O . VAL B 1 81 ? -15.844 4.832 -2.811 1 92.75 81 VAL B O 1
ATOM 2763 N N . TYR B 1 82 ? -14.094 3.613 -3.041 1 94.75 82 TYR B N 1
ATOM 2764 C CA . TYR B 1 82 ? -14.617 2.766 -4.109 1 94.75 82 TYR B CA 1
ATOM 2765 C C . TYR B 1 82 ? -14.805 1.334 -3.623 1 94.75 82 TYR B C 1
ATOM 2767 O O . TYR B 1 82 ? -13.867 0.716 -3.111 1 94.75 82 TYR B O 1
ATOM 2775 N N . VAL B 1 83 ? -16.031 0.791 -3.789 1 95 83 VAL B N 1
ATOM 2776 C CA . VAL B 1 83 ? -16.406 -0.48 -3.18 1 95 83 VAL B CA 1
ATOM 2777 C C . VAL B 1 83 ? -16.688 -1.512 -4.266 1 95 83 VAL B C 1
ATOM 2779 O O . VAL B 1 83 ? -17.391 -1.217 -5.242 1 95 83 VAL B O 1
ATOM 2782 N N . GLY B 1 84 ? -16.172 -2.693 -4.078 1 96.06 84 GLY B N 1
ATOM 2783 C CA . GLY B 1 84 ? -16.422 -3.834 -4.941 1 96.06 84 GLY B CA 1
ATOM 2784 C C . GLY B 1 84 ? -15.414 -4.957 -4.758 1 96.06 84 GLY B C 1
ATOM 2785 O O . GLY B 1 84 ? -14.273 -4.719 -4.363 1 96.06 84 GLY B O 1
ATOM 2786 N N . ALA B 1 85 ? -15.953 -6.184 -5.023 1 96.19 85 ALA B N 1
ATOM 2787 C CA . ALA B 1 85 ? -14.969 -7.266 -5.098 1 96.19 85 ALA B CA 1
ATOM 2788 C C . ALA B 1 85 ? -13.945 -7.004 -6.199 1 96.19 85 ALA B C 1
ATOM 2790 O O . ALA B 1 85 ? -14.234 -6.289 -7.164 1 96.19 85 ALA B O 1
ATOM 2791 N N . LEU B 1 86 ? -12.781 -7.598 -6.047 1 95.44 86 LEU B N 1
ATOM 2792 C CA . LEU B 1 86 ? -11.672 -7.324 -6.953 1 95.44 86 LEU B CA 1
ATOM 2793 C C . LEU B 1 86 ? -12.039 -7.684 -8.391 1 95.44 86 LEU B C 1
ATOM 2795 O O . LEU B 1 86 ? -11.586 -7.039 -9.328 1 95.44 86 LEU B O 1
ATOM 2799 N N . GLU B 1 87 ? -12.812 -8.719 -8.57 1 95.94 87 GLU B N 1
ATOM 2800 C CA . GLU B 1 87 ? -13.227 -9.141 -9.906 1 95.94 87 GLU B CA 1
ATOM 2801 C C . GLU B 1 87 ? -14.219 -8.148 -10.516 1 95.94 87 GLU B C 1
ATOM 2803 O O . GLU B 1 87 ? -14.414 -8.125 -11.727 1 95.94 87 GLU B O 1
ATOM 2808 N N . GLU B 1 88 ? -14.828 -7.344 -9.68 1 96.44 88 GLU B N 1
ATOM 2809 C CA . GLU B 1 88 ? -15.891 -6.438 -10.109 1 96.44 88 GLU B CA 1
ATOM 2810 C C . GLU B 1 88 ? -15.32 -5.078 -10.508 1 96.44 88 GLU B C 1
ATOM 2812 O O . GLU B 1 88 ? -15.977 -4.324 -11.234 1 96.44 88 GLU B O 1
ATOM 2817 N N . VAL B 1 89 ? -14.164 -4.766 -10 1 95.75 89 VAL B N 1
ATOM 2818 C CA . VAL B 1 89 ? -13.664 -3.4 -10.156 1 95.75 89 VAL B CA 1
ATOM 2819 C C . VAL B 1 89 ? -12.953 -3.262 -11.5 1 95.75 89 VAL B C 1
ATOM 2821 O O . VAL B 1 89 ? -12.344 -4.215 -11.984 1 95.75 89 VAL B O 1
ATOM 2824 N N . GLU B 1 90 ? -13.094 -2.084 -12.047 1 95.31 90 GLU B N 1
ATOM 2825 C CA . GLU B 1 90 ? -12.406 -1.71 -13.281 1 95.31 90 GLU B CA 1
ATOM 2826 C C . GLU B 1 90 ? -11.156 -0.882 -12.984 1 95.31 90 GLU B C 1
ATOM 2828 O O . GLU B 1 90 ? -10.969 -0.409 -11.859 1 95.31 90 GLU B O 1
ATOM 2833 N N . GLU B 1 91 ? -10.391 -0.766 -14.023 1 94.69 91 GLU B N 1
ATOM 2834 C CA . GLU B 1 91 ? -9.125 -0.05 -13.852 1 94.69 91 GLU B CA 1
ATOM 2835 C C . GLU B 1 91 ? -9.359 1.364 -13.328 1 94.69 91 GLU B C 1
ATOM 2837 O O . GLU B 1 91 ? -8.602 1.858 -12.5 1 94.69 91 GLU B O 1
ATOM 2842 N N . TRP B 1 92 ? -10.359 2.01 -13.883 1 96.06 92 TRP B N 1
ATOM 2843 C CA . TRP B 1 92 ? -10.562 3.404 -13.492 1 96.06 92 TRP B CA 1
ATOM 2844 C C . TRP B 1 92 ? -10.93 3.512 -12.016 1 96.06 92 TRP B C 1
ATOM 2846 O O . TRP B 1 92 ? -10.578 4.496 -11.359 1 96.06 92 TRP B O 1
ATOM 2856 N N . HIS B 1 93 ? -11.617 2.496 -11.375 1 96.62 93 HIS B N 1
ATOM 2857 C CA . HIS B 1 93 ? -11.867 2.48 -9.938 1 96.62 93 HIS B CA 1
ATOM 2858 C C . HIS B 1 93 ? -10.555 2.496 -9.156 1 96.62 93 HIS B C 1
ATOM 2860 O O . HIS B 1 93 ? -10.414 3.254 -8.188 1 96.62 93 HIS B O 1
ATOM 2866 N N . MET B 1 94 ? -9.672 1.658 -9.617 1 95.88 94 MET B N 1
ATOM 2867 C CA . MET B 1 94 ? -8.391 1.488 -8.938 1 95.88 94 MET B CA 1
ATOM 2868 C C . MET B 1 94 ? -7.559 2.762 -9.023 1 95.88 94 MET B C 1
ATOM 2870 O O . MET B 1 94 ? -7.012 3.217 -8.016 1 95.88 94 MET B O 1
ATOM 2874 N N . ARG B 1 95 ? -7.5 3.27 -10.219 1 96.69 95 ARG B N 1
ATOM 2875 C CA . ARG B 1 95 ? -6.746 4.5 -10.43 1 96.69 95 ARG B CA 1
ATOM 2876 C C . ARG B 1 95 ? -7.34 5.652 -9.625 1 96.69 95 ARG B C 1
ATOM 2878 O O . ARG B 1 95 ? -6.605 6.422 -9 1 96.69 95 ARG B O 1
ATOM 2885 N N . ALA B 1 96 ? -8.648 5.746 -9.617 1 96 96 ALA B N 1
ATOM 2886 C CA . ALA B 1 96 ? -9.312 6.812 -8.883 1 96 96 ALA B CA 1
ATOM 2887 C C . ALA B 1 96 ? -9.031 6.711 -7.387 1 96 96 ALA B C 1
ATOM 2889 O O . ALA B 1 96 ? -8.797 7.719 -6.723 1 96 96 ALA B O 1
ATOM 2890 N N . GLN B 1 97 ? -9.062 5.504 -6.859 1 96.62 97 GLN B N 1
ATOM 2891 C CA . GLN B 1 97 ? -8.797 5.293 -5.438 1 96.62 97 GLN B CA 1
ATOM 2892 C C . GLN B 1 97 ? -7.383 5.738 -5.074 1 96.62 97 GLN B C 1
ATOM 2894 O O . GLN B 1 97 ? -7.191 6.484 -4.113 1 96.62 97 GLN B O 1
ATOM 2899 N N . LEU B 1 98 ? -6.395 5.312 -5.863 1 97.19 98 LEU B N 1
ATOM 2900 C CA . LEU B 1 98 ? -5.008 5.656 -5.57 1 97.19 98 LEU B CA 1
ATOM 2901 C C . LEU B 1 98 ? -4.758 7.145 -5.785 1 97.19 98 LEU B C 1
ATOM 2903 O O . LEU B 1 98 ? -4.008 7.77 -5.035 1 97.19 98 LEU B O 1
ATOM 2907 N N . ASP B 1 99 ? -5.387 7.699 -6.836 1 95.94 99 ASP B N 1
ATOM 2908 C CA . ASP B 1 99 ? -5.227 9.125 -7.105 1 95.94 99 ASP B CA 1
ATOM 2909 C C . ASP B 1 99 ? -5.684 9.961 -5.914 1 95.94 99 ASP B C 1
ATOM 2911 O O . ASP B 1 99 ? -5.004 10.914 -5.523 1 95.94 99 ASP B O 1
ATOM 2915 N N . GLN B 1 100 ? -6.734 9.555 -5.402 1 93.31 100 GLN B N 1
ATOM 2916 C CA . GLN B 1 100 ? -7.324 10.336 -4.32 1 93.31 100 GLN B CA 1
ATOM 2917 C C . GLN B 1 100 ? -6.605 10.078 -3 1 93.31 100 GLN B C 1
ATOM 2919 O O . GLN B 1 100 ? -6.266 11.016 -2.277 1 93.31 100 GLN B O 1
ATOM 2924 N N . THR B 1 101 ? -6.402 8.867 -2.699 1 95.12 101 THR B N 1
ATOM 2925 C CA . THR B 1 101 ? -5.957 8.477 -1.365 1 95.12 101 THR B CA 1
ATOM 2926 C C . THR B 1 101 ? -4.438 8.57 -1.254 1 95.12 101 THR B C 1
ATOM 2928 O O . THR B 1 101 ? -3.91 9.031 -0.242 1 95.12 101 THR B O 1
ATOM 2931 N N . PHE B 1 102 ? -3.773 8.164 -2.254 1 96.69 102 PHE B N 1
ATOM 2932 C CA . PHE B 1 102 ? -2.32 8.047 -2.193 1 96.69 102 PHE B CA 1
ATOM 2933 C C . PHE B 1 102 ? -1.653 9.25 -2.855 1 96.69 102 PHE B C 1
ATOM 2935 O O . PHE B 1 102 ? -1.03 10.07 -2.18 1 96.69 102 PHE B O 1
ATOM 2942 N N . TYR B 1 103 ? -1.896 9.469 -4.148 1 97.06 103 TYR B N 1
ATOM 2943 C CA . TYR B 1 103 ? -1.194 10.5 -4.895 1 97.06 103 TYR B CA 1
ATOM 2944 C C . TYR B 1 103 ? -1.562 11.891 -4.375 1 97.06 103 TYR B C 1
ATOM 2946 O O . TYR B 1 103 ? -0.717 12.789 -4.328 1 97.06 103 TYR B O 1
ATOM 2954 N N . GLY B 1 104 ? -2.789 12.078 -4.066 1 95.75 104 GLY B N 1
ATOM 2955 C CA . GLY B 1 104 ? -3.193 13.359 -3.514 1 95.75 104 GLY B CA 1
ATOM 2956 C C . GLY B 1 104 ? -2.432 13.734 -2.256 1 95.75 104 GLY B C 1
ATOM 2957 O O . GLY B 1 104 ? -1.927 14.852 -2.141 1 95.75 104 GLY B O 1
ATOM 2958 N N . ALA B 1 105 ? -2.324 12.789 -1.334 1 96.12 105 ALA B N 1
ATOM 2959 C CA . ALA B 1 105 ? -1.581 13.023 -0.099 1 96.12 105 ALA B CA 1
ATOM 2960 C C . ALA B 1 105 ? -0.108 13.297 -0.389 1 96.12 105 ALA B C 1
ATOM 2962 O O . ALA B 1 105 ? 0.491 14.195 0.202 1 96.12 105 ALA B O 1
ATOM 2963 N N . VAL B 1 106 ? 0.458 12.562 -1.289 1 97.25 106 VAL B N 1
ATOM 2964 C CA . VAL B 1 106 ? 1.863 12.703 -1.654 1 97.25 106 VAL B CA 1
ATOM 2965 C C . VAL B 1 106 ? 2.105 14.078 -2.256 1 97.25 106 VAL B C 1
ATOM 2967 O O . VAL B 1 106 ? 3.113 14.727 -1.958 1 97.25 106 VAL B O 1
ATOM 2970 N N . ASN B 1 107 ? 1.186 14.508 -3.105 1 97.31 107 ASN B N 1
ATOM 2971 C CA . ASN B 1 107 ? 1.297 15.828 -3.719 1 97.31 107 ASN B CA 1
ATOM 2972 C C . ASN B 1 107 ? 1.412 16.922 -2.668 1 97.31 107 ASN B C 1
ATOM 2974 O O . ASN B 1 107 ? 2.271 17.812 -2.773 1 97.31 107 ASN B O 1
ATOM 2978 N N . MET B 1 108 ? 0.577 16.828 -1.695 1 97.31 108 MET B N 1
ATOM 2979 C CA . MET B 1 108 ? 0.583 17.844 -0.645 1 97.31 108 MET B CA 1
ATOM 2980 C C . MET B 1 108 ? 1.886 17.797 0.148 1 97.31 108 MET B C 1
ATOM 2982 O O . MET B 1 108 ? 2.461 18.844 0.467 1 97.31 108 MET B O 1
ATOM 2986 N N . ILE B 1 109 ? 2.312 16.656 0.45 1 97.94 109 ILE B N 1
ATOM 2987 C CA . ILE B 1 109 ? 3.533 16.469 1.223 1 97.94 109 ILE B CA 1
ATOM 2988 C C . ILE B 1 109 ? 4.73 17 0.437 1 97.94 109 ILE B C 1
ATOM 2990 O O . ILE B 1 109 ? 5.535 17.766 0.964 1 97.94 109 ILE B O 1
ATOM 2994 N N . GLN B 1 110 ? 4.812 16.625 -0.791 1 97.69 110 GLN B N 1
ATOM 2995 C CA . GLN B 1 110 ? 5.941 17.047 -1.616 1 97.69 110 GLN B CA 1
ATOM 2996 C C . GLN B 1 110 ? 5.957 18.562 -1.804 1 97.69 110 GLN B C 1
ATOM 2998 O O . GLN B 1 110 ? 7.027 19.172 -1.833 1 97.69 110 GLN B O 1
ATOM 3003 N N . ALA B 1 111 ? 4.805 19.125 -1.959 1 98.06 111 ALA B N 1
ATOM 3004 C CA . ALA B 1 111 ? 4.703 20.578 -2.135 1 98.06 111 ALA B CA 1
ATOM 3005 C C . ALA B 1 111 ? 5.215 21.312 -0.902 1 98.06 111 ALA B C 1
ATOM 3007 O O . ALA B 1 111 ? 5.785 22.406 -1.016 1 98.06 111 ALA B O 1
ATOM 3008 N N . ALA B 1 112 ? 5.051 20.734 0.28 1 98.38 112 ALA B N 1
ATOM 3009 C CA . ALA B 1 112 ? 5.352 21.406 1.535 1 98.38 112 ALA B CA 1
ATOM 3010 C C . ALA B 1 112 ? 6.781 21.125 1.986 1 98.38 112 ALA B C 1
ATOM 3012 O O . ALA B 1 112 ? 7.363 21.906 2.742 1 98.38 112 ALA B O 1
ATOM 3013 N N . LEU B 1 113 ? 7.344 20.047 1.562 1 97.88 113 LEU B N 1
ATOM 3014 C CA . LEU B 1 113 ? 8.57 19.484 2.113 1 97.88 113 LEU B CA 1
ATOM 3015 C C . LEU B 1 113 ? 9.727 20.484 1.988 1 97.88 113 LEU B C 1
ATOM 3017 O O . LEU B 1 113 ? 10.461 20.703 2.951 1 97.88 113 LEU B O 1
ATOM 3021 N N . PRO B 1 114 ? 9.914 21.125 0.788 1 97.31 114 PRO B N 1
ATOM 3022 C CA . PRO B 1 114 ? 11.047 22.062 0.7 1 97.31 114 PRO B CA 1
ATOM 3023 C C . PRO B 1 114 ? 10.953 23.188 1.717 1 97.31 114 PRO B C 1
ATOM 3025 O O . PRO B 1 114 ? 11.977 23.625 2.248 1 97.31 114 PRO B O 1
ATOM 3028 N N . TYR B 1 115 ? 9.781 23.625 2.027 1 98 115 TYR B N 1
ATOM 3029 C CA . TYR B 1 115 ? 9.578 24.719 2.977 1 98 115 TYR B CA 1
ATOM 3030 C C . TYR B 1 115 ? 9.805 24.25 4.406 1 98 115 TYR B C 1
ATOM 3032 O O . TYR B 1 115 ? 10.5 24.906 5.184 1 98 115 TYR B O 1
ATOM 3040 N N . MET B 1 116 ? 9.281 23.078 4.703 1 97.94 116 MET B N 1
ATOM 3041 C CA . MET B 1 116 ? 9.438 22.531 6.051 1 97.94 116 MET B CA 1
ATOM 3042 C C . MET B 1 116 ? 10.891 22.156 6.32 1 97.94 116 MET B C 1
ATOM 3044 O O . MET B 1 116 ? 11.375 22.297 7.441 1 97.94 116 MET B O 1
ATOM 3048 N N . ARG B 1 117 ? 11.531 21.656 5.273 1 97.5 117 ARG B N 1
ATOM 3049 C CA . ARG B 1 117 ? 12.945 21.344 5.41 1 97.5 117 ARG B CA 1
ATOM 3050 C C . ARG B 1 117 ? 13.758 22.594 5.723 1 97.5 117 ARG B C 1
ATOM 3052 O O . ARG B 1 117 ? 14.602 22.578 6.625 1 97.5 117 ARG B O 1
ATOM 3059 N N . LYS B 1 118 ? 13.492 23.656 5.07 1 96.81 118 LYS B N 1
ATOM 3060 C CA . LYS B 1 118 ? 14.164 24.938 5.312 1 96.81 118 LYS B CA 1
ATOM 3061 C C . LYS B 1 118 ? 13.852 25.469 6.707 1 96.81 118 LYS B C 1
ATOM 3063 O O . LYS B 1 118 ? 14.719 26.031 7.375 1 96.81 118 LYS B O 1
ATOM 3068 N N . GLN B 1 119 ? 12.609 25.281 7.145 1 97.12 119 GLN B N 1
ATOM 3069 C CA . GLN B 1 119 ? 12.164 25.703 8.469 1 97.12 119 GLN B CA 1
ATOM 3070 C C . GLN B 1 119 ? 12.828 24.875 9.562 1 97.12 119 GLN B C 1
ATOM 3072 O O . GLN B 1 119 ? 12.836 25.266 10.727 1 97.12 119 GLN B O 1
ATOM 3077 N N . PHE B 1 120 ? 13.289 23.703 9.18 1 97.62 120 PHE B N 1
ATOM 3078 C CA . PHE B 1 120 ? 13.773 22.688 10.109 1 97.62 120 PHE B CA 1
ATOM 3079 C C . PHE B 1 120 ? 12.719 22.359 11.156 1 97.62 120 PHE B C 1
ATOM 3081 O O . PHE B 1 120 ? 13.031 22.234 12.344 1 97.62 120 PHE B O 1
ATOM 3088 N N . PHE B 1 121 ? 11.516 22.406 10.703 1 97.06 121 PHE B N 1
ATOM 3089 C CA . PHE B 1 121 ? 10.344 22.078 11.516 1 97.06 121 PHE B CA 1
ATOM 3090 C C . PHE B 1 121 ? 9.148 21.75 10.633 1 97.06 121 PHE B C 1
ATOM 3092 O O . PHE B 1 121 ? 8.953 22.375 9.586 1 97.06 121 PHE B O 1
ATOM 3099 N N . GLY B 1 122 ? 8.359 20.859 11.062 1 97.38 122 GLY B N 1
ATOM 3100 C CA . GLY B 1 122 ? 7.125 20.484 10.391 1 97.38 122 GLY B CA 1
ATOM 3101 C C . GLY B 1 122 ? 6.527 19.188 10.906 1 97.38 122 GLY B C 1
ATOM 3102 O O . GLY B 1 122 ? 7.234 18.359 11.492 1 97.38 122 GLY B O 1
ATOM 3103 N N . HIS B 1 123 ? 5.273 19.062 10.758 1 98.12 123 HIS B N 1
ATOM 3104 C CA . HIS B 1 123 ? 4.562 17.859 11.188 1 98.12 123 HIS B CA 1
ATOM 3105 C C . HIS B 1 123 ? 3.494 17.453 10.172 1 98.12 123 HIS B C 1
ATOM 3107 O O . HIS B 1 123 ? 2.529 18.203 9.961 1 98.12 123 HIS B O 1
ATOM 3113 N N . PHE B 1 124 ? 3.723 16.375 9.477 1 97.94 124 PHE B N 1
ATOM 3114 C CA . PHE B 1 124 ? 2.701 15.797 8.609 1 97.94 124 PHE B CA 1
ATOM 3115 C C . PHE B 1 124 ? 1.791 14.852 9.398 1 97.94 124 PHE B C 1
ATOM 3117 O O . PHE B 1 124 ? 2.262 13.898 10.016 1 97.94 124 PHE B O 1
ATOM 3124 N N . VAL B 1 125 ? 0.485 15.125 9.391 1 97.31 125 VAL B N 1
ATOM 3125 C CA . VAL B 1 125 ? -0.529 14.258 9.984 1 97.31 125 VAL B CA 1
ATOM 3126 C C . VAL B 1 125 ? -1.436 13.703 8.891 1 97.31 125 VAL B C 1
ATOM 3128 O O . VAL B 1 125 ? -2.105 14.461 8.188 1 97.31 125 VAL B O 1
ATOM 3131 N N . ASN B 1 126 ? -1.426 12.43 8.742 1 96.88 126 ASN B N 1
ATOM 3132 C CA . ASN B 1 126 ? -2.25 11.773 7.738 1 96.88 126 ASN B CA 1
ATOM 3133 C C . ASN B 1 126 ? -3.309 10.875 8.383 1 96.88 126 ASN B C 1
ATOM 3135 O O . ASN B 1 126 ? -2.98 9.977 9.156 1 96.88 126 ASN B O 1
ATOM 3139 N N . ILE B 1 127 ? -4.531 11.141 8.047 1 95 127 ILE B N 1
ATOM 3140 C CA . ILE B 1 127 ? -5.625 10.32 8.57 1 95 127 ILE B CA 1
ATOM 3141 C C . ILE B 1 127 ? -5.895 9.156 7.625 1 95 127 ILE B C 1
ATOM 3143 O O . ILE B 1 127 ? -6.215 9.359 6.453 1 95 127 ILE B O 1
ATOM 3147 N N . THR B 1 128 ? -5.66 8.016 8.062 1 95.12 128 THR B N 1
ATOM 3148 C CA . THR B 1 128 ? -6.023 6.77 7.398 1 95.12 128 THR B CA 1
ATOM 3149 C C . THR B 1 128 ? -7.086 6.023 8.195 1 95.12 128 THR B C 1
ATOM 3151 O O . THR B 1 128 ? -7.863 6.637 8.93 1 95.12 128 THR B O 1
ATOM 3154 N N . ASP B 1 129 ? -7.281 4.75 8.023 1 93.12 129 ASP B N 1
ATOM 3155 C CA . ASP B 1 129 ? -8.125 3.91 8.875 1 93.12 129 ASP B CA 1
ATOM 3156 C C . ASP B 1 129 ? -7.574 2.488 8.953 1 93.12 129 ASP B C 1
ATOM 3158 O O . ASP B 1 129 ? -6.508 2.195 8.406 1 93.12 129 ASP B O 1
ATOM 3162 N N . VAL B 1 130 ? -8.266 1.642 9.602 1 92.94 130 VAL B N 1
ATOM 3163 C CA . VAL B 1 130 ? -7.734 0.324 9.945 1 92.94 130 VAL B CA 1
ATOM 3164 C C . VAL B 1 130 ? -7.496 -0.481 8.664 1 92.94 130 VAL B C 1
ATOM 3166 O O . VAL B 1 130 ? -6.754 -1.468 8.68 1 92.94 130 VAL B O 1
ATOM 3169 N N . THR B 1 131 ? -8.117 -0.1 7.535 1 94.25 131 THR B N 1
ATOM 3170 C CA . THR B 1 131 ? -7.902 -0.813 6.281 1 94.25 131 THR B CA 1
ATOM 3171 C C . THR B 1 131 ? -6.477 -0.608 5.777 1 94.25 131 THR B C 1
ATOM 3173 O O . THR B 1 131 ? -6.035 -1.293 4.855 1 94.25 131 THR B O 1
ATOM 3176 N N . GLY B 1 132 ? -5.738 0.248 6.367 1 94.88 132 GLY B N 1
ATOM 3177 C CA . GLY B 1 132 ? -4.324 0.424 6.074 1 94.88 132 GLY B CA 1
ATOM 3178 C C . GLY B 1 132 ? -3.455 -0.67 6.664 1 94.88 132 GLY B C 1
ATOM 3179 O O . GLY B 1 132 ? -2.279 -0.794 6.309 1 94.88 132 GLY B O 1
ATOM 3180 N N . ASN B 1 133 ? -4.062 -1.469 7.523 1 92.12 133 ASN B N 1
ATOM 3181 C CA . ASN B 1 133 ? -3.35 -2.562 8.172 1 92.12 133 ASN B CA 1
ATOM 3182 C C . ASN B 1 133 ? -3.994 -3.912 7.863 1 92.12 133 ASN B C 1
ATOM 3184 O O . ASN B 1 133 ? -3.342 -4.953 7.965 1 92.12 133 ASN B O 1
ATOM 3188 N N . ILE B 1 134 ? -5.25 -3.789 7.543 1 93.31 134 ILE B N 1
ATOM 3189 C CA . ILE B 1 134 ? -6.027 -5.008 7.359 1 93.31 134 ILE B CA 1
ATOM 3190 C C . ILE B 1 134 ? -6.66 -5.016 5.973 1 93.31 134 ILE B C 1
ATOM 3192 O O . ILE B 1 134 ? -7.445 -4.125 5.637 1 93.31 134 ILE B O 1
ATOM 3196 N N . GLY B 1 135 ? -6.344 -6.035 5.203 1 94.75 135 GLY B N 1
ATOM 3197 C CA . GLY B 1 135 ? -7.07 -6.211 3.955 1 94.75 135 GLY B CA 1
ATOM 3198 C C . GLY B 1 135 ? -8.523 -6.578 4.16 1 94.75 135 GLY B C 1
ATOM 3199 O O . GLY B 1 135 ? -8.836 -7.594 4.793 1 94.75 135 GLY B O 1
ATOM 3200 N N . THR B 1 136 ? -9.438 -5.828 3.621 1 95.12 136 THR B N 1
ATOM 3201 C CA . THR B 1 136 ? -10.859 -5.988 3.883 1 95.12 136 THR B CA 1
ATOM 3202 C C . THR B 1 136 ? -11.617 -6.305 2.596 1 95.12 136 THR B C 1
ATOM 3204 O O . THR B 1 136 ? -11.523 -5.555 1.619 1 95.12 136 THR B O 1
ATOM 3207 N N . PRO B 1 137 ? -12.391 -7.398 2.598 1 96.56 137 PRO B N 1
ATOM 3208 C CA . PRO B 1 137 ? -13.156 -7.73 1.392 1 96.56 137 PRO B CA 1
ATOM 3209 C C . PRO B 1 137 ? -14.109 -6.613 0.974 1 96.56 137 PRO B C 1
ATOM 3211 O O . PRO B 1 137 ? -14.688 -5.941 1.829 1 96.56 137 PRO B O 1
ATOM 3214 N N . ALA B 1 138 ? -14.297 -6.418 -0.338 1 96.19 138 ALA B N 1
ATOM 3215 C CA . ALA B 1 138 ? -15.102 -5.375 -0.975 1 96.19 138 ALA B CA 1
ATOM 3216 C C . ALA B 1 138 ? -14.391 -4.023 -0.909 1 96.19 138 ALA B C 1
ATOM 3218 O O . ALA B 1 138 ? -14.766 -3.082 -1.611 1 96.19 138 ALA B O 1
ATOM 3219 N N . LEU B 1 139 ? -13.383 -3.945 -0.079 1 96.06 139 LEU B N 1
ATOM 3220 C CA . LEU B 1 139 ? -12.609 -2.717 0.07 1 96.06 139 LEU B CA 1
ATOM 3221 C C . LEU B 1 139 ? -11.156 -2.943 -0.32 1 96.06 139 LEU B C 1
ATOM 3223 O O . LEU B 1 139 ? -10.25 -2.359 0.28 1 96.06 139 LEU B O 1
ATOM 3227 N N . SER B 1 140 ? -10.922 -3.824 -1.248 1 96.25 140 SER B N 1
ATOM 3228 C CA . SER B 1 140 ? -9.555 -4.148 -1.656 1 96.25 140 SER B CA 1
ATOM 3229 C C . SER B 1 140 ? -8.836 -2.918 -2.193 1 96.25 140 SER B C 1
ATOM 3231 O O . SER B 1 140 ? -7.637 -2.746 -1.963 1 96.25 140 SER B O 1
ATOM 3233 N N . LEU B 1 141 ? -9.547 -2.049 -2.918 1 96.25 141 LEU B N 1
ATOM 3234 C CA . LEU B 1 141 ? -8.969 -0.833 -3.473 1 96.25 141 LEU B CA 1
ATOM 3235 C C . LEU B 1 141 ? -8.547 0.127 -2.363 1 96.25 141 LEU B C 1
ATOM 3237 O O . LEU B 1 141 ? -7.445 0.67 -2.387 1 96.25 141 LEU B O 1
ATOM 3241 N N . LEU B 1 142 ? -9.391 0.271 -1.418 1 96 142 LEU B N 1
ATOM 3242 C CA . LEU B 1 142 ? -9.078 1.145 -0.292 1 96 142 LEU B CA 1
ATOM 3243 C C . LEU B 1 142 ? -7.941 0.564 0.549 1 96 142 LEU B C 1
ATOM 3245 O O . LEU B 1 142 ? -7.023 1.285 0.939 1 96 142 LEU B O 1
ATOM 3249 N N . SER B 1 143 ? -8.086 -0.726 0.843 1 96.75 143 SER B N 1
ATOM 3250 C CA . SER B 1 143 ? -7.027 -1.395 1.594 1 96.75 143 SER B CA 1
ATOM 3251 C C . SER B 1 143 ? -5.672 -1.198 0.93 1 96.75 143 SER B C 1
ATOM 3253 O O . SER B 1 143 ? -4.695 -0.834 1.592 1 96.75 143 SER B O 1
ATOM 3255 N N . GLY B 1 144 ? -5.629 -1.442 -0.334 1 97.25 144 GLY B N 1
ATOM 3256 C CA . GLY B 1 144 ? -4.387 -1.235 -1.061 1 97.25 144 GLY B CA 1
ATOM 3257 C C . GLY B 1 144 ? -3.881 0.192 -0.982 1 97.25 144 GLY B C 1
ATOM 3258 O O . GLY B 1 144 ? -2.699 0.424 -0.718 1 97.25 144 GLY B O 1
ATOM 3259 N N . ALA B 1 145 ? -4.703 1.14 -1.19 1 97.25 145 ALA B N 1
ATOM 3260 C CA . ALA B 1 145 ? -4.32 2.549 -1.205 1 97.25 145 ALA B CA 1
ATOM 3261 C C . ALA B 1 145 ? -3.846 3.002 0.173 1 97.25 145 ALA B C 1
ATOM 3263 O O . ALA B 1 145 ? -2.846 3.717 0.289 1 97.25 145 ALA B O 1
ATOM 3264 N N . MET B 1 146 ? -4.551 2.598 1.167 1 97.31 146 MET B N 1
ATOM 3265 C CA . MET B 1 146 ? -4.188 2.98 2.529 1 97.31 146 MET B CA 1
ATOM 3266 C C . MET B 1 146 ? -2.883 2.314 2.951 1 97.31 146 MET B C 1
ATOM 3268 O O . MET B 1 146 ? -2.053 2.936 3.617 1 97.31 146 MET B O 1
ATOM 3272 N N . HIS B 1 147 ? -2.734 1.065 2.578 1 97.69 147 HIS B N 1
ATOM 3273 C CA . HIS B 1 147 ? -1.454 0.405 2.812 1 97.69 147 HIS B CA 1
ATOM 3274 C C . HIS B 1 147 ? -0.316 1.152 2.127 1 97.69 147 HIS B C 1
ATOM 3276 O O . HIS B 1 147 ? 0.737 1.376 2.729 1 97.69 147 HIS B O 1
ATOM 3282 N N . ALA B 1 148 ? -0.562 1.464 0.901 1 98 148 ALA B N 1
ATOM 3283 C CA . ALA B 1 148 ? 0.448 2.197 0.141 1 98 148 ALA B CA 1
ATOM 3284 C C . ALA B 1 148 ? 0.859 3.477 0.865 1 98 148 ALA B C 1
ATOM 3286 O O . ALA B 1 148 ? 2.051 3.752 1.021 1 98 148 ALA B O 1
ATOM 3287 N N . LEU B 1 149 ? -0.111 4.191 1.261 1 97.62 149 LEU B N 1
ATOM 3288 C CA . LEU B 1 149 ? 0.138 5.469 1.921 1 97.62 149 LEU B CA 1
ATOM 3289 C C . LEU B 1 149 ? 0.923 5.27 3.213 1 97.62 149 LEU B C 1
ATOM 3291 O O . LEU B 1 149 ? 1.896 5.98 3.471 1 97.62 149 LEU B O 1
ATOM 3295 N N . GLU B 1 150 ? 0.53 4.34 3.975 1 97.25 150 GLU B N 1
ATOM 3296 C CA . GLU B 1 150 ? 1.186 4.125 5.262 1 97.25 150 GLU B CA 1
ATOM 3297 C C . GLU B 1 150 ? 2.627 3.664 5.078 1 97.25 150 GLU B C 1
ATOM 3299 O O . GLU B 1 150 ? 3.527 4.121 5.785 1 97.25 150 GLU B O 1
ATOM 3304 N N . GLY B 1 151 ? 2.844 2.711 4.141 1 96.88 151 GLY B N 1
ATOM 3305 C CA . GLY B 1 151 ? 4.215 2.328 3.838 1 96.88 151 GLY B CA 1
ATOM 3306 C C . GLY B 1 151 ? 5.074 3.49 3.379 1 96.88 151 GLY B C 1
ATOM 3307 O O . GLY B 1 151 ? 6.223 3.625 3.803 1 96.88 151 GLY B O 1
ATOM 3308 N N . TYR B 1 152 ? 4.492 4.309 2.566 1 96.88 152 TYR B N 1
ATOM 3309 C CA . TYR B 1 152 ? 5.141 5.516 2.062 1 96.88 152 TYR B CA 1
ATOM 3310 C C . TYR B 1 152 ? 5.469 6.473 3.201 1 96.88 152 TYR B C 1
ATOM 3312 O O . TYR B 1 152 ? 6.574 7.016 3.268 1 96.88 152 TYR B O 1
ATOM 3320 N N . LEU B 1 153 ? 4.586 6.656 4.074 1 97.69 153 LEU B N 1
ATOM 3321 C CA . LEU B 1 153 ? 4.738 7.594 5.18 1 97.69 153 LEU B CA 1
ATOM 3322 C C . LEU B 1 153 ? 5.785 7.102 6.172 1 97.69 153 LEU B C 1
ATOM 3324 O O . LEU B 1 153 ? 6.523 7.902 6.75 1 97.69 153 LEU B O 1
ATOM 3328 N N . GLU B 1 154 ? 5.832 5.836 6.402 1 96.56 154 GLU B N 1
ATOM 3329 C CA . GLU B 1 154 ? 6.867 5.281 7.27 1 96.56 154 GLU B CA 1
ATOM 3330 C C . GLU B 1 154 ? 8.266 5.566 6.719 1 96.56 154 GLU B C 1
ATOM 3332 O O . GLU B 1 154 ? 9.172 5.938 7.465 1 96.56 154 GLU B O 1
ATOM 3337 N N . ALA B 1 155 ? 8.414 5.367 5.453 1 97.31 155 ALA B N 1
ATOM 3338 C CA . ALA B 1 155 ? 9.688 5.68 4.812 1 97.31 155 ALA B CA 1
ATOM 3339 C C . ALA B 1 155 ? 10 7.172 4.91 1 97.31 155 ALA B C 1
ATOM 3341 O O . ALA B 1 155 ? 11.125 7.559 5.223 1 97.31 155 ALA B O 1
ATOM 3342 N N . LEU B 1 156 ? 9 7.953 4.68 1 97.75 156 LEU B N 1
ATOM 3343 C CA . LEU B 1 156 ? 9.148 9.398 4.754 1 97.75 156 LEU B CA 1
ATOM 3344 C C . LEU B 1 156 ? 9.625 9.828 6.141 1 97.75 156 LEU B C 1
ATOM 3346 O O . LEU B 1 156 ? 10.508 10.68 6.262 1 97.75 156 LEU B O 1
ATOM 3350 N N . ALA B 1 157 ? 9.023 9.281 7.164 1 97.5 157 ALA B N 1
ATOM 3351 C CA . ALA B 1 157 ? 9.375 9.633 8.539 1 97.5 157 ALA B CA 1
ATOM 3352 C C . ALA B 1 157 ? 10.875 9.469 8.773 1 97.5 157 ALA B C 1
ATOM 3354 O O . ALA B 1 157 ? 11.516 10.336 9.383 1 97.5 157 ALA B O 1
ATOM 3355 N N . CYS B 1 158 ? 11.398 8.422 8.242 1 96.75 158 CYS B N 1
ATOM 3356 C CA . CYS B 1 158 ? 12.828 8.18 8.375 1 96.75 158 CYS B CA 1
ATOM 3357 C C . CYS B 1 158 ? 13.633 9.195 7.574 1 96.75 158 CYS B C 1
ATOM 3359 O O . CYS B 1 158 ? 14.664 9.688 8.039 1 96.75 158 CYS B O 1
ATOM 3361 N N . GLU B 1 159 ? 13.203 9.555 6.457 1 97.62 159 GLU B N 1
ATOM 3362 C CA . GLU B 1 159 ? 13.938 10.414 5.535 1 97.62 159 GLU B CA 1
ATOM 3363 C C . GLU B 1 159 ? 14.016 11.844 6.055 1 97.62 159 GLU B C 1
ATOM 3365 O O . GLU B 1 159 ? 15 12.547 5.816 1 97.62 159 GLU B O 1
ATOM 3370 N N . VAL B 1 160 ? 12.977 12.25 6.766 1 97.81 160 VAL B N 1
ATOM 3371 C CA . VAL B 1 160 ? 12.898 13.672 7.07 1 97.81 160 VAL B CA 1
ATOM 3372 C C . VAL B 1 160 ? 13.289 13.906 8.531 1 97.81 160 VAL B C 1
ATOM 3374 O O . VAL B 1 160 ? 13.367 15.055 8.977 1 97.81 160 VAL B O 1
ATOM 3377 N N . ALA B 1 161 ? 13.516 12.828 9.273 1 96.81 161 ALA B N 1
ATOM 3378 C CA . ALA B 1 161 ? 13.906 12.922 10.68 1 96.81 161 ALA B CA 1
ATOM 3379 C C . ALA B 1 161 ? 15.109 13.836 10.852 1 96.81 161 ALA B C 1
ATOM 3381 O O . ALA B 1 161 ? 15.141 14.672 11.75 1 96.81 161 ALA B O 1
ATOM 3382 N N . PRO B 1 162 ? 16.094 13.812 9.953 1 96.62 162 PRO B N 1
ATOM 3383 C CA . PRO B 1 162 ? 17.266 14.688 10.109 1 96.62 162 PRO B CA 1
ATOM 3384 C C . PRO B 1 162 ? 16.922 16.172 9.992 1 96.62 162 PRO B C 1
ATOM 3386 O O . PRO B 1 162 ? 17.734 17.031 10.359 1 96.62 162 PRO B O 1
ATOM 3389 N N . PHE B 1 163 ? 15.805 16.484 9.484 1 97.31 163 PHE B N 1
ATOM 3390 C CA . PHE B 1 163 ? 15.398 17.875 9.289 1 97.31 163 PHE B CA 1
ATOM 3391 C C . PHE B 1 163 ? 14.398 18.297 10.352 1 97.31 163 PHE B C 1
ATOM 3393 O O . PHE B 1 163 ? 13.711 19.312 10.203 1 97.31 163 PHE B O 1
ATOM 3400 N N . ASN B 1 164 ? 14.195 17.438 11.359 1 97.31 164 ASN B N 1
ATOM 3401 C CA . ASN B 1 164 ? 13.289 17.703 12.469 1 97.31 164 ASN B CA 1
ATOM 3402 C C . ASN B 1 164 ? 11.844 17.828 12 1 97.31 164 ASN B C 1
ATOM 3404 O O . ASN B 1 164 ? 11.102 18.672 12.484 1 97.31 164 ASN B O 1
ATOM 3408 N N . ILE B 1 165 ? 11.516 17.125 10.969 1 97.69 165 ILE B N 1
ATOM 3409 C CA . ILE B 1 165 ? 10.141 17.016 10.484 1 97.69 165 ILE B CA 1
ATOM 3410 C C . ILE B 1 165 ? 9.523 15.711 10.977 1 97.69 165 ILE B C 1
ATOM 3412 O O . ILE B 1 165 ? 10.164 14.656 10.945 1 97.69 165 ILE B O 1
ATOM 3416 N N . LYS B 1 166 ? 8.305 15.805 11.508 1 97.69 166 LYS B N 1
ATOM 3417 C CA . LYS B 1 166 ? 7.609 14.664 12.094 1 97.69 166 LYS B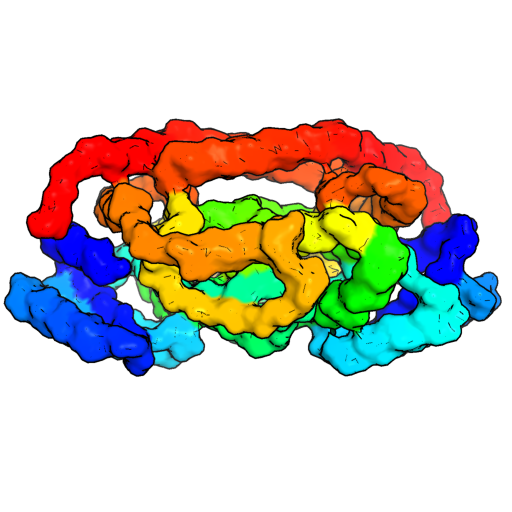 CA 1
ATOM 3418 C C . LYS B 1 166 ? 6.496 14.164 11.172 1 97.69 166 LYS B C 1
ATOM 3420 O O . LYS B 1 166 ? 5.941 14.938 10.391 1 97.69 166 LYS B O 1
ATOM 3425 N N . VAL B 1 167 ? 6.234 12.875 11.227 1 97.5 167 VAL B N 1
ATOM 3426 C CA . VAL B 1 167 ? 5.16 12.242 10.469 1 97.5 167 VAL B CA 1
ATOM 3427 C C . VAL B 1 167 ? 4.312 11.367 11.391 1 97.5 167 VAL B C 1
ATOM 3429 O O . VAL B 1 167 ? 4.844 10.516 12.109 1 97.5 167 VAL B O 1
ATOM 3432 N N . THR B 1 168 ? 2.998 11.609 11.406 1 96.69 168 THR B N 1
ATOM 3433 C CA . THR B 1 168 ? 2.076 10.812 12.211 1 96.69 168 THR B CA 1
ATOM 3434 C C . THR B 1 168 ? 0.981 10.211 11.336 1 96.69 168 THR B C 1
ATOM 3436 O O . THR B 1 168 ? 0.381 10.906 10.516 1 96.69 168 THR B O 1
ATOM 3439 N N . ILE B 1 169 ? 0.796 8.953 11.445 1 96.25 169 ILE B N 1
ATOM 3440 C CA . ILE B 1 169 ? -0.337 8.258 10.852 1 96.25 169 ILE B CA 1
ATOM 3441 C C . ILE B 1 169 ? -1.438 8.078 11.891 1 96.25 169 ILE B C 1
ATOM 3443 O O . ILE B 1 169 ? -1.211 7.488 12.953 1 96.25 169 ILE B O 1
ATOM 3447 N N . VAL B 1 170 ? -2.602 8.633 11.664 1 94.88 170 VAL B N 1
ATOM 3448 C CA . VAL B 1 170 ? -3.762 8.453 12.531 1 94.88 170 VAL B CA 1
ATOM 3449 C C . VAL B 1 170 ? -4.719 7.438 11.906 1 94.88 170 VAL B C 1
ATOM 3451 O O . VAL B 1 170 ? -5.414 7.746 10.938 1 94.88 170 VAL B O 1
ATOM 3454 N N . GLU B 1 171 ? -4.805 6.301 12.469 1 94.81 171 GLU B N 1
ATOM 3455 C CA . GLU B 1 171 ? -5.688 5.254 11.969 1 94.81 171 GLU B CA 1
ATOM 3456 C C . GLU B 1 171 ? -7.043 5.289 12.664 1 94.81 171 GLU B C 1
ATOM 3458 O O . GLU B 1 171 ? -7.16 4.883 13.828 1 94.81 171 GLU B O 1
ATOM 3463 N N . SER B 1 172 ? -8.008 5.723 11.969 1 93.25 172 SER B N 1
ATOM 3464 C CA . SER B 1 172 ? -9.359 5.789 12.5 1 93.25 172 SER B CA 1
ATOM 3465 C C . SER B 1 172 ? -10.086 4.457 12.328 1 93.25 172 SER B C 1
ATOM 3467 O O . SER B 1 172 ? -9.641 3.592 11.57 1 93.25 172 SER B O 1
ATOM 3469 N N . PRO B 1 173 ? -11.219 4.312 13.086 1 90.12 173 PRO B N 1
ATOM 3470 C CA . PRO B 1 173 ? -12.094 3.18 12.766 1 90.12 173 PRO B CA 1
ATOM 3471 C C . PRO B 1 173 ? -12.617 3.23 11.336 1 90.12 173 PRO B C 1
ATOM 3473 O O . PRO B 1 173 ? -12.828 4.316 10.789 1 90.12 173 PRO B O 1
ATOM 3476 N N . MET B 1 174 ? -12.859 2.068 10.781 1 88.5 174 MET B N 1
ATOM 3477 C CA . MET B 1 174 ? -13.234 1.952 9.375 1 88.5 174 MET B CA 1
ATOM 3478 C C . MET B 1 174 ? -14.539 2.697 9.102 1 88.5 174 MET B C 1
ATOM 3480 O O . MET B 1 174 ? -14.719 3.27 8.023 1 88.5 174 MET B O 1
ATOM 3484 N N . GLU B 1 175 ? -15.414 2.779 10.07 1 87.69 175 GLU B N 1
ATOM 3485 C CA . GLU B 1 175 ? -16.734 3.385 9.867 1 87.69 175 GLU B CA 1
ATOM 3486 C C . GLU B 1 175 ? -16.609 4.887 9.617 1 87.69 175 GLU B C 1
ATOM 3488 O O . GLU B 1 175 ? -17.5 5.496 9.023 1 87.69 175 GLU B O 1
ATOM 3493 N N . VAL B 1 176 ? -15.531 5.512 10.102 1 85.88 176 VAL B N 1
ATOM 3494 C CA . VAL B 1 176 ? -15.328 6.934 9.844 1 85.88 176 VAL B CA 1
ATOM 3495 C C . VAL B 1 176 ? -15.133 7.168 8.352 1 85.88 176 VAL B C 1
ATOM 3497 O O . VAL B 1 176 ? -15.703 8.102 7.781 1 85.88 176 VAL B O 1
ATOM 3500 N N . SER B 1 177 ? -14.367 6.301 7.684 1 81.06 177 SER B N 1
ATOM 3501 C CA . SER B 1 177 ? -14.156 6.406 6.242 1 81.06 177 SER B CA 1
ATOM 3502 C C . SER B 1 177 ? -15.398 5.973 5.465 1 81.06 177 SER B C 1
ATOM 3504 O O . SER B 1 177 ? -15.82 6.656 4.531 1 81.06 177 SER B O 1
ATOM 3506 N N . LEU B 1 178 ? -16.047 4.988 5.883 1 78.69 178 LEU B N 1
ATOM 3507 C CA . LEU B 1 178 ? -17.094 4.336 5.102 1 78.69 178 LEU B CA 1
ATOM 3508 C C . LEU B 1 178 ? -18.406 5.102 5.215 1 78.69 178 LEU B C 1
ATOM 3510 O O . LEU B 1 178 ? -19.219 5.09 4.285 1 78.69 178 LEU B O 1
ATOM 3514 N N . LEU B 1 179 ? -18.578 5.723 6.383 1 74.25 179 LEU B N 1
ATOM 3515 C CA . LEU B 1 179 ? -19.922 6.258 6.609 1 74.25 179 LEU B CA 1
ATOM 3516 C C . LEU B 1 179 ? -19.906 7.781 6.547 1 74.25 179 LEU B C 1
ATOM 3518 O O . LEU B 1 179 ? -20.969 8.414 6.594 1 74.25 179 LEU B O 1
ATOM 3522 N N . THR B 1 180 ? -18.766 8.359 6.398 1 73.38 180 THR B N 1
ATOM 3523 C CA . THR B 1 180 ? -18.734 9.82 6.402 1 73.38 180 THR B CA 1
ATOM 3524 C C . THR B 1 180 ? -18.203 10.352 5.078 1 73.38 180 THR B C 1
ATOM 3526 O O . THR B 1 180 ? -18.297 11.555 4.805 1 73.38 180 THR B O 1
ATOM 3529 N N . ILE B 1 181 ? -17.71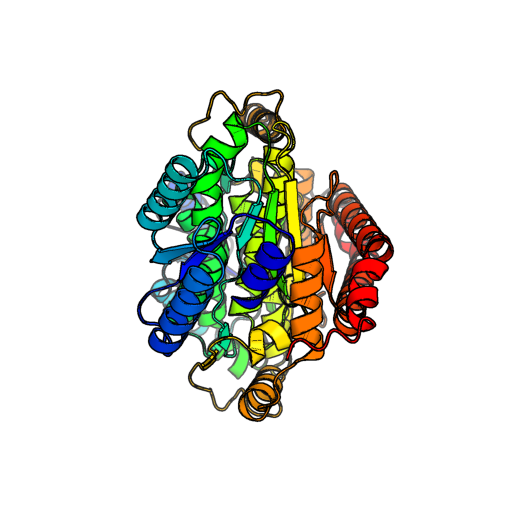9 9.422 4.172 1 75.75 181 ILE B N 1
ATOM 3530 C CA . ILE B 1 181 ? -17.109 9.82 2.914 1 75.75 181 ILE B CA 1
ATOM 3531 C C . ILE B 1 181 ? -17.906 9.258 1.742 1 75.75 181 ILE B C 1
ATOM 3533 O O . ILE B 1 181 ? -18.531 8.195 1.861 1 75.75 181 ILE B O 1
ATOM 3537 N N . PRO B 1 182 ? -17.984 9.977 0.623 1 78.12 182 PRO B N 1
ATOM 3538 C CA . PRO B 1 182 ? -18.703 9.461 -0.548 1 78.12 182 PRO B CA 1
ATOM 3539 C C . PRO B 1 182 ? -18.188 8.086 -0.993 1 78.12 182 PRO B C 1
ATOM 3541 O O . PRO B 1 182 ? -16.984 7.848 -1.005 1 78.12 182 PRO B O 1
ATOM 3544 N N . VAL B 1 183 ? -19.219 7.254 -1.303 1 86.81 183 VAL B N 1
ATOM 3545 C CA . VAL B 1 183 ? -18.906 5.883 -1.698 1 86.81 183 VAL B CA 1
ATOM 3546 C C . VAL B 1 183 ? -19.359 5.645 -3.137 1 86.81 183 VAL B C 1
ATOM 3548 O O . VAL B 1 183 ? -20.453 6.07 -3.525 1 86.81 183 VAL B O 1
ATOM 3551 N N . VAL B 1 184 ? -18.531 5.105 -3.945 1 91.75 184 VAL B N 1
ATOM 3552 C CA . VAL B 1 184 ? -18.859 4.672 -5.301 1 91.75 184 VAL B CA 1
ATOM 3553 C C . VAL B 1 184 ? -18.844 3.148 -5.371 1 91.75 184 VAL B C 1
ATOM 3555 O O . VAL B 1 184 ? -17.859 2.506 -5.031 1 91.75 184 VAL B O 1
ATOM 3558 N N . LEU B 1 185 ? -19.953 2.578 -5.797 1 93.19 185 LEU B N 1
ATOM 3559 C CA . LEU B 1 185 ? -20.094 1.128 -5.863 1 93.19 185 LEU B CA 1
ATOM 3560 C C . LEU B 1 185 ? -19.781 0.615 -7.266 1 93.19 185 LEU B C 1
ATOM 3562 O O . LEU B 1 185 ? -20.234 1.196 -8.258 1 93.19 185 LEU B O 1
ATOM 3566 N N . ALA B 1 186 ? -18.984 -0.415 -7.34 1 96 186 ALA B N 1
ATOM 3567 C CA . ALA B 1 186 ? -18.828 -1.141 -8.594 1 96 186 ALA B CA 1
ATOM 3568 C C . ALA B 1 186 ? -20.062 -1.98 -8.898 1 96 186 ALA B C 1
ATOM 3570 O O . ALA B 1 186 ? -20.828 -2.312 -7.988 1 96 186 ALA B O 1
ATOM 3571 N N . ASP B 1 187 ? -20.234 -2.277 -10.203 1 95.38 187 ASP B N 1
ATOM 3572 C CA . ASP B 1 187 ? -21.312 -3.189 -10.555 1 95.38 187 ASP B CA 1
ATOM 3573 C C . ASP B 1 187 ? -21.109 -4.566 -9.93 1 95.38 187 ASP B C 1
ATOM 3575 O O . ASP B 1 187 ? -20.016 -5.145 -10.039 1 95.38 187 ASP B O 1
ATOM 3579 N N . GLN B 1 188 ? -22.125 -5.027 -9.375 1 95.12 188 GLN B N 1
ATOM 3580 C CA . GLN B 1 188 ? -22.016 -6.281 -8.641 1 95.12 188 GLN B CA 1
ATOM 3581 C C . GLN B 1 188 ? -22.141 -7.484 -9.578 1 95.12 188 GLN B C 1
ATOM 3583 O O . GLN B 1 188 ? -23.062 -7.547 -10.391 1 95.12 188 GLN B O 1
ATOM 3588 N N . LEU B 1 189 ? -21.234 -8.453 -9.469 1 96.25 189 LEU B N 1
ATOM 3589 C CA . LEU B 1 189 ? -21.359 -9.758 -10.109 1 96.25 189 LEU B CA 1
ATOM 3590 C C . LEU B 1 189 ? -22.234 -10.68 -9.273 1 96.25 189 LEU B C 1
ATOM 3592 O O . LEU B 1 189 ? -22.141 -10.688 -8.039 1 96.25 189 LEU B O 1
ATOM 3596 N N . PRO B 1 190 ? -23.031 -11.508 -9.914 1 95.56 190 PRO B N 1
ATOM 3597 C CA . PRO B 1 190 ? -23.906 -12.422 -9.188 1 95.56 190 PRO B CA 1
ATOM 3598 C C . PRO B 1 190 ? -23.125 -13.391 -8.289 1 95.56 190 PRO B C 1
ATOM 3600 O O . PRO B 1 190 ? -23.656 -13.828 -7.258 1 95.56 190 PRO B O 1
ATOM 3603 N N . GLN B 1 191 ? -21.906 -13.695 -8.617 1 95.69 191 GLN B N 1
ATOM 3604 C CA . GLN B 1 191 ? -21.094 -14.641 -7.871 1 95.69 191 GLN B CA 1
ATOM 3605 C C . GLN B 1 191 ? -20.688 -14.078 -6.512 1 95.69 191 GLN B C 1
ATOM 3607 O O . GLN B 1 191 ? -20.281 -14.828 -5.621 1 95.69 191 GLN B O 1
ATOM 3612 N N . TYR B 1 192 ? -20.766 -12.781 -6.363 1 96.38 192 TYR B N 1
ATOM 3613 C CA . TYR B 1 192 ? -20.375 -12.133 -5.117 1 96.38 192 TYR B CA 1
ATOM 3614 C C . TYR B 1 192 ? -21.594 -11.609 -4.367 1 96.38 192 TYR B C 1
ATOM 3616 O O . TYR B 1 192 ? -21.656 -10.438 -4.004 1 96.38 192 TYR B O 1
ATOM 3624 N N . GLY B 1 193 ? -22.484 -12.539 -4.074 1 94.19 193 GLY B N 1
ATOM 3625 C CA . GLY B 1 193 ? -23.719 -12.211 -3.367 1 94.19 193 GLY B CA 1
ATOM 3626 C C . GLY B 1 193 ? -23.531 -12.086 -1.866 1 94.19 193 GLY B C 1
ATOM 3627 O O . GLY B 1 193 ? -22.391 -12.039 -1.38 1 94.19 193 GLY B O 1
ATOM 3628 N N . LEU B 1 194 ? -24.578 -12.055 -1.127 1 93.06 194 LEU B N 1
ATOM 3629 C CA . LEU B 1 194 ? -24.609 -11.75 0.3 1 93.06 194 LEU B CA 1
ATOM 3630 C C . LEU B 1 194 ? -23.953 -12.875 1.104 1 93.06 194 LEU B C 1
ATOM 3632 O O . LEU B 1 194 ? -23.641 -12.695 2.283 1 93.06 194 LEU B O 1
ATOM 3636 N N . GLU B 1 195 ? -23.75 -13.938 0.503 1 93.25 195 GLU B N 1
ATOM 3637 C CA . GLU B 1 195 ? -23.141 -15.062 1.201 1 93.25 195 GLU B CA 1
ATOM 3638 C C . GLU B 1 195 ? -21.609 -14.961 1.193 1 93.25 195 GLU B C 1
ATOM 3640 O O . GLU B 1 195 ? -20.938 -15.664 1.946 1 93.25 195 GLU B O 1
ATOM 3645 N N . THR B 1 196 ? -21.109 -14.172 0.312 1 95.38 196 THR B N 1
ATOM 3646 C CA . THR B 1 196 ? -19.672 -13.992 0.223 1 95.38 196 THR B CA 1
ATOM 3647 C C . THR B 1 196 ? -19.219 -12.852 1.127 1 95.38 196 THR B C 1
ATOM 3649 O O . THR B 1 196 ? -20 -11.961 1.468 1 95.38 196 THR B O 1
ATOM 3652 N N . PRO B 1 197 ? -17.953 -12.883 1.508 1 96.12 197 PRO B N 1
ATOM 3653 C CA . PRO B 1 197 ? -17.422 -11.805 2.338 1 96.12 197 PRO B CA 1
ATOM 3654 C C . PRO B 1 197 ? -17.609 -10.43 1.698 1 96.12 197 PRO B C 1
ATOM 3656 O O . PRO B 1 197 ? -18.016 -9.477 2.377 1 96.12 197 PRO B O 1
ATOM 3659 N N . ALA B 1 198 ? -17.344 -10.32 0.426 1 95.81 198 ALA B N 1
ATOM 3660 C CA . ALA B 1 198 ? -17.5 -9.039 -0.26 1 95.81 198 ALA B CA 1
ATOM 3661 C C . ALA B 1 198 ? -18.953 -8.602 -0.291 1 95.81 198 ALA B C 1
ATOM 3663 O O . ALA B 1 198 ? -19.266 -7.422 -0.082 1 95.81 198 ALA B O 1
ATOM 3664 N N . GLY B 1 199 ? -19.812 -9.555 -0.529 1 94.5 199 GLY B N 1
ATOM 3665 C CA . GLY B 1 199 ? -21.234 -9.25 -0.555 1 94.5 199 GLY B CA 1
ATOM 3666 C C . GLY B 1 199 ? -21.766 -8.805 0.791 1 94.5 199 GLY B C 1
ATOM 3667 O O . GLY B 1 199 ? -22.609 -7.898 0.862 1 94.5 199 GLY B O 1
ATOM 3668 N N . LYS B 1 200 ? -21.297 -9.43 1.836 1 93.62 200 LYS B N 1
ATOM 3669 C CA . LYS B 1 200 ? -21.719 -9.07 3.186 1 93.62 200 LYS B CA 1
ATOM 3670 C C . LYS B 1 200 ? -21.328 -7.637 3.527 1 93.62 200 LYS B C 1
ATOM 3672 O O . LYS B 1 200 ? -22.141 -6.875 4.059 1 93.62 200 LYS B O 1
ATOM 3677 N N . LEU B 1 201 ? -20.109 -7.316 3.209 1 92.25 201 LEU B N 1
ATOM 3678 C CA . LEU B 1 201 ? -19.641 -5.965 3.49 1 92.25 201 LEU B CA 1
ATOM 3679 C C . LEU B 1 201 ? -20.406 -4.938 2.672 1 92.25 201 LEU B C 1
ATOM 3681 O O . LEU B 1 201 ? -20.812 -3.893 3.195 1 92.25 201 LEU B O 1
ATOM 3685 N N . ARG B 1 202 ? -20.594 -5.227 1.408 1 91.62 202 ARG B N 1
ATOM 3686 C CA . ARG B 1 202 ? -21.359 -4.336 0.551 1 91.62 202 ARG B CA 1
ATOM 3687 C C . ARG B 1 202 ? -22.766 -4.121 1.109 1 91.62 202 ARG B C 1
ATOM 3689 O O . ARG B 1 202 ? -23.266 -2.996 1.135 1 91.62 202 ARG B O 1
ATOM 3696 N N . GLY B 1 203 ? -23.406 -5.188 1.52 1 88.44 203 GLY B N 1
ATOM 3697 C CA . GLY B 1 203 ? -24.719 -5.098 2.115 1 88.44 203 GLY B CA 1
ATOM 3698 C C . GLY B 1 203 ? -24.766 -4.207 3.344 1 88.44 203 GLY B C 1
ATOM 3699 O O . GLY B 1 203 ? -25.672 -3.383 3.488 1 88.44 203 GLY B O 1
ATOM 3700 N N . LEU B 1 204 ? -23.812 -4.379 4.117 1 86.12 204 LEU B N 1
ATOM 3701 C CA . LEU B 1 204 ? -23.719 -3.576 5.336 1 86.12 204 LEU B CA 1
ATOM 3702 C C . LEU B 1 204 ? -23.578 -2.096 5 1 86.12 204 LEU B C 1
ATOM 3704 O O . LEU B 1 204 ? -24.188 -1.246 5.652 1 86.12 204 LEU B O 1
ATOM 3708 N N . LEU B 1 205 ? -22.781 -1.791 4.039 1 84.88 205 LEU B N 1
ATOM 3709 C CA . LEU B 1 205 ? -22.516 -0.407 3.662 1 84.88 205 LEU B CA 1
ATOM 3710 C C . LEU B 1 205 ? -23.766 0.24 3.055 1 84.88 205 LEU B C 1
ATOM 3712 O O . LEU B 1 205 ? -24 1.438 3.232 1 84.88 205 LEU B O 1
ATOM 3716 N N . THR B 1 206 ? -24.469 -0.522 2.4 1 82.56 206 THR B N 1
ATOM 3717 C CA . THR B 1 206 ? -25.609 0.034 1.681 1 82.56 206 THR B CA 1
ATOM 3718 C C . THR B 1 206 ? -26.828 0.14 2.594 1 82.56 206 THR B C 1
ATOM 3720 O O . THR B 1 206 ? -27.766 0.884 2.303 1 82.56 206 THR B O 1
ATOM 3723 N N . THR B 1 207 ? -26.781 -0.577 3.678 1 80.94 207 THR B N 1
ATOM 3724 C CA . THR B 1 207 ? -27.969 -0.583 4.543 1 80.94 207 THR B CA 1
ATOM 3725 C C . THR B 1 207 ? -27.734 0.3 5.766 1 80.94 207 THR B C 1
ATOM 3727 O O . THR B 1 207 ? -28.688 0.716 6.422 1 80.94 207 THR B O 1
ATOM 3730 N N . SER B 1 208 ? -26.469 0.518 6.035 1 76 208 SER B N 1
ATOM 3731 C CA . SER B 1 208 ? -26.188 1.319 7.223 1 76 208 SER B CA 1
ATOM 3732 C C . SER B 1 208 ? -26.25 2.811 6.91 1 76 208 SER B C 1
ATOM 3734 O O . SER B 1 208 ? -25.672 3.266 5.918 1 76 208 SER B O 1
ATOM 3736 N N . ASN B 1 209 ? -27.016 3.543 7.703 1 73 209 ASN B N 1
ATOM 3737 C CA . ASN B 1 209 ? -27.109 4.988 7.539 1 73 209 ASN B CA 1
ATOM 3738 C C . ASN B 1 209 ? -26.766 5.727 8.828 1 73 209 ASN B C 1
ATOM 3740 O O . ASN B 1 209 ? -27.125 6.895 9 1 73 209 ASN B O 1
ATOM 3744 N N . VAL B 1 210 ? -26.109 4.93 9.641 1 78.19 210 VAL B N 1
ATOM 3745 C CA . VAL B 1 210 ? -25.875 5.559 10.938 1 78.19 210 VAL B CA 1
ATOM 3746 C C . VAL B 1 210 ? -24.516 6.27 10.922 1 78.19 210 VAL B C 1
ATOM 3748 O O . VAL B 1 210 ? -23.5 5.668 10.57 1 78.19 210 VAL B O 1
ATOM 3751 N N . PHE B 1 211 ? -24.672 7.551 11.18 1 80.5 211 PHE B N 1
ATOM 3752 C CA . PHE B 1 211 ? -23.453 8.336 11.344 1 80.5 211 PHE B CA 1
ATOM 3753 C C . PHE B 1 211 ? -22.672 7.883 12.57 1 80.5 211 PHE B C 1
ATOM 3755 O O . PHE B 1 211 ? -23.234 7.75 13.656 1 80.5 211 PHE B O 1
ATOM 3762 N N . PRO B 1 212 ? -21.344 7.547 12.336 1 86.38 212 PRO B N 1
ATOM 3763 C CA . PRO B 1 212 ? -20.547 7.066 13.461 1 86.38 212 PRO B CA 1
ATOM 3764 C C . PRO B 1 212 ? -20.016 8.203 14.328 1 86.38 212 PRO B C 1
ATOM 3766 O O . PRO B 1 212 ? -18.812 8.469 14.336 1 86.38 212 PRO B O 1
ATOM 3769 N N . GLU B 1 213 ? -20.797 8.773 15.07 1 86.5 213 GLU B N 1
ATOM 3770 C CA . GLU B 1 213 ? -20.516 10 15.797 1 86.5 213 GLU B CA 1
ATOM 3771 C C . GLU B 1 213 ? -19.312 9.836 16.719 1 86.5 213 GLU B C 1
ATOM 3773 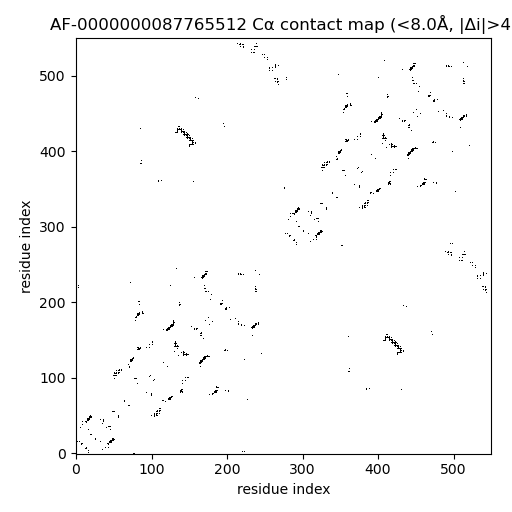O O . GLU B 1 213 ? -18.406 10.672 16.703 1 86.5 213 GLU B O 1
ATOM 3778 N N . ARG B 1 214 ? -19.344 8.773 17.5 1 86.81 214 ARG B N 1
ATOM 3779 C CA . ARG B 1 214 ? -18.281 8.562 18.484 1 86.81 214 ARG B CA 1
ATOM 3780 C C . ARG B 1 214 ? -16.938 8.391 17.797 1 86.81 214 ARG B C 1
ATOM 3782 O O . ARG B 1 214 ? -15.953 9.039 18.172 1 86.81 214 ARG B O 1
ATOM 3789 N N . ALA 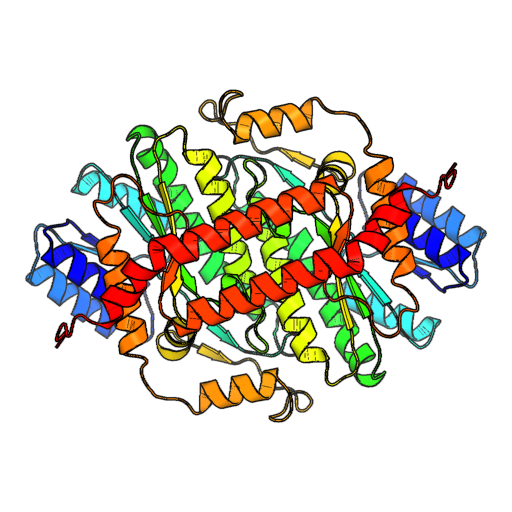B 1 215 ? -16.922 7.562 16.812 1 87.94 215 ALA B N 1
ATOM 3790 C CA . ALA B 1 215 ? -15.68 7.32 16.078 1 87.94 215 ALA B CA 1
ATOM 3791 C C . ALA B 1 215 ? -15.195 8.594 15.391 1 87.94 215 ALA B C 1
ATOM 3793 O O . ALA B 1 215 ? -13.992 8.891 15.391 1 87.94 215 ALA B O 1
ATOM 3794 N N . PHE B 1 216 ? -16.062 9.305 14.875 1 89.06 216 PHE B N 1
ATOM 3795 C CA . PHE B 1 216 ? -15.766 10.555 14.188 1 89.06 216 PHE B CA 1
ATOM 3796 C C . PHE B 1 216 ? -15.188 11.586 15.156 1 89.06 216 PHE B C 1
ATOM 3798 O O . PHE B 1 216 ? -14.125 12.156 14.906 1 89.06 216 PHE B O 1
ATOM 3805 N N . ARG B 1 217 ? -15.82 11.789 16.203 1 88.25 217 ARG B N 1
ATOM 3806 C CA . ARG B 1 217 ? -15.406 12.758 17.219 1 88.25 217 ARG B CA 1
ATOM 3807 C C . ARG B 1 217 ? -14.039 12.391 17.781 1 88.25 217 ARG B C 1
ATOM 3809 O O . ARG B 1 217 ? -13.164 13.25 17.922 1 88.25 217 ARG B O 1
ATOM 3816 N N . ASN B 1 218 ? -13.898 11.094 18.125 1 89.75 218 ASN B N 1
ATOM 3817 C CA . ASN B 1 218 ? -12.633 10.633 18.672 1 89.75 218 ASN B CA 1
ATOM 3818 C C . ASN B 1 218 ? -11.477 10.875 17.703 1 89.75 218 ASN B C 1
ATOM 3820 O O . ASN B 1 218 ? -10.375 11.219 18.125 1 89.75 218 ASN B O 1
ATOM 3824 N N . THR B 1 219 ? -11.734 10.695 16.453 1 91.62 219 THR B N 1
ATOM 3825 C CA . THR B 1 219 ? -10.711 10.922 15.43 1 91.62 219 THR B CA 1
ATOM 3826 C C . THR B 1 219 ? -10.336 12.398 15.367 1 91.62 219 THR B C 1
ATOM 3828 O O . THR B 1 219 ? -9.148 12.742 15.375 1 91.62 219 THR B O 1
ATOM 3831 N N . ILE B 1 220 ? -11.32 13.289 15.438 1 90.06 220 ILE B N 1
ATOM 3832 C CA . ILE B 1 220 ? -11.102 14.727 15.367 1 90.06 220 ILE B CA 1
ATOM 3833 C C . ILE B 1 220 ? -10.289 15.18 16.578 1 90.06 220 ILE B C 1
ATOM 3835 O O . ILE B 1 220 ? -9.312 15.922 16.438 1 90.06 220 ILE B O 1
ATOM 3839 N N . LEU B 1 221 ? -10.633 14.703 17.719 1 88.5 221 LEU B N 1
ATOM 3840 C CA . LEU B 1 221 ? -9.984 15.125 18.953 1 88.5 221 LEU B CA 1
ATOM 3841 C C . LEU B 1 221 ? -8.547 14.602 19.016 1 88.5 221 LEU B C 1
ATOM 3843 O O . LEU B 1 221 ? -7.656 15.289 19.531 1 88.5 221 LEU B O 1
ATOM 3847 N N . THR B 1 222 ? -8.383 13.375 18.516 1 90.31 222 THR B N 1
ATOM 3848 C CA . THR B 1 222 ? -7.031 12.82 18.453 1 90.31 222 THR B CA 1
ATOM 3849 C C . THR B 1 222 ? -6.133 13.68 17.578 1 90.31 222 THR B C 1
ATOM 3851 O O . THR B 1 222 ? -5.031 14.062 17.969 1 90.31 222 THR B O 1
ATOM 3854 N N . VAL B 1 223 ? -6.625 14.047 16.422 1 92.81 223 VAL B N 1
ATOM 3855 C CA . VAL B 1 223 ? -5.848 14.852 15.492 1 92.81 223 VAL B CA 1
ATOM 3856 C C . VAL B 1 223 ? -5.559 16.219 16.109 1 92.81 223 VAL B C 1
ATOM 3858 O O . VAL B 1 223 ? -4.422 16.703 16.062 1 92.81 223 VAL B O 1
ATOM 3861 N N . ALA B 1 224 ? -6.539 16.828 16.766 1 88.88 224 ALA B N 1
ATOM 3862 C CA . ALA B 1 224 ? -6.395 18.156 17.375 1 88.88 224 ALA B CA 1
ATOM 3863 C C . ALA B 1 224 ? -5.379 18.125 18.516 1 88.88 224 ALA B C 1
ATOM 3865 O O . ALA B 1 224 ? -4.707 19.125 18.781 1 88.88 224 ALA B O 1
ATOM 3866 N N . SER B 1 225 ? -5.277 16.938 19.109 1 87.06 225 SER B N 1
ATOM 3867 C CA . SER B 1 225 ? -4.395 16.812 20.266 1 87.06 225 SER B CA 1
ATOM 3868 C C . SER B 1 225 ? -2.938 16.672 19.828 1 87.06 225 SER B C 1
ATOM 3870 O O . SER B 1 225 ? -2.023 16.859 20.641 1 87.06 225 SER B O 1
ATOM 3872 N N . LEU B 1 226 ? -2.758 16.281 18.609 1 88.94 226 LEU B N 1
ATOM 3873 C CA . LEU B 1 226 ? -1.398 16.062 18.125 1 88.94 226 LEU B CA 1
ATOM 3874 C C . LEU B 1 226 ? -0.646 17.375 17.969 1 88.94 226 LEU B C 1
ATOM 3876 O O . LEU B 1 226 ? 0.583 17.406 18.062 1 88.94 226 LEU B O 1
ATOM 3880 N N . GLY B 1 227 ? -1.451 18.469 17.75 1 83.19 227 GLY B N 1
ATOM 3881 C CA . GLY B 1 227 ? -0.836 19.781 17.625 1 83.19 227 GLY B CA 1
ATOM 3882 C C . GLY B 1 227 ? -0.112 20.219 18.875 1 83.19 227 GLY B C 1
ATOM 3883 O O . GLY B 1 227 ? -0.621 20.047 19.984 1 83.19 227 GLY B O 1
ATOM 3884 N N . GLY B 1 228 ? 1.122 20.531 18.844 1 77.25 228 GLY B N 1
ATOM 3885 C CA . GLY B 1 228 ? 1.84 21.078 19.984 1 77.25 228 GLY B CA 1
ATOM 3886 C C . GLY B 1 228 ? 2.75 20.078 20.656 1 77.25 228 GLY B C 1
ATOM 3887 O O . GLY B 1 228 ? 3.514 20.422 21.547 1 77.25 228 GLY B O 1
ATOM 3888 N N . LEU B 1 229 ? 2.482 18.766 20.281 1 85.38 229 LEU B N 1
ATOM 3889 C CA . LEU B 1 229 ? 3.361 17.75 20.859 1 85.38 229 LEU B CA 1
ATOM 3890 C C . LEU B 1 229 ? 4.777 17.891 20.297 1 85.38 229 LEU B C 1
ATOM 3892 O O . LEU B 1 229 ? 4.965 18.016 19.094 1 85.38 229 LEU B O 1
ATOM 3896 N N . GLU B 1 230 ? 5.711 17.906 21.203 1 87.56 230 GLU B N 1
ATOM 3897 C CA . GLU B 1 230 ? 7.113 17.969 20.812 1 87.56 230 GLU B CA 1
ATOM 3898 C C . GLU B 1 230 ? 7.555 16.672 20.125 1 87.56 230 GLU B C 1
ATOM 3900 O O . GLU B 1 230 ? 8.289 16.719 19.141 1 87.56 230 GLU B O 1
ATOM 3905 N N . ASN B 1 231 ? 7.031 15.586 20.672 1 89.19 231 ASN B N 1
ATOM 3906 C CA . ASN B 1 231 ? 7.348 14.273 20.125 1 89.19 231 ASN B CA 1
ATOM 3907 C C . ASN B 1 231 ? 6.082 13.469 19.828 1 89.19 231 ASN B C 1
ATOM 3909 O O . ASN B 1 231 ? 5.734 12.555 20.578 1 89.19 231 ASN B O 1
ATOM 3913 N N . PRO B 1 232 ? 5.48 13.781 18.75 1 92.38 232 PRO B N 1
ATOM 3914 C CA . PRO B 1 232 ? 4.258 13.047 18.406 1 92.38 232 PRO B CA 1
ATOM 3915 C C . PRO B 1 232 ? 4.527 11.602 18.016 1 92.38 232 PRO B C 1
ATOM 3917 O O . PRO B 1 232 ? 5.641 11.266 17.594 1 92.38 232 PRO B O 1
ATOM 3920 N N . PRO B 1 233 ? 3.545 10.781 18.234 1 91.25 233 PRO B N 1
ATOM 3921 C CA . PRO B 1 233 ? 3.707 9.391 17.797 1 91.25 233 PRO B CA 1
ATOM 3922 C C . PRO B 1 233 ? 3.801 9.242 16.281 1 91.25 233 PRO B C 1
ATOM 3924 O O . PRO B 1 233 ? 3.25 10.07 15.547 1 91.25 233 PRO B O 1
ATOM 3927 N N . GLY B 1 234 ? 4.559 8.211 15.859 1 92.81 234 GLY B N 1
ATOM 3928 C CA . GLY B 1 234 ? 4.555 7.891 14.445 1 92.81 234 GLY B CA 1
ATOM 3929 C C . GLY B 1 234 ? 3.229 7.344 13.961 1 92.81 234 GLY B C 1
ATOM 3930 O O . GLY B 1 234 ? 2.875 7.504 12.789 1 92.81 234 GLY B O 1
ATOM 3931 N N . ARG B 1 235 ? 2.561 6.676 14.875 1 93.12 235 ARG B N 1
ATOM 3932 C CA . ARG B 1 235 ? 1.266 6.074 14.578 1 93.12 235 ARG B CA 1
ATOM 3933 C C . ARG B 1 235 ? 0.362 6.09 15.805 1 93.12 235 ARG B C 1
ATOM 3935 O O . ARG B 1 235 ? 0.822 5.848 16.922 1 93.12 235 ARG B O 1
ATOM 3942 N N . ILE B 1 236 ? -0.876 6.406 15.547 1 92.44 236 ILE B N 1
ATOM 3943 C CA . ILE B 1 236 ? -1.88 6.324 16.609 1 92.44 236 ILE B CA 1
ATOM 3944 C C . ILE B 1 236 ? -3.16 5.703 16.047 1 92.44 236 ILE B C 1
ATOM 3946 O O . ILE B 1 236 ? -3.623 6.078 14.969 1 92.44 236 ILE B O 1
ATOM 3950 N N . VAL B 1 237 ? -3.668 4.684 16.734 1 93.25 237 VAL B N 1
ATOM 3951 C CA . VAL B 1 237 ? -4.922 4.035 16.375 1 93.25 237 VAL B CA 1
ATOM 3952 C C . VAL B 1 237 ? -6.047 4.555 17.266 1 93.25 237 VAL B C 1
ATOM 3954 O O . VAL B 1 237 ? -5.91 4.594 18.484 1 93.25 237 VAL B O 1
ATOM 3957 N N . VAL B 1 238 ? -7.117 4.941 16.609 1 92.44 238 VAL B N 1
ATOM 3958 C CA . VAL B 1 238 ? -8.227 5.555 17.344 1 92.44 238 VAL B CA 1
ATOM 3959 C C . VAL B 1 238 ? -9.32 4.512 17.594 1 92.44 238 VAL B C 1
ATOM 3961 O O . VAL B 1 238 ? -9.758 3.836 16.656 1 92.44 238 VAL B O 1
ATOM 3964 N N . GLY B 1 239 ? -9.703 4.379 18.844 1 88.88 239 GLY B N 1
ATOM 3965 C CA . GLY B 1 239 ? -10.844 3.535 19.172 1 88.88 239 GLY B CA 1
ATOM 3966 C C . GLY B 1 239 ? -10.445 2.146 19.625 1 88.88 239 GLY B C 1
ATOM 3967 O O . GLY B 1 239 ? -9.555 1.525 19.031 1 88.88 239 GLY B O 1
ATOM 3968 N N . LYS B 1 240 ? -11.203 1.6 20.562 1 85.25 240 LYS B N 1
ATOM 3969 C CA . LYS B 1 240 ? -10.906 0.305 21.156 1 85.25 240 LYS B CA 1
ATOM 3970 C C . LYS B 1 240 ? -11.094 -0.829 20.156 1 85.25 240 LYS B C 1
ATOM 3972 O O . LYS B 1 240 ? -10.281 -1.759 20.109 1 85.25 240 LYS B O 1
ATOM 3977 N N . GLU B 1 241 ? -12.109 -0.693 19.469 1 85.5 241 GLU B N 1
ATOM 3978 C CA . GLU B 1 241 ? -12.391 -1.751 18.5 1 85.5 241 GLU B CA 1
ATOM 3979 C C . GLU B 1 241 ? -11.297 -1.83 17.438 1 85.5 241 GLU B C 1
ATOM 3981 O O . GLU B 1 241 ? -10.852 -2.922 17.078 1 85.5 241 GLU B O 1
ATOM 3986 N N . ALA B 1 242 ? -10.906 -0.712 16.938 1 89.06 242 ALA B N 1
ATOM 3987 C CA . ALA B 1 242 ? -9.836 -0.658 15.945 1 89.06 242 ALA B CA 1
ATOM 3988 C C . ALA B 1 242 ? -8.531 -1.207 16.516 1 89.06 242 ALA B C 1
ATOM 3990 O O . ALA B 1 242 ? -7.824 -1.96 15.844 1 89.06 242 ALA B O 1
ATOM 3991 N N . ILE B 1 243 ? -8.242 -0.862 17.719 1 90.19 243 ILE B N 1
ATOM 3992 C CA . ILE B 1 243 ? -7.039 -1.351 18.391 1 90.19 243 ILE B CA 1
ATOM 3993 C C . ILE B 1 243 ? -7.09 -2.873 18.484 1 90.19 243 ILE B C 1
ATOM 3995 O O . ILE B 1 243 ? -6.098 -3.553 18.203 1 90.19 243 ILE B O 1
ATOM 3999 N N . GLY B 1 244 ? -8.242 -3.369 18.891 1 88.75 244 GLY B N 1
ATOM 4000 C CA . GLY B 1 244 ? -8.414 -4.812 18.984 1 88.75 244 GLY B CA 1
ATOM 4001 C C . GLY B 1 244 ? -8.203 -5.516 17.656 1 88.75 244 GLY B C 1
ATOM 4002 O O . GLY B 1 244 ? -7.555 -6.562 17.594 1 88.75 244 GLY B O 1
ATOM 4003 N N . GLN B 1 245 ? -8.688 -4.957 16.609 1 89.88 245 GLN B N 1
ATOM 4004 C CA . GLN B 1 245 ? -8.547 -5.531 15.273 1 89.88 245 GLN B CA 1
ATOM 4005 C C . GLN B 1 245 ? -7.078 -5.598 14.859 1 89.88 245 GLN B C 1
ATOM 4007 O O . GLN B 1 245 ? -6.633 -6.594 14.289 1 89.88 245 GLN B O 1
ATOM 4012 N N . ILE B 1 246 ? -6.336 -4.555 15.078 1 90.19 246 ILE B N 1
ATOM 4013 C CA . ILE B 1 246 ? -4.93 -4.5 14.703 1 90.19 246 ILE B CA 1
ATOM 4014 C C . ILE B 1 246 ? -4.129 -5.492 15.539 1 90.19 246 ILE B C 1
ATOM 4016 O O . ILE B 1 246 ? -3.254 -6.191 15.023 1 90.19 246 ILE B O 1
ATOM 4020 N N . LYS B 1 247 ? -4.465 -5.57 16.812 1 90.38 247 LYS B N 1
ATOM 4021 C CA . LYS B 1 247 ? -3.795 -6.539 17.688 1 90.38 247 LYS B CA 1
ATOM 4022 C C . LYS B 1 247 ? -4.023 -7.965 17.188 1 90.38 247 LYS B C 1
ATOM 4024 O O . LYS B 1 247 ? -3.098 -8.781 17.188 1 90.38 247 LYS B O 1
ATOM 4029 N N . ASP B 1 248 ? -5.242 -8.25 16.828 1 90.19 248 ASP B N 1
ATOM 4030 C CA . ASP B 1 248 ? -5.555 -9.562 16.281 1 90.19 248 ASP B CA 1
ATOM 4031 C C . ASP B 1 248 ? -4.727 -9.859 15.039 1 90.19 248 ASP B C 1
ATOM 4033 O O . ASP B 1 248 ? -4.215 -10.969 14.867 1 90.19 248 ASP B O 1
ATOM 4037 N N . LYS B 1 249 ? -4.613 -8.875 14.203 1 90 249 LYS B N 1
ATOM 4038 C CA . LYS B 1 249 ? -3.824 -9.023 12.984 1 90 249 LYS B CA 1
ATOM 4039 C C . LYS B 1 249 ? -2.354 -9.281 13.305 1 90 249 LYS B C 1
ATOM 4041 O O . LYS B 1 249 ? -1.713 -10.125 12.68 1 90 249 LYS B O 1
ATOM 4046 N N . LEU B 1 250 ? -1.798 -8.539 14.234 1 89.88 250 LEU B N 1
ATOM 4047 C CA . LEU B 1 250 ? -0.406 -8.703 14.633 1 89.88 250 LEU B CA 1
ATOM 4048 C C . LEU B 1 250 ? -0.165 -10.102 15.195 1 89.88 250 LEU B C 1
ATOM 4050 O O . LEU B 1 250 ? 0.873 -10.711 14.93 1 89.88 250 LEU B O 1
ATOM 4054 N N . ALA B 1 251 ? -1.123 -10.578 15.945 1 89 251 ALA B N 1
ATOM 4055 C CA . ALA B 1 251 ? -1.018 -11.922 16.5 1 89 251 ALA B CA 1
ATOM 4056 C C . ALA B 1 251 ? -1.009 -12.977 15.406 1 89 251 ALA B C 1
ATOM 4058 O O . ALA B 1 251 ? -0.205 -13.914 15.438 1 89 251 ALA B O 1
ATOM 4059 N N . LEU B 1 252 ? -1.873 -12.789 14.461 1 85.94 252 LEU B N 1
ATOM 4060 C CA . LEU B 1 252 ? -1.954 -13.727 13.352 1 85.94 252 LEU B CA 1
ATOM 4061 C C . LEU B 1 252 ? -0.653 -13.742 12.555 1 85.94 252 LEU B C 1
ATOM 4063 O O . LEU B 1 252 ? -0.172 -14.805 12.164 1 85.94 252 LEU B O 1
ATOM 4067 N N . LEU B 1 253 ? -0.121 -12.578 12.289 1 85.56 253 LEU B N 1
ATOM 4068 C CA . LEU B 1 253 ? 1.134 -12.477 11.547 1 85.56 253 LEU B CA 1
ATOM 4069 C C . LEU B 1 253 ? 2.273 -13.133 12.32 1 85.56 253 LEU B C 1
ATOM 4071 O O . LEU B 1 253 ? 3.117 -13.812 11.727 1 85.56 253 LEU B O 1
ATOM 4075 N N . SER B 1 254 ? 2.277 -12.8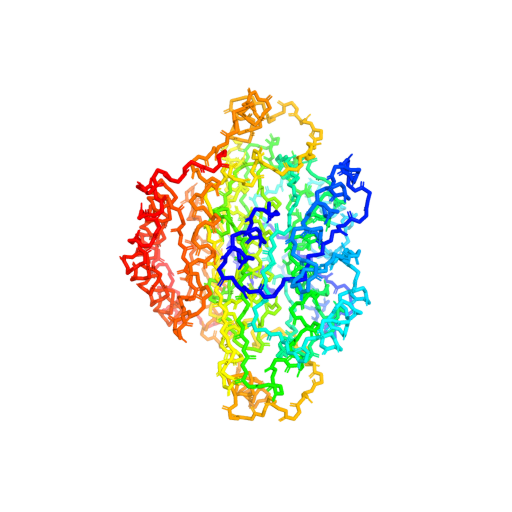98 13.602 1 86.56 254 SER B N 1
ATOM 4076 C CA . SER B 1 254 ? 3.299 -13.516 14.445 1 86.56 254 SER B CA 1
ATOM 4077 C C . SER B 1 254 ? 3.205 -15.031 14.406 1 86.56 254 SER B C 1
ATOM 4079 O O . SER B 1 254 ? 4.227 -15.727 14.359 1 86.56 254 SER B O 1
ATOM 4081 N N . GLU B 1 255 ? 2.041 -15.555 14.398 1 84.31 255 GLU B N 1
ATOM 4082 C CA . GLU B 1 255 ? 1.817 -17 14.32 1 84.31 255 GLU B CA 1
ATOM 4083 C C . GLU B 1 255 ? 2.295 -17.562 12.984 1 84.31 255 GLU B C 1
ATOM 4085 O O . GLU B 1 255 ? 2.914 -18.625 12.938 1 84.31 255 GLU B O 1
ATOM 4090 N N . ASP B 1 256 ? 2.01 -16.891 11.953 1 81.75 256 ASP B N 1
ATOM 4091 C CA . ASP B 1 256 ? 2.445 -17.312 10.625 1 81.75 256 ASP B CA 1
ATOM 4092 C C . ASP B 1 256 ? 3.969 -17.375 10.539 1 81.75 256 ASP B C 1
ATOM 4094 O O . ASP B 1 256 ? 4.523 -18.297 9.945 1 81.75 256 ASP B O 1
ATOM 4098 N N . LEU B 1 257 ? 4.602 -16.312 11.07 1 83.75 257 LEU B N 1
ATOM 4099 C CA . LEU B 1 257 ? 6.059 -16.266 11.062 1 83.75 257 LEU B CA 1
ATOM 4100 C C . LEU B 1 257 ? 6.652 -17.469 11.797 1 83.75 257 LEU B C 1
ATOM 4102 O O . LEU B 1 257 ? 7.645 -18.031 11.344 1 83.75 257 LEU B O 1
ATOM 4106 N N . GLU B 1 258 ? 6.016 -17.875 12.844 1 81.69 258 GLU B N 1
ATOM 4107 C CA . GLU B 1 258 ? 6.508 -19 13.633 1 81.69 258 GLU B CA 1
ATOM 4108 C C . GLU B 1 258 ? 6.254 -20.312 12.922 1 81.69 258 GLU B C 1
ATOM 4110 O O . GLU B 1 258 ? 7.117 -21.203 12.906 1 81.69 258 GLU B O 1
ATOM 4115 N N . GLU B 1 259 ? 5.125 -20.469 12.328 1 79.06 259 GLU B N 1
ATOM 4116 C CA . GLU B 1 259 ? 4.691 -21.719 11.719 1 79.06 259 GLU B CA 1
ATOM 4117 C C . GLU B 1 259 ? 5.48 -22.016 10.445 1 79.06 259 GLU B C 1
ATOM 4119 O O . GLU B 1 259 ? 5.832 -23.156 10.18 1 79.06 259 GLU B O 1
ATOM 4124 N N . PHE B 1 260 ? 5.84 -20.984 9.727 1 72.62 260 PHE B N 1
ATOM 4125 C CA . PHE B 1 260 ? 6.371 -21.25 8.391 1 72.62 260 PHE B CA 1
ATOM 4126 C C . PHE B 1 260 ? 7.84 -20.875 8.305 1 72.62 260 PHE B C 1
ATOM 4128 O O . PHE B 1 260 ? 8.422 -20.859 7.219 1 72.62 260 PHE B O 1
ATOM 4135 N N . SER B 1 261 ? 8.352 -20.453 9.43 1 70.44 261 SER B N 1
ATOM 4136 C CA . SER B 1 261 ? 9.773 -20.141 9.484 1 70.44 261 SER B CA 1
ATOM 4137 C C . SER B 1 261 ? 10.617 -21.344 9.078 1 70.44 261 SER B C 1
ATOM 4139 O O . SER B 1 261 ? 11.688 -21.188 8.477 1 70.44 261 SER B O 1
ATOM 4141 N N . ALA B 1 262 ? 10.086 -22.438 9.297 1 65.81 262 ALA B N 1
ATOM 4142 C CA . ALA B 1 262 ? 10.828 -23.656 8.977 1 65.81 262 ALA B CA 1
ATOM 4143 C C . ALA B 1 262 ? 10.953 -23.844 7.465 1 65.81 262 ALA B C 1
ATOM 4145 O O . ALA B 1 262 ? 12.008 -24.234 6.965 1 65.81 262 ALA B O 1
ATOM 4146 N N . ILE B 1 263 ? 9.953 -23.625 6.781 1 65.75 263 ILE B N 1
ATOM 4147 C CA . ILE B 1 263 ? 10 -23.719 5.328 1 65.75 263 ILE B CA 1
ATOM 4148 C C . ILE B 1 263 ? 11.047 -22.766 4.777 1 65.75 263 ILE B C 1
ATOM 4150 O O . ILE B 1 263 ? 11.805 -23.109 3.871 1 65.75 263 ILE B O 1
ATOM 4154 N N . SER B 1 264 ? 11.133 -21.625 5.41 1 62.47 264 SER B N 1
ATOM 4155 C CA . SER B 1 264 ? 12.039 -20.578 4.973 1 62.47 264 SER B CA 1
ATOM 4156 C C . SER B 1 264 ? 13.492 -20.922 5.27 1 62.47 264 SER B C 1
ATOM 4158 O O . SER B 1 264 ? 14.375 -20.672 4.449 1 62.47 264 SER B O 1
ATOM 4160 N N . ILE B 1 265 ? 13.625 -21.547 6.371 1 57.38 265 ILE B N 1
ATOM 4161 C CA . ILE B 1 265 ? 14.969 -21.844 6.855 1 57.38 265 ILE B CA 1
ATOM 4162 C C . ILE B 1 265 ? 15.492 -23.109 6.164 1 57.38 265 ILE B C 1
ATOM 4164 O O . ILE B 1 265 ? 16.688 -23.203 5.852 1 57.38 265 ILE B O 1
ATOM 4168 N N . SER B 1 266 ? 14.625 -24.062 6.07 1 51.81 266 SER B N 1
ATOM 4169 C CA . SER B 1 266 ? 15.062 -25.281 5.398 1 51.81 266 SER B CA 1
ATOM 4170 C C . SER B 1 266 ? 15.562 -24.984 3.986 1 51.81 266 SER B C 1
ATOM 4172 O O . SER B 1 266 ? 16.453 -25.672 3.486 1 51.81 266 SER B O 1
ATOM 4174 N N . ALA B 1 267 ? 15.047 -24.078 3.383 1 48.31 267 ALA B N 1
ATOM 4175 C CA . ALA B 1 267 ? 15.578 -23.656 2.088 1 48.31 267 ALA B CA 1
ATOM 4176 C C . ALA B 1 267 ? 17.016 -23.172 2.215 1 48.31 267 ALA B C 1
ATOM 4178 O O . ALA B 1 267 ? 17.797 -23.234 1.255 1 48.31 267 ALA B O 1
ATOM 4179 N N . ASP B 1 268 ? 17.297 -22.641 3.373 1 45.28 268 ASP B N 1
ATOM 4180 C CA . ASP B 1 268 ? 18.672 -22.203 3.625 1 45.28 268 ASP B CA 1
ATOM 4181 C C . ASP B 1 268 ? 19.641 -23.391 3.611 1 45.28 268 ASP B C 1
ATOM 4183 O O . ASP B 1 268 ? 20.781 -23.234 3.205 1 45.28 268 ASP B O 1
ATOM 4187 N N . TYR B 1 269 ? 19.266 -24.578 4.148 1 39.62 269 TYR B N 1
ATOM 4188 C CA . TYR B 1 269 ? 20.188 -25.672 4.375 1 39.62 269 TYR B CA 1
ATOM 4189 C C . TYR B 1 269 ? 20.422 -26.469 3.098 1 39.62 269 TYR B C 1
ATOM 4191 O O . TYR B 1 269 ? 21.312 -27.312 3.035 1 39.62 269 TYR B O 1
ATOM 4199 N N . GLU B 1 270 ? 19.422 -26.641 2.25 1 38.31 270 GLU B N 1
ATOM 4200 C CA . GLU B 1 270 ? 19.734 -27.625 1.211 1 38.31 270 GLU B CA 1
ATOM 4201 C C . GLU B 1 270 ? 20.703 -27.031 0.187 1 38.31 270 GLU B C 1
ATOM 4203 O O . GLU B 1 270 ? 20.5 -25.922 -0.306 1 38.31 270 GLU B O 1
ATOM 4208 N N . ASN B 1 271 ? 22 -27.359 0.269 1 32.91 271 ASN B N 1
ATOM 4209 C CA . ASN B 1 271 ? 23.125 -27.25 -0.655 1 32.91 271 ASN B CA 1
ATOM 4210 C C . ASN B 1 271 ? 22.688 -27.5 -2.098 1 32.91 271 ASN B C 1
ATOM 4212 O O . ASN B 1 271 ? 22.781 -28.625 -2.6 1 32.91 271 ASN B O 1
ATOM 4216 N N . TYR B 1 272 ? 21.562 -27.188 -2.566 1 29.91 272 TYR B N 1
ATOM 4217 C CA . TYR B 1 272 ? 21.328 -27.469 -3.975 1 29.91 272 TYR B CA 1
ATOM 4218 C C . TYR B 1 272 ? 22.297 -26.703 -4.863 1 29.91 272 TYR B C 1
ATOM 4220 O O . TYR B 1 272 ? 22.438 -25.484 -4.734 1 29.91 272 TYR B O 1
ATOM 4228 N N . ASN B 1 273 ? 23.281 -27.234 -5.289 1 26.06 273 ASN B N 1
ATOM 4229 C CA . ASN B 1 273 ? 24.141 -26.844 -6.406 1 26.06 273 ASN B CA 1
ATOM 4230 C C . ASN B 1 273 ? 23.312 -26.391 -7.609 1 26.06 273 ASN B C 1
ATOM 4232 O O . ASN B 1 273 ? 22.672 -27.203 -8.273 1 26.06 273 ASN B O 1
ATOM 4236 N N . ILE B 1 274 ? 22.828 -25.312 -7.539 1 27.28 274 ILE B N 1
ATOM 4237 C CA . ILE B 1 274 ? 22.078 -24.781 -8.672 1 27.28 274 ILE B CA 1
ATOM 4238 C C . ILE B 1 274 ? 23 -24.641 -9.883 1 27.28 274 ILE B C 1
ATOM 4240 O O . ILE B 1 274 ? 22.609 -24.078 -10.906 1 27.28 274 ILE B O 1
ATOM 4244 N N . PHE B 1 275 ? 24.359 -24.719 -9.867 1 21.34 275 PHE B N 1
ATOM 4245 C CA . PHE B 1 275 ? 25.062 -24.828 -11.141 1 21.34 275 PHE B CA 1
ATOM 4246 C C . PHE B 1 275 ? 24.859 -26.203 -11.766 1 21.34 275 PHE B C 1
ATOM 4248 O O . PHE B 1 275 ? 24.828 -27.203 -11.062 1 21.34 275 PHE B O 1
#

Nearest PDB structures (foldseek):
  3m1a-assembly6_J  TM=8.998E-01  e=1.879E-21  Streptomyces avermitilis
  3m1a-assembly1_C  TM=8.905E-01  e=4.080E-21  Streptomyces avermitilis
  3m1a-assembly2_B  TM=8.930E-01  e=8.858E-21  Streptomyces avermitilis
  3m1a-assembly4_E  TM=8.962E-01  e=1.267E-20  Streptomyces avermitilis
  3m1a-assembly4_D  TM=8.724E-01  e=2.442E-20  Streptomyces avermitilis

Organism: Geotrichum candidum (NCBI:txid1173061)

Solvent-accessible surface area (backbone atoms only — not comparable to full-atom values): 28158 Å² total; per-residue (Å²): 111,69,63,40,55,52,53,38,44,74,73,68,43,74,44,77,45,71,40,51,83,77,43,95,47,33,68,57,48,51,51,49,44,49,52,47,29,71,74,32,62,92,34,35,47,74,43,80,29,47,47,71,38,51,68,44,28,36,49,52,46,52,50,42,33,72,73,66,70,57,65,62,69,49,75,44,72,71,64,61,43,48,36,32,40,77,84,41,49,50,69,66,53,48,51,52,30,32,40,44,46,26,49,10,48,48,30,45,48,53,48,40,42,68,58,24,49,74,64,47,31,30,33,41,36,37,58,54,29,46,37,39,80,38,38,34,39,18,28,23,50,48,5,12,24,36,10,15,40,51,19,26,47,46,4,46,35,55,50,34,43,89,35,52,32,46,42,26,38,38,27,26,37,55,54,45,58,66,56,72,32,64,73,45,76,42,68,79,52,82,90,51,36,68,87,33,56,22,16,40,46,50,51,48,61,72,68,55,83,66,71,49,58,68,58,42,51,25,43,38,48,44,58,52,60,50,62,87,50,89,77,62,57,59,51,44,53,29,40,69,68,44,45,51,52,52,51,52,50,52,50,52,52,52,50,40,53,64,69,40,37,54,61,24,47,52,37,65,65,59,82,68,72,82,119,111,68,62,40,54,52,54,37,44,74,74,69,43,72,44,79,45,71,40,50,82,76,44,95,49,32,67,58,48,50,51,49,45,49,52,46,28,70,76,32,62,91,33,36,47,76,43,80,28,45,46,72,37,51,69,43,29,36,49,51,44,52,50,42,34,73,73,67,69,59,65,62,68,47,76,46,72,70,64,60,43,49,36,32,39,76,85,40,50,51,70,65,54,48,51,50,30,32,38,45,46,27,49,10,48,48,31,44,48,53,47,39,41,68,56,25,50,72,65,47,31,30,32,42,36,37,57,54,28,48,37,39,79,36,38,34,39,18,30,23,50,46,5,11,23,36,10,16,38,52,19,25,46,47,4,44,34,55,50,34,42,87,35,51,30,46,42,26,38,37,26,27,37,56,56,45,57,66,57,72,33,64,73,46,76,41,67,80,52,83,89,51,36,68,89,33,55,21,19,40,44,50,51,48,61,74,70,55,81,67,71,47,58,67,58,42,50,25,42,38,48,45,58,52,59,50,63,86,50,90,76,63,57,60,49,43,53,31,41,68,67,44,45,51,53,53,51,53,49,52,51,52,52,52,49,40,54,64,71,41,38,54,61,25,46,52,38,66,66,60,82,68,72,82,119

Sequence (550 aa):
MAQIAIEALKKGDKVVLGCCPGGEDESKLLKRADRLWQRYPDRCIVVELDIKNYALCQSTISKTISQYGRIDIIVNCTNRVYVGALEEVEEWHMRAQLDQTFYGAVNMIQAALPYMRKQFFGHFVNITDVTGNIGTPALSLLSGAMHALEGYLEALACEVAPFNIKVTIVESPMEVSLLTIPVVLADQLPQYGLETPAGKLRGLLTTSNVFPERAFRNTILTVASLGGLENPPGRIVVGKEAIGQIKDKLALLSEDLEEFSAISISADYENYNIFMAQIAIEALKKGDKVVLGCCPGGEDESKLLKRADRLWQRYPDRCIVVELDIKNYALCQSTISKTISQYGRIDIIVNCTNRVYVGALEEVEEWHMRAQLDQTFYGAVNMIQAALPYMRKQFFGHFVNITDVTGNIGTPALSLLSGAMHALEGYLEALACEVAPFNIKVTIVESPMEVSLLTIPVVLADQLPQYGLETPAGKLRGLLTTSNVFPERAFRNTILTVASLGGLENPPGRIVVGKEAIGQIKDKLALLSEDLEEFSAISISADYENYNIF

pLDDT: mean 87.93, std 13.72, range [21.34, 98.38]

Secondary structure (DSSP, 8-state):
-HHHHHHHHHTT--EEEEE-TT-TTHHHHHHHHHHHHHHSTTTEEEEE--TT-HHHHHHHHHHHHHHHS---EEEE----EEEB-TTT--HHHHHHHHIIIIIHHHHHHHHHHHHHHHHT-EEEEEEEEGGGTS--TTBHHHHHHHHHHHHHHHHHHHHHGGGTEEEEEEEE-HHHHHHHS-EEEPPPPGGG-TTSHHHHHHHHHHH-----HHHHHHHHHHHHHHTT-SS--SEEE-SHHHHHHHHHHHHHHHHHHHHHHHHHHHHHH------/-HHHHHHHHHTT--EEEEE-TT-TTHHHHHHHHHHHHHHSTTTEEEEE--TT-HHHHHHHHHHHHHHHS---EEEE----EEEB-TTT--HHHHHHHHIIIIIHHHHHHHHHHHHHHHHT-EEEEEEEEGGGTS--TTBHHHHHHHHHHHHHHHHHHHHHGGGTEEEEEEEE-HHHHHHHS-EEEPPPPGGG-TTSHHHHHHHHHHH-----HHHHHHHHHHHHHHTT-SS--SEEE-SHHHHHHHHHHHHHHHHHHHHHHHHHHHHHH------

InterPro domains:
  IPR002347 Short-chain dehydrogenase/reductase SDR [PF00106] (3-172)
  IPR036291 NAD(P)-binding domain superfamily [SSF51735] (3-171)
  IPR051911 Short-chain Dehydrogenases/Reductases (SDR) [PTHR43976] (4-270)

Foldseek 3Di:
DVVLVVLLVVVPAADEAEDEPPDPPNVVVVVVLVVVCVVPVLRYDYDYDDLLDLVRLLVSLVVCCVRPVAAAEDEADWAEAEFAAPVQDDPVSLVVRLSTQPSSLVSNCVSCVVRCLVVLHYEYEYEAALLLQDPAARRNSNSVNSVNRLVVQVVVQVVCVVSHYHYEYEHFYPCCRLQVHHYHYGDYDPVCDCVHRSNVVVVCSVPDNDDPVVRNVQSSVVSSVQPPDSDGDNYDYTDDVSVVVNVVSVVVVVVVCVVCVCVVVVVVPDPPPPD/DVVLVVLLVVVVAADEAEDEPDDPVVVVVVVVLVVVCVVPVLRYHYDYDDLLDLVRLLVSLVVCCVRPVAAAEDEADWAEAEFAAPVQDDPVSLVVRLSTQPSSLVSNCVSCVVRCLVVLHYEYEYEAALLLQDPAARRNSNSVNSVNRLVVQVVVQVVCVVSHYHYEYEHFYPCCRLQVHHYHYGDYDPVCDCVHRSNVVVVCSVPDNDDPVVRNVQSSVVSSVQPPDSDGDNYDYTDDVSVVVNVVSVVVVVVVCVVCVCVVVVVVPDPPPPD

Radius of gyration: 23.85 Å; Cα contacts (8 Å, |Δi|>4): 998; chains: 2; bounding box: 56×69×54 Å